Protein AF-A0AA36BU49-F1 (afdb_monomer_lite)

Sequence (422 aa):
MAELLAFVFAMIRKRRLEADKRCYHMKKRHFRRIRAFSRFQSSQRMYFVFNILPTLLLEPSANRVAWTKNRYSYWWDHIVQNTFSSQDWIENFRMSKQTFEYLCNCIRSDIEYSIPDMPRSLPIEKWVAVTVYILSSGCDYRIAENMFGIAISSAHSILRQRTAHNKHRGKSKRQDKTGWLKVAANELDEVLTTKTNENVAKNVILFLGDGMGISTITAGRIYKGQQQKKNGEAFKLAFDRFPHTALIKTYSEDKTTPDSAATATAFLTGVKTNNGVIGLDGRVKHGVCSGNMEDSKVNSILDWALAAGKSVGIVTTTRITHATPAATYAHSPSRDWESDRWMPNGTSCKDIARQLIEDNPNINVILGGGRSNFLPKTATDPEYANKTGYRRDGRNLIEDYLRQVIYTTKLKERKRTAMTPA

Secondary structure (DSSP, 8-state):
-HHHHHHHHHHHHHHHHHHHHHHHHHHHHHHHHHHHHHHHHHHHHHHHHHHSSTTSSS---------------HIIIIIIHHT--HHHHHHHHSS-HHHHHHHHHHHHHHHTTS-S--SSPPPHHHHHHHHHHHHHH---HHHHHHHHT--HHHHHHHHHHHHHH-TT----PPP-HHHHHHHHHHHHHHHHH-----SPPS-------TT--HHHHHHHHHHHHHHTTS-TTT---SGGG-S---------SS-SS--HHHHHHHHHHS----TT-BSB-TTSPTT---TTHHHHB---HHHHHHHTT---EEEEEEETTSHHHHTTT--BS-TT-SSGGGSPTT--SPPHHHIIIII-TT-SEEEEE-GGGTSBTTSBPSS-TT-B--BSS---HHHHHHHHHHHHHHHHHHHHHHS---

Foldseek 3Di:
DVVVVVVVVVVVVVVVVVVVVVVVVVVVVVVVVVVVVVVVVVVVVVVCVPPPVVVPPDDDDDPDDPPDDFFDQCQVVPVVVPPDDQVNCCQQQVDGPVVLVVVLVVCVVVPVPPDPDDDDDDRSSLLSSLQSRCVNVVDDLVVSCNNRVHDSVVSVCSNVVVVCVLVVQPPPPPDDPVRVVVVVVVVVVVLVPDDDDPDDDPDDDDDDDAVCDPVNVLVVQLVVCVVVSHRSNPGADPCSPPSDDDDDCQAAPAGSDADLQQSLLCVFQVAGAHHQWAQFHPVQAALDQDPCQVVRGTAGVLNVCVVVVHAAEDADQAACLANNNLNNFDGGSGSQLCAPLRHDPPGPDHRSLCRCQPVPLRHPYYYYDDQLRQFDQPAADPVDNPDGHRYPVRHRSVVVSVVVVVVVVVVVVVVVVVPDDD

Radius of gyration: 33.11 Å; chains: 1; bounding box: 65×81×107 Å

pLDDT: mean 82.35, std 16.55, range [39.56, 98.31]

Organism: Octopus vulgaris (NCBI:txid6645)

Structure (mmCIF, N/CA/C/O backbone):
data_AF-A0AA36BU49-F1
#
_entry.id   AF-A0AA36BU49-F1
#
loop_
_atom_site.group_PDB
_atom_site.id
_atom_site.type_symbol
_atom_site.label_atom_id
_atom_site.label_alt_id
_atom_site.label_comp_id
_atom_site.label_asym_id
_atom_site.label_entity_id
_atom_site.label_seq_id
_atom_site.pdbx_PDB_ins_code
_atom_site.Cartn_x
_atom_site.Cartn_y
_atom_site.Cartn_z
_atom_site.occupancy
_atom_site.B_iso_or_equiv
_atom_site.auth_seq_id
_atom_site.auth_comp_id
_atom_site.auth_asym_id
_atom_site.auth_atom_id
_atom_site.pdbx_PDB_model_num
ATOM 1 N N . MET A 1 1 ? 12.040 -43.266 28.597 1.00 53.19 1 MET A N 1
ATOM 2 C CA . MET A 1 1 ? 11.075 -42.141 28.709 1.00 53.19 1 MET A CA 1
ATOM 3 C C . MET A 1 1 ? 10.849 -41.699 30.156 1.00 53.19 1 MET A C 1
ATOM 5 O O . MET A 1 1 ? 11.058 -40.526 30.435 1.00 53.19 1 MET A O 1
ATOM 9 N N . ALA A 1 2 ? 10.498 -42.597 31.087 1.00 59.12 2 ALA A N 1
ATOM 10 C CA . ALA A 1 2 ? 10.277 -42.242 32.499 1.00 59.12 2 ALA A CA 1
ATOM 11 C C . ALA A 1 2 ? 11.524 -41.662 33.209 1.00 59.12 2 ALA A C 1
ATOM 13 O O . ALA A 1 2 ? 11.422 -40.649 33.896 1.00 59.12 2 ALA A O 1
ATOM 14 N N . GLU A 1 3 ? 12.713 -42.223 32.972 1.00 61.72 3 GLU A N 1
ATOM 15 C CA . GLU A 1 3 ? 13.966 -41.722 33.572 1.00 61.72 3 GLU A CA 1
ATOM 16 C C . GLU A 1 3 ? 14.392 -40.347 33.034 1.00 61.72 3 GLU A C 1
ATOM 18 O O . GLU A 1 3 ? 14.878 -39.494 33.774 1.00 61.72 3 GLU A O 1
ATOM 23 N N . LEU A 1 4 ? 14.128 -40.091 31.751 1.00 59.56 4 LEU A N 1
ATOM 24 C CA . LEU A 1 4 ? 14.414 -38.816 31.088 1.00 59.56 4 LEU A CA 1
ATOM 25 C C . LEU A 1 4 ? 13.502 -37.698 31.622 1.00 59.56 4 LEU A C 1
ATOM 27 O O . LEU A 1 4 ? 13.960 -36.584 31.872 1.00 59.56 4 LEU A O 1
ATOM 31 N N . LEU A 1 5 ? 12.230 -38.014 31.888 1.00 59.59 5 LEU A N 1
ATOM 32 C CA . LEU A 1 5 ? 11.300 -37.101 32.556 1.00 59.59 5 LEU A CA 1
ATOM 33 C C . LEU A 1 5 ? 11.713 -36.836 34.010 1.00 59.59 5 LEU A C 1
ATOM 35 O O . LEU A 1 5 ? 11.726 -35.679 34.429 1.00 59.59 5 LEU A O 1
ATOM 39 N N . ALA A 1 6 ? 12.121 -37.864 34.762 1.00 70.06 6 ALA A N 1
ATOM 40 C CA . ALA A 1 6 ? 12.610 -37.700 36.132 1.00 70.06 6 ALA A CA 1
ATOM 41 C C . ALA A 1 6 ? 13.852 -36.790 36.200 1.00 70.06 6 ALA A C 1
ATOM 43 O O . ALA A 1 6 ? 13.935 -35.913 37.066 1.00 70.06 6 ALA A O 1
ATOM 44 N N . PHE A 1 7 ? 14.772 -36.922 35.240 1.00 70.19 7 PHE A N 1
ATOM 45 C CA . PHE A 1 7 ? 15.959 -36.073 35.137 1.00 70.19 7 PHE A CA 1
ATOM 46 C C . PHE A 1 7 ? 15.611 -34.608 34.819 1.00 70.19 7 PHE A C 1
ATOM 48 O O . PHE A 1 7 ? 16.128 -33.686 35.457 1.00 70.19 7 PHE A O 1
ATOM 55 N N . VAL A 1 8 ? 14.676 -34.370 33.892 1.00 67.38 8 VAL A N 1
ATOM 56 C CA . VAL A 1 8 ? 14.200 -33.016 33.555 1.00 67.38 8 VAL A CA 1
ATOM 57 C C . VAL A 1 8 ? 13.487 -32.366 34.747 1.00 67.38 8 VAL A C 1
ATOM 59 O O . VAL A 1 8 ? 13.758 -31.205 35.066 1.00 67.38 8 VAL A O 1
ATOM 62 N N . PHE A 1 9 ? 12.647 -33.107 35.476 1.00 72.69 9 PHE A N 1
ATOM 63 C CA . PHE A 1 9 ? 12.003 -32.605 36.695 1.00 72.69 9 PHE A CA 1
ATOM 64 C C . PHE A 1 9 ? 13.017 -32.284 37.801 1.00 72.69 9 PHE A C 1
ATOM 66 O O . PHE A 1 9 ? 12.903 -31.236 38.446 1.00 72.69 9 PHE A O 1
ATOM 73 N N . ALA A 1 10 ? 14.042 -33.120 37.991 1.00 76.69 10 ALA A N 1
ATOM 74 C CA . ALA A 1 10 ? 15.121 -32.857 38.941 1.00 76.69 10 ALA A CA 1
ATOM 75 C C . ALA A 1 10 ? 15.906 -31.581 38.580 1.00 76.69 10 ALA A C 1
ATOM 77 O O . ALA A 1 10 ? 16.172 -30.747 39.452 1.00 76.69 10 ALA A O 1
ATOM 78 N N . MET A 1 11 ? 16.198 -31.367 37.292 1.00 69.44 11 MET A N 1
ATOM 79 C CA . MET A 1 11 ? 16.864 -30.156 36.800 1.00 69.44 11 MET A CA 1
ATOM 80 C C . MET A 1 11 ? 16.017 -28.892 36.999 1.00 69.44 11 MET A C 1
ATOM 82 O O . MET A 1 11 ? 16.536 -27.871 37.458 1.00 69.44 11 MET A O 1
ATOM 86 N N . ILE A 1 12 ? 14.711 -28.951 36.722 1.00 67.88 12 ILE A N 1
ATOM 87 C CA . ILE A 1 12 ? 13.787 -27.824 36.940 1.00 67.88 12 ILE A CA 1
ATOM 88 C C . ILE A 1 12 ? 13.690 -27.487 38.434 1.00 67.88 12 ILE A C 1
ATOM 90 O O . ILE A 1 12 ? 13.737 -26.312 38.812 1.00 67.88 12 ILE A O 1
ATOM 94 N N . ARG A 1 13 ? 13.618 -28.504 39.302 1.00 76.00 13 ARG A N 1
ATOM 95 C CA . ARG A 1 13 ? 13.554 -28.320 40.759 1.00 76.00 13 ARG A CA 1
ATOM 96 C C . ARG A 1 13 ? 14.850 -27.719 41.311 1.00 76.00 13 ARG A C 1
ATOM 98 O O . ARG A 1 13 ? 14.787 -26.792 42.120 1.00 76.00 13 ARG A O 1
ATOM 105 N N . LYS A 1 14 ? 16.013 -28.164 40.816 1.00 73.75 14 LYS A N 1
ATOM 106 C CA . LYS A 1 14 ? 17.325 -27.586 41.154 1.00 73.75 14 LYS A CA 1
ATOM 107 C C . LYS A 1 14 ? 17.426 -26.121 40.714 1.00 73.75 14 LYS A C 1
ATOM 109 O O . LYS A 1 14 ? 17.811 -25.275 41.518 1.00 73.75 14 LYS A O 1
ATOM 114 N N . ARG A 1 15 ? 16.988 -25.792 39.490 1.00 63.16 15 ARG A N 1
ATOM 115 C CA . ARG A 1 15 ? 16.951 -24.404 38.987 1.00 63.16 15 ARG A CA 1
ATOM 116 C C . ARG A 1 15 ? 16.051 -23.491 39.825 1.00 63.16 15 ARG A C 1
ATOM 118 O O . ARG A 1 15 ? 16.437 -22.354 40.088 1.00 63.16 15 ARG A O 1
ATOM 125 N N . ARG A 1 16 ? 14.887 -23.976 40.278 1.00 66.38 16 ARG A N 1
ATOM 126 C CA . ARG A 1 16 ? 13.998 -23.219 41.183 1.00 66.38 16 ARG A CA 1
ATOM 127 C C . ARG A 1 16 ? 14.649 -22.948 42.540 1.00 66.38 16 ARG A C 1
ATOM 129 O O . ARG A 1 16 ? 14.676 -21.803 42.977 1.00 66.38 16 ARG A O 1
ATOM 136 N N . LEU A 1 17 ? 15.256 -23.963 43.156 1.00 72.56 17 LEU A N 1
ATOM 137 C CA . LEU A 1 17 ? 15.959 -23.811 44.437 1.00 72.56 17 LEU A CA 1
ATOM 138 C C . LEU A 1 17 ? 17.143 -22.835 44.350 1.00 72.56 17 LEU A C 1
ATOM 140 O O . LEU A 1 17 ? 17.382 -22.057 45.275 1.00 72.56 17 LEU A O 1
ATOM 144 N N . GLU A 1 18 ? 17.884 -22.842 43.241 1.00 72.06 18 GLU A N 1
ATOM 145 C CA . GLU A 1 18 ? 18.964 -21.878 43.011 1.00 72.06 18 GLU A CA 1
ATOM 146 C C . GLU A 1 18 ? 18.443 -20.449 42.790 1.00 72.06 18 GLU A C 1
ATOM 148 O O . GLU A 1 18 ? 19.061 -19.496 43.273 1.00 72.06 18 GLU A O 1
ATOM 153 N N . ALA A 1 19 ? 17.300 -20.279 42.117 1.00 62.97 19 ALA A N 1
ATOM 154 C CA . ALA A 1 19 ? 16.661 -18.976 41.931 1.00 62.97 19 ALA A CA 1
ATOM 155 C C . ALA A 1 19 ? 16.174 -18.375 43.263 1.00 62.97 19 ALA A C 1
ATOM 157 O O . ALA A 1 19 ? 16.424 -17.195 43.533 1.00 62.97 19 ALA A O 1
ATOM 158 N N . ASP A 1 20 ? 15.583 -19.189 44.140 1.00 70.31 20 ASP A N 1
ATOM 159 C CA . ASP A 1 20 ? 15.115 -18.745 45.459 1.00 70.31 20 ASP A CA 1
ATOM 160 C C . ASP A 1 20 ? 16.277 -18.353 46.382 1.00 70.31 20 ASP A C 1
ATOM 162 O O . ASP A 1 20 ? 16.229 -17.309 47.044 1.00 70.31 20 ASP A O 1
ATOM 166 N N . LYS A 1 21 ? 17.386 -19.109 46.358 1.00 68.12 21 LYS A N 1
ATOM 167 C CA . LYS A 1 21 ? 18.617 -18.750 47.089 1.00 68.12 21 LYS A CA 1
ATOM 168 C C . LYS A 1 21 ? 19.200 -17.416 46.606 1.00 68.12 21 LYS A C 1
ATOM 170 O O . LYS A 1 21 ? 19.586 -16.581 47.433 1.00 68.12 21 LYS A O 1
ATOM 175 N N . ARG A 1 22 ? 19.213 -17.169 45.287 1.00 63.53 22 ARG A N 1
ATOM 176 C CA . ARG A 1 22 ? 19.654 -15.885 44.702 1.00 63.53 22 ARG A CA 1
ATOM 177 C C . ARG A 1 22 ? 18.737 -14.731 45.119 1.00 63.53 22 ARG A C 1
ATOM 179 O O . ARG A 1 22 ? 19.241 -13.673 45.499 1.00 63.53 22 ARG A O 1
ATOM 186 N N . CYS A 1 23 ? 17.418 -14.936 45.127 1.00 64.94 23 CYS A N 1
ATOM 187 C CA . CYS A 1 23 ? 16.439 -13.935 45.562 1.00 64.94 23 CYS A CA 1
ATOM 188 C C . CYS A 1 23 ? 16.595 -13.583 47.054 1.00 64.94 23 CYS A C 1
ATOM 190 O O . CYS A 1 23 ? 16.633 -12.402 47.419 1.00 64.94 23 CYS A O 1
ATOM 192 N N . TYR A 1 24 ? 16.794 -14.586 47.917 1.00 75.00 24 TYR A N 1
ATOM 193 C CA . TYR A 1 24 ? 17.053 -14.384 49.345 1.00 75.00 24 TYR A CA 1
ATOM 194 C C . TYR A 1 24 ? 18.343 -13.584 49.591 1.00 75.00 24 TYR A C 1
ATOM 196 O O . TYR A 1 24 ? 18.346 -12.623 50.367 1.00 75.00 24 TYR A O 1
ATOM 204 N N . HIS A 1 25 ? 19.437 -13.914 48.894 1.00 68.81 25 HIS A N 1
ATOM 205 C CA . HIS A 1 25 ? 20.691 -13.161 49.004 1.00 68.81 25 HIS A CA 1
ATOM 206 C C . HIS A 1 25 ? 20.566 -11.727 48.477 1.00 68.81 25 HIS A C 1
ATOM 208 O O . HIS A 1 25 ? 21.100 -10.809 49.106 1.00 68.81 25 HIS A O 1
ATOM 214 N N . MET A 1 26 ? 19.807 -11.498 47.398 1.00 61.88 26 MET A N 1
ATOM 215 C CA . MET A 1 26 ? 19.535 -10.148 46.896 1.00 61.88 26 MET A CA 1
ATOM 216 C C . MET A 1 26 ? 18.763 -9.300 47.915 1.00 61.88 26 MET A C 1
ATOM 218 O O . MET A 1 26 ? 19.194 -8.187 48.230 1.00 61.88 26 MET A O 1
ATOM 222 N N . LYS A 1 27 ? 17.684 -9.840 48.505 1.00 65.94 27 LYS A N 1
ATOM 223 C CA . LYS A 1 27 ? 16.910 -9.151 49.554 1.00 65.94 27 LYS A CA 1
ATOM 224 C C . LYS A 1 27 ? 17.774 -8.850 50.782 1.00 65.94 27 LYS A C 1
ATOM 226 O O . LYS A 1 27 ? 17.770 -7.722 51.274 1.00 65.94 27 LYS A O 1
ATOM 231 N N . LYS A 1 28 ? 18.595 -9.806 51.231 1.00 72.94 28 LYS A N 1
ATOM 232 C CA . LYS A 1 28 ? 19.521 -9.615 52.362 1.00 72.94 28 LYS A CA 1
ATOM 233 C C . LYS A 1 28 ? 20.557 -8.518 52.082 1.00 72.94 28 LYS A C 1
ATOM 235 O O . LYS A 1 28 ? 20.854 -7.715 52.968 1.00 72.94 28 LYS A O 1
ATOM 240 N N . ARG A 1 29 ? 21.081 -8.434 50.852 1.00 66.00 29 ARG A N 1
ATOM 241 C CA . ARG A 1 29 ? 22.038 -7.393 50.431 1.00 66.00 29 ARG A CA 1
ATOM 242 C C . ARG A 1 29 ? 21.374 -6.012 50.347 1.00 66.00 29 ARG A C 1
ATOM 244 O O . ARG A 1 29 ? 21.986 -5.029 50.757 1.00 66.00 29 ARG A O 1
ATOM 251 N N . HIS A 1 30 ? 20.119 -5.945 49.900 1.00 64.62 30 HIS A N 1
ATOM 252 C CA . HIS A 1 30 ? 19.326 -4.714 49.856 1.00 64.62 30 HIS A CA 1
ATOM 253 C C . HIS A 1 30 ? 19.034 -4.161 51.263 1.00 64.62 30 HIS A C 1
ATOM 255 O O . HIS A 1 30 ? 19.342 -3.004 51.543 1.00 64.62 30 HIS A O 1
ATOM 261 N N . PHE A 1 31 ? 18.573 -5.001 52.196 1.00 64.69 31 PHE A N 1
ATOM 262 C CA . PHE A 1 31 ? 18.328 -4.576 53.582 1.00 64.69 31 PHE A CA 1
ATOM 263 C C . PHE A 1 31 ? 19.606 -4.164 54.330 1.00 64.69 31 PHE A C 1
ATOM 265 O O . PHE A 1 31 ? 19.576 -3.221 55.123 1.00 64.69 31 PHE A O 1
ATOM 272 N N . ARG A 1 32 ? 20.752 -4.808 54.054 1.00 68.94 32 ARG A N 1
ATOM 273 C CA . ARG A 1 32 ? 22.055 -4.371 54.592 1.00 68.94 32 ARG A CA 1
ATOM 274 C C . ARG A 1 32 ? 22.443 -2.974 54.096 1.00 68.94 32 ARG A C 1
ATOM 276 O O . ARG A 1 32 ? 22.928 -2.179 54.895 1.00 68.94 32 ARG A O 1
ATOM 283 N N . ARG A 1 33 ? 22.179 -2.651 52.822 1.00 70.81 33 ARG A N 1
ATOM 284 C CA . ARG A 1 33 ? 22.427 -1.313 52.252 1.00 70.81 33 ARG A CA 1
ATOM 285 C C . ARG A 1 33 ? 21.527 -0.243 52.872 1.00 70.81 33 ARG A C 1
ATOM 287 O O . ARG A 1 33 ? 22.028 0.824 53.201 1.00 70.81 33 ARG A O 1
ATOM 294 N N . ILE A 1 34 ? 20.250 -0.547 53.112 1.00 65.75 34 ILE A N 1
ATOM 295 C CA . ILE A 1 34 ? 19.322 0.380 53.786 1.00 65.75 34 ILE A CA 1
ATOM 296 C C . ILE A 1 34 ? 19.780 0.666 55.224 1.00 65.75 34 ILE A C 1
ATOM 298 O O . ILE A 1 34 ? 19.834 1.824 55.632 1.00 65.75 34 ILE A O 1
ATOM 302 N N . ARG A 1 35 ? 20.181 -0.362 55.987 1.00 69.44 35 ARG A N 1
ATOM 303 C CA . ARG A 1 35 ? 20.695 -0.167 57.357 1.00 69.44 35 ARG A CA 1
ATOM 304 C C . ARG A 1 35 ? 22.020 0.600 57.387 1.00 69.44 35 ARG A C 1
ATOM 306 O O . ARG A 1 35 ? 22.201 1.435 58.267 1.00 69.44 35 ARG A O 1
ATOM 313 N N . ALA A 1 36 ? 22.924 0.349 56.438 1.00 68.88 36 ALA A N 1
ATOM 314 C CA . ALA A 1 36 ? 24.174 1.102 56.316 1.00 68.88 36 ALA A CA 1
ATOM 315 C C . ALA A 1 36 ? 23.919 2.578 55.969 1.00 68.88 36 ALA A C 1
ATOM 317 O O . ALA A 1 36 ? 24.514 3.460 56.581 1.00 68.88 36 ALA A O 1
ATOM 318 N N . PHE A 1 37 ? 22.981 2.849 55.055 1.00 62.00 37 PHE A N 1
ATOM 319 C CA . PHE A 1 37 ? 22.588 4.207 54.683 1.00 62.00 37 PHE A CA 1
ATOM 320 C C . PHE A 1 37 ? 21.931 4.958 55.849 1.00 62.00 37 PHE A C 1
ATOM 322 O O . PHE A 1 37 ? 22.282 6.103 56.115 1.00 62.00 37 PHE A O 1
ATOM 329 N N . SER A 1 38 ? 21.049 4.297 56.604 1.00 62.38 38 SER A N 1
ATOM 330 C CA . SER A 1 38 ? 20.433 4.882 57.800 1.00 62.38 38 SER A CA 1
ATOM 331 C C . SER A 1 38 ? 21.477 5.225 58.873 1.00 62.38 38 SER A C 1
ATOM 333 O O . SER A 1 38 ? 21.456 6.338 59.387 1.00 62.38 38 SER A O 1
ATOM 335 N N . ARG A 1 39 ? 22.454 4.340 59.138 1.00 66.62 39 ARG A N 1
ATOM 336 C CA . ARG A 1 39 ? 23.560 4.612 60.082 1.00 66.62 39 ARG A CA 1
ATOM 337 C C . ARG A 1 39 ? 24.471 5.756 59.622 1.00 66.62 39 ARG A C 1
ATOM 339 O O . ARG A 1 39 ? 24.871 6.578 60.442 1.00 66.62 39 ARG A O 1
ATOM 346 N N . PHE A 1 40 ? 24.759 5.838 58.322 1.00 64.62 40 PHE A N 1
ATOM 347 C CA . PHE A 1 40 ? 25.520 6.944 57.735 1.00 64.62 40 PHE A CA 1
ATOM 348 C C . PHE A 1 40 ? 24.788 8.286 57.905 1.00 64.62 40 PHE A C 1
ATOM 350 O O . PHE A 1 40 ? 25.395 9.280 58.298 1.00 64.62 40 PHE A O 1
ATOM 357 N N . GLN A 1 41 ? 23.468 8.304 57.697 1.00 57.72 41 GLN A N 1
ATOM 358 C CA . GLN A 1 41 ? 22.649 9.509 57.840 1.00 57.72 41 GLN A CA 1
ATOM 359 C C . GLN A 1 41 ? 22.549 9.986 59.301 1.00 57.72 41 GLN A C 1
ATOM 361 O O . GLN A 1 41 ? 22.573 11.190 59.558 1.00 57.72 41 GLN A O 1
ATOM 366 N N . SER A 1 42 ? 22.494 9.062 60.267 1.00 57.72 42 SER A N 1
ATOM 367 C CA . SER A 1 42 ? 22.535 9.379 61.703 1.00 57.72 42 SER A CA 1
ATOM 368 C C . SER A 1 42 ? 23.882 9.973 62.133 1.00 57.72 42 SER A C 1
ATOM 370 O O . SER A 1 42 ? 23.909 10.931 62.901 1.00 57.72 42 SER A O 1
ATOM 372 N N . SER A 1 43 ? 24.994 9.448 61.606 1.00 58.50 43 SER A N 1
ATOM 373 C CA . SER A 1 43 ? 26.347 9.933 61.913 1.00 58.50 43 SER A CA 1
ATOM 374 C C . SER A 1 43 ? 26.616 11.329 61.325 1.00 58.50 43 SER A C 1
ATOM 376 O O . SER A 1 43 ? 27.167 12.189 62.009 1.00 58.50 43 SER A O 1
ATOM 378 N N . GLN A 1 44 ? 26.121 11.603 60.111 1.00 57.53 44 GLN A N 1
ATOM 379 C CA . GLN A 1 44 ? 26.195 12.924 59.466 1.00 57.53 44 GLN A CA 1
ATOM 380 C C . GLN A 1 44 ? 25.389 14.000 60.217 1.00 57.53 44 GLN A C 1
ATOM 382 O O . GLN A 1 44 ? 25.835 15.140 60.324 1.00 57.53 44 GLN A O 1
ATOM 387 N N . ARG A 1 45 ? 24.227 13.648 60.790 1.00 54.72 45 ARG A N 1
ATOM 388 C CA . ARG A 1 45 ? 23.419 14.582 61.597 1.00 54.72 45 ARG A CA 1
ATOM 389 C C . ARG A 1 45 ? 24.103 14.981 62.904 1.00 54.72 45 ARG A C 1
ATOM 391 O O . ARG A 1 45 ? 24.017 16.143 63.282 1.00 54.72 45 ARG A O 1
ATOM 398 N N . MET A 1 46 ? 24.805 14.056 63.562 1.00 52.97 46 MET A N 1
ATOM 399 C CA . MET A 1 46 ? 25.564 14.375 64.779 1.00 52.97 46 MET A CA 1
ATOM 400 C C . MET A 1 46 ? 26.762 15.291 64.484 1.00 52.97 46 MET A C 1
ATOM 402 O O . MET A 1 46 ? 27.005 16.235 65.232 1.00 52.97 46 MET A O 1
ATOM 406 N N . TYR A 1 47 ? 27.448 15.074 63.355 1.00 52.97 47 TYR A N 1
ATOM 407 C CA . TYR A 1 47 ? 28.548 15.935 62.902 1.00 52.97 47 TYR A CA 1
ATOM 408 C C . TYR A 1 47 ? 28.103 17.378 62.621 1.00 52.97 47 TYR A C 1
ATOM 410 O O . TYR A 1 47 ? 28.845 18.314 62.915 1.00 52.97 47 TYR A O 1
ATOM 418 N N . PHE A 1 48 ? 26.890 17.558 62.087 1.00 49.94 48 PHE A N 1
ATOM 419 C CA . PHE A 1 48 ? 26.339 18.870 61.737 1.00 49.94 48 PHE A CA 1
ATOM 420 C C . PHE A 1 48 ? 25.964 19.708 62.971 1.00 49.94 48 PHE A C 1
ATOM 422 O O . PHE A 1 48 ? 26.166 20.919 62.974 1.00 49.94 48 PHE A O 1
ATOM 429 N N . VAL A 1 49 ? 25.454 19.069 64.031 1.00 55.16 49 VAL A N 1
ATOM 430 C CA . VAL A 1 49 ? 25.022 19.761 65.261 1.00 55.16 49 VAL A CA 1
ATOM 431 C C . VAL A 1 49 ? 26.213 20.208 66.114 1.00 55.16 49 VAL A C 1
ATOM 433 O O . VAL A 1 49 ? 26.173 21.300 66.670 1.00 55.16 49 VAL A O 1
ATOM 436 N N . PHE A 1 50 ? 27.285 19.410 66.187 1.00 53.72 50 PHE A N 1
ATOM 437 C CA . PHE A 1 50 ? 28.418 19.700 67.078 1.00 53.72 50 PHE A CA 1
ATOM 438 C C . PHE A 1 50 ? 29.509 20.602 66.481 1.00 53.72 50 PHE A C 1
ATOM 440 O O . PHE A 1 50 ? 30.209 21.249 67.249 1.00 53.72 50 PHE A O 1
ATOM 447 N N . ASN A 1 51 ? 29.663 20.677 65.150 1.00 54.00 51 ASN A N 1
ATOM 448 C CA . ASN A 1 51 ? 30.802 21.390 64.541 1.00 54.00 51 ASN A CA 1
ATOM 449 C C . ASN A 1 51 ? 30.451 22.652 63.732 1.00 54.00 51 ASN A C 1
ATOM 451 O O . ASN A 1 51 ? 31.354 23.420 63.422 1.00 54.00 51 ASN A O 1
ATOM 455 N N . ILE A 1 52 ? 29.183 22.880 63.364 1.00 52.91 52 ILE A N 1
ATOM 456 C CA . ILE A 1 52 ? 28.813 23.968 62.427 1.00 52.91 52 ILE A CA 1
ATOM 457 C C . ILE A 1 52 ? 27.956 25.058 63.098 1.00 52.91 52 ILE A C 1
ATOM 459 O O . ILE A 1 52 ? 27.850 26.173 62.593 1.00 52.91 52 ILE A O 1
ATOM 463 N N . LEU A 1 53 ? 27.367 24.781 64.264 1.00 46.72 53 LEU A N 1
ATOM 464 C CA . LEU A 1 53 ? 26.498 25.742 64.949 1.00 46.72 53 LEU A CA 1
ATOM 465 C C . LEU A 1 53 ? 27.232 26.961 65.561 1.00 46.72 53 LEU A C 1
ATOM 467 O O . LEU A 1 53 ? 26.647 28.043 65.533 1.00 46.72 53 LEU A O 1
ATOM 471 N N . PRO A 1 54 ? 28.491 26.870 66.047 1.00 49.91 54 PRO A N 1
ATOM 472 C CA . PRO A 1 54 ? 29.183 28.044 66.595 1.00 49.91 54 PRO A CA 1
ATOM 473 C C . PRO A 1 54 ? 29.706 29.026 65.532 1.00 49.91 54 PRO A C 1
ATOM 475 O O . PRO A 1 54 ? 29.991 30.172 65.859 1.00 49.91 54 PRO A O 1
ATOM 478 N N . THR A 1 55 ? 29.824 28.611 64.266 1.00 49.78 55 THR A N 1
ATOM 479 C CA . THR A 1 55 ? 30.387 29.425 63.168 1.00 49.78 55 THR A CA 1
ATOM 480 C C . THR A 1 55 ? 29.343 30.177 62.338 1.00 49.78 55 THR A C 1
ATOM 482 O O . THR A 1 55 ? 29.711 30.973 61.484 1.00 49.78 55 THR A O 1
ATOM 485 N N . LEU A 1 56 ? 28.045 29.975 62.588 1.00 47.28 56 LEU A N 1
ATOM 486 C CA . LEU A 1 56 ? 26.951 30.619 61.840 1.00 47.28 56 LEU A CA 1
ATOM 487 C C . LEU A 1 56 ? 26.396 31.900 62.491 1.00 47.28 56 LEU A C 1
ATOM 489 O O . LEU A 1 56 ? 25.474 32.498 61.940 1.00 47.28 56 LEU A O 1
ATOM 493 N N . LEU A 1 57 ? 26.927 32.328 63.642 1.00 50.97 57 LEU A N 1
ATOM 494 C CA . LEU A 1 57 ? 26.458 33.533 64.347 1.00 50.97 57 LEU A CA 1
ATOM 495 C C . LEU A 1 57 ? 27.237 34.815 64.014 1.00 50.97 57 LEU A C 1
ATOM 497 O O . LEU A 1 57 ? 26.870 35.879 64.504 1.00 50.97 57 LEU A O 1
ATOM 501 N N . LEU A 1 58 ? 28.259 34.753 63.157 1.00 51.16 58 LEU A N 1
ATOM 502 C CA . LEU A 1 58 ? 29.014 35.928 62.716 1.00 51.16 58 LEU A CA 1
ATOM 503 C C . LEU A 1 58 ? 29.404 35.778 61.239 1.00 51.16 58 LEU A C 1
ATOM 505 O O . LEU A 1 58 ? 30.416 35.154 60.953 1.00 51.16 58 LEU A O 1
ATOM 509 N N . GLU A 1 59 ? 28.567 36.288 60.323 1.00 42.56 59 GLU A N 1
ATOM 510 C CA . GLU A 1 59 ? 28.936 37.073 59.118 1.00 42.56 59 GLU A CA 1
ATOM 511 C C . GLU A 1 59 ? 27.830 37.113 58.028 1.00 42.56 59 GLU A C 1
ATOM 513 O O . GLU A 1 59 ? 26.939 36.257 58.001 1.00 42.56 59 GLU A O 1
ATOM 518 N N . PRO A 1 60 ? 27.818 38.156 57.164 1.00 48.81 60 PRO A N 1
ATOM 519 C CA . PRO A 1 60 ? 26.631 38.620 56.451 1.00 48.81 60 PRO A CA 1
ATOM 520 C C . PRO A 1 60 ? 26.402 37.963 55.078 1.00 48.81 60 PRO A C 1
ATOM 522 O O . PRO A 1 60 ? 27.321 37.604 54.350 1.00 48.81 60 PRO A O 1
ATOM 525 N N . SER A 1 61 ? 25.115 37.846 54.729 1.00 52.81 61 SER A N 1
ATOM 526 C CA . SER A 1 61 ? 24.538 37.588 53.397 1.00 52.81 61 SER A CA 1
ATOM 527 C C . SER A 1 61 ? 25.346 36.709 52.425 1.00 52.81 61 SER A C 1
ATOM 529 O O . SER A 1 61 ? 25.830 37.175 51.393 1.00 52.81 61 SER A O 1
ATOM 531 N N . ALA A 1 62 ? 25.385 35.398 52.669 1.00 44.44 62 ALA A N 1
ATOM 532 C CA . ALA A 1 62 ? 25.713 34.445 51.614 1.00 44.44 62 ALA A CA 1
ATOM 533 C C . ALA A 1 62 ? 24.565 34.393 50.586 1.00 44.44 62 ALA A C 1
ATOM 535 O O . ALA A 1 62 ? 23.430 34.032 50.915 1.00 44.44 62 ALA A O 1
ATOM 536 N N . ASN A 1 63 ? 24.857 34.736 49.328 1.00 46.56 63 ASN A N 1
ATOM 537 C CA . ASN A 1 63 ? 23.944 34.516 48.207 1.00 46.56 63 ASN A CA 1
ATOM 538 C C . ASN A 1 63 ? 23.478 33.054 48.207 1.00 46.56 63 ASN A C 1
ATOM 540 O O . ASN A 1 63 ? 24.293 32.131 48.154 1.00 46.56 63 ASN A O 1
ATOM 544 N N . ARG A 1 64 ? 22.159 32.831 48.262 1.00 43.59 64 ARG A N 1
ATOM 545 C CA . ARG A 1 64 ? 21.576 31.486 48.204 1.00 43.59 64 ARG A CA 1
ATOM 546 C C . ARG A 1 64 ? 21.875 30.865 46.838 1.00 43.59 64 ARG A C 1
ATOM 548 O O . ARG A 1 64 ? 21.140 31.082 45.879 1.00 43.59 64 ARG A O 1
ATOM 555 N N . VAL A 1 65 ? 22.930 30.061 46.742 1.00 51.62 65 VAL A N 1
ATOM 556 C CA . VAL A 1 65 ? 23.127 29.174 45.593 1.00 51.62 65 VAL A CA 1
ATOM 557 C C . VAL A 1 65 ? 22.114 28.042 45.733 1.00 51.62 65 VAL A C 1
ATOM 559 O O . VAL A 1 65 ? 22.155 27.265 46.688 1.00 51.62 65 VAL A O 1
ATOM 562 N N . ALA A 1 66 ? 21.157 27.976 44.807 1.00 49.25 66 ALA A N 1
ATOM 563 C CA . ALA A 1 66 ? 20.235 26.854 44.720 1.00 49.25 66 ALA A CA 1
ATOM 564 C C . ALA A 1 66 ? 21.039 25.545 44.653 1.00 49.25 66 ALA A C 1
ATOM 566 O O . ALA A 1 66 ? 22.021 25.455 43.916 1.00 49.25 66 ALA A O 1
ATOM 567 N N . TRP A 1 67 ? 20.627 24.531 45.415 1.00 44.75 67 TRP A N 1
ATOM 568 C CA . TRP A 1 67 ? 21.222 23.193 45.402 1.00 44.75 67 TRP A CA 1
ATOM 569 C C . TRP A 1 67 ? 20.971 22.495 44.051 1.00 44.75 67 TRP A C 1
ATOM 571 O O . TRP A 1 67 ? 20.170 21.570 43.938 1.00 44.75 67 TRP A O 1
ATOM 581 N N . THR A 1 68 ? 21.646 22.932 42.993 1.00 52.09 68 THR A N 1
ATOM 582 C CA . THR A 1 68 ? 21.718 22.218 41.718 1.00 52.09 68 THR A CA 1
ATOM 583 C C . THR A 1 68 ? 22.903 21.270 41.767 1.00 52.09 68 THR A C 1
ATOM 585 O O . THR A 1 68 ? 24.057 21.687 41.727 1.00 52.09 68 THR A O 1
ATOM 588 N N . LYS A 1 69 ? 22.618 19.966 41.853 1.00 60.94 69 LYS A N 1
ATOM 589 C CA . LYS A 1 69 ? 23.619 18.916 41.639 1.00 60.94 69 LYS A CA 1
ATOM 590 C C . LYS A 1 69 ? 24.273 19.147 40.273 1.00 60.94 69 LYS A C 1
ATOM 592 O O . LYS A 1 69 ? 23.558 19.159 39.274 1.00 60.94 69 LYS A O 1
ATOM 597 N N . ASN A 1 70 ? 25.597 19.307 40.229 1.00 61.41 70 ASN A N 1
ATOM 598 C CA . ASN A 1 70 ? 26.320 19.363 38.961 1.00 61.41 70 ASN A CA 1
ATOM 599 C C . ASN A 1 70 ? 26.177 17.999 38.264 1.00 61.41 70 ASN A C 1
ATOM 601 O O . ASN A 1 70 ? 26.467 16.957 38.860 1.00 61.41 70 ASN A O 1
ATOM 605 N N . ARG A 1 71 ? 25.628 17.994 37.050 1.00 70.00 71 ARG A N 1
ATOM 606 C CA . ARG A 1 71 ? 25.348 16.781 36.277 1.00 70.00 71 ARG A CA 1
ATOM 607 C C . ARG A 1 71 ? 26.237 16.791 35.049 1.00 70.00 71 ARG A C 1
ATOM 609 O O . ARG A 1 71 ? 26.297 17.787 34.340 1.00 70.00 71 ARG A O 1
ATOM 616 N N . TYR A 1 72 ? 26.899 15.672 34.795 1.00 72.56 72 TYR A N 1
ATOM 617 C CA . TYR A 1 72 ? 27.727 15.515 33.609 1.00 72.56 72 TYR A CA 1
ATOM 618 C C . TYR A 1 72 ? 26.835 15.467 32.361 1.00 72.56 72 TYR A C 1
ATOM 620 O O . TYR A 1 72 ? 26.003 14.575 32.234 1.00 72.56 72 TYR A O 1
ATOM 628 N N . SER A 1 73 ? 27.009 16.421 31.447 1.00 77.06 73 SER A N 1
ATOM 629 C CA . SER A 1 73 ? 26.323 16.498 30.146 1.00 77.06 73 SER A CA 1
ATOM 630 C C . SER A 1 73 ? 27.263 16.255 28.960 1.00 77.06 73 SER A C 1
ATOM 632 O O . SER A 1 73 ? 26.993 16.677 27.837 1.00 77.06 73 SER A O 1
ATOM 634 N N . TYR A 1 74 ? 28.371 15.553 29.215 1.00 79.31 74 TYR A N 1
ATOM 635 C CA . TYR A 1 74 ? 29.467 15.342 28.268 1.00 79.31 74 TYR A CA 1
ATOM 636 C C . TYR A 1 74 ? 29.006 14.759 26.927 1.00 79.31 74 TYR A C 1
ATOM 638 O O . TYR A 1 74 ? 29.457 15.201 25.874 1.00 79.31 74 TYR A O 1
ATOM 646 N N . TRP A 1 75 ? 28.068 13.808 26.951 1.00 84.94 75 TRP A N 1
ATOM 647 C CA . TRP A 1 75 ? 27.568 13.189 25.727 1.00 84.94 75 TRP A CA 1
ATOM 648 C C . TRP A 1 75 ? 26.910 14.212 24.792 1.00 84.94 75 TRP A C 1
ATOM 650 O O . TRP A 1 75 ? 27.293 14.297 23.632 1.00 84.94 75 TRP A O 1
ATOM 660 N N . TRP A 1 76 ? 25.998 15.055 25.280 1.00 85.75 76 TRP A N 1
ATOM 661 C CA . TRP A 1 76 ? 25.404 16.090 24.429 1.00 85.75 76 TRP A CA 1
ATOM 662 C C . TRP A 1 76 ? 26.412 17.183 24.062 1.00 85.75 76 TRP A C 1
ATOM 664 O O . TRP A 1 76 ? 26.573 17.495 22.887 1.00 85.75 76 TRP A O 1
ATOM 674 N N . ASP A 1 77 ? 27.104 17.746 25.055 1.00 81.94 77 ASP A N 1
ATOM 675 C CA . ASP A 1 77 ? 27.901 18.960 24.850 1.00 81.94 77 ASP A CA 1
ATOM 676 C C . ASP A 1 77 ? 29.182 18.703 24.035 1.00 81.94 77 ASP A C 1
ATOM 678 O O . ASP A 1 77 ? 29.668 19.612 23.372 1.00 81.94 77 ASP A O 1
ATOM 682 N N . HIS A 1 78 ? 29.734 17.483 24.077 1.00 78.88 78 HIS A N 1
ATOM 683 C CA . HIS A 1 78 ? 31.006 17.156 23.424 1.00 78.88 78 HIS A CA 1
ATOM 684 C C . HIS A 1 78 ? 30.857 16.072 22.356 1.00 78.88 78 HIS A C 1
ATOM 686 O O . HIS A 1 78 ? 31.387 16.236 21.261 1.00 78.88 78 HIS A O 1
ATOM 692 N N . ILE A 1 79 ? 30.128 14.984 22.634 1.00 82.19 79 ILE A N 1
ATOM 693 C CA . ILE A 1 79 ? 30.047 13.854 21.694 1.00 82.19 79 ILE A CA 1
ATOM 694 C C . ILE A 1 79 ? 29.097 14.181 20.532 1.00 82.19 79 ILE A C 1
ATOM 696 O O . ILE A 1 79 ? 29.484 14.119 19.364 1.00 82.19 79 ILE A O 1
ATOM 700 N N . VAL A 1 80 ? 27.860 14.576 20.829 1.00 84.19 80 VAL A N 1
ATOM 701 C CA . VAL A 1 80 ? 26.854 14.832 19.786 1.00 84.19 80 VAL A CA 1
ATOM 702 C C . VAL A 1 80 ? 27.209 16.058 18.949 1.00 84.19 80 VAL A C 1
ATOM 704 O O . VAL A 1 80 ? 27.067 16.033 17.727 1.00 84.19 80 VAL A O 1
ATOM 707 N N . GLN A 1 81 ? 27.696 17.128 19.580 1.00 79.12 81 GLN A N 1
ATOM 708 C CA . GLN A 1 81 ? 27.993 18.366 18.859 1.00 79.12 81 GLN A CA 1
ATOM 709 C C . GLN A 1 81 ? 29.237 18.265 17.968 1.00 79.12 81 GLN A C 1
ATOM 711 O O . GLN A 1 81 ? 29.200 18.786 16.849 1.00 79.12 81 GLN A O 1
ATOM 716 N N . ASN A 1 82 ? 30.287 17.561 18.418 1.00 79.62 82 ASN A N 1
ATOM 717 C CA . ASN A 1 82 ? 31.599 17.595 17.760 1.00 79.62 82 ASN A CA 1
ATOM 718 C C . ASN A 1 82 ? 31.994 16.298 17.038 1.00 79.62 82 ASN A C 1
ATOM 720 O O . ASN A 1 82 ? 32.846 16.356 16.157 1.00 79.62 82 ASN A O 1
ATOM 724 N N . THR A 1 83 ? 31.420 15.140 17.390 1.00 84.00 83 THR A N 1
ATOM 725 C CA . THR A 1 83 ? 31.879 13.835 16.857 1.00 84.00 83 THR A CA 1
ATOM 726 C C . THR A 1 83 ? 30.838 13.021 16.088 1.00 84.00 83 THR A C 1
ATOM 728 O O . THR A 1 83 ? 31.223 12.080 15.404 1.00 84.00 83 THR A O 1
ATOM 731 N N . PHE A 1 84 ? 29.543 13.349 16.151 1.00 84.31 84 PHE A N 1
ATOM 732 C CA . PHE A 1 84 ? 28.514 12.574 15.439 1.00 84.31 84 PHE A CA 1
ATOM 733 C C . PHE A 1 84 ? 28.580 12.754 13.916 1.00 84.31 84 PHE A C 1
ATOM 735 O O . PHE A 1 84 ? 28.510 13.875 13.405 1.00 84.31 84 PHE A O 1
ATOM 742 N N . SER A 1 85 ? 28.612 11.634 13.191 1.00 88.19 85 SER A N 1
ATOM 743 C CA . SER A 1 85 ? 28.456 11.581 11.736 1.00 88.19 85 SER A CA 1
ATOM 744 C C . SER A 1 85 ? 26.988 11.731 11.314 1.00 88.19 85 SER A C 1
ATOM 746 O O . SER A 1 85 ? 26.065 11.630 12.125 1.00 88.19 85 SER A O 1
ATOM 748 N N . SER A 1 86 ? 26.733 11.938 10.018 1.00 85.75 86 SER A N 1
ATOM 749 C CA . SER A 1 86 ? 25.358 12.010 9.495 1.00 85.75 86 SER A CA 1
ATOM 750 C C . SER A 1 86 ? 24.548 10.737 9.771 1.00 85.75 86 SER A C 1
ATOM 752 O O . SER A 1 86 ? 23.344 10.830 10.006 1.00 85.75 86 SER A O 1
ATOM 754 N N . GLN A 1 87 ? 25.204 9.574 9.793 1.00 81.25 87 GLN A N 1
ATOM 755 C CA . GLN A 1 87 ? 24.569 8.297 10.108 1.00 81.25 87 GLN A CA 1
ATOM 756 C C . GLN A 1 87 ? 24.171 8.221 11.590 1.00 81.25 87 GLN A C 1
ATOM 758 O O . GLN A 1 87 ? 23.041 7.845 11.898 1.00 81.25 87 GLN A O 1
ATOM 763 N N . ASP A 1 88 ? 25.032 8.685 12.501 1.00 83.94 88 ASP A N 1
ATOM 764 C CA . ASP A 1 88 ? 24.746 8.700 13.944 1.00 83.94 88 ASP A CA 1
ATOM 765 C C . ASP A 1 88 ? 23.535 9.582 14.282 1.00 83.94 88 ASP A C 1
ATOM 767 O O . ASP A 1 88 ? 22.718 9.240 15.143 1.00 83.94 88 ASP A O 1
ATOM 771 N N . TRP A 1 89 ? 23.379 10.703 13.572 1.00 87.19 89 TRP A N 1
ATOM 772 C CA . TRP A 1 89 ? 22.206 11.572 13.687 1.00 87.19 89 TRP A CA 1
ATOM 773 C C . TRP A 1 89 ? 20.917 10.865 13.244 1.00 87.19 89 TRP A C 1
ATOM 775 O O . TRP A 1 89 ? 19.904 10.929 13.944 1.00 87.19 89 TRP A O 1
ATOM 785 N N . ILE A 1 90 ? 20.954 10.122 12.136 1.00 83.44 90 ILE A N 1
ATOM 786 C CA . ILE A 1 90 ? 19.802 9.342 11.658 1.00 83.44 90 ILE A CA 1
ATOM 787 C C . ILE A 1 90 ? 19.476 8.198 12.630 1.00 83.44 90 ILE A C 1
ATOM 789 O O . ILE A 1 90 ? 18.305 7.912 12.891 1.00 83.44 90 ILE A O 1
ATOM 793 N N . GLU A 1 91 ? 20.480 7.556 13.217 1.00 80.75 91 GLU A N 1
ATOM 794 C CA . GLU A 1 91 ? 20.269 6.445 14.143 1.00 80.75 91 GLU A CA 1
ATOM 795 C C . GLU A 1 91 ? 19.701 6.889 15.495 1.00 80.75 91 GLU A C 1
ATOM 797 O O . GLU A 1 91 ? 18.775 6.254 16.002 1.00 80.75 91 GLU A O 1
ATOM 802 N N . ASN A 1 92 ? 20.192 8.000 16.049 1.00 79.19 92 ASN A N 1
ATOM 803 C CA . ASN A 1 92 ? 19.796 8.471 17.380 1.00 79.19 92 ASN A CA 1
ATOM 804 C C . ASN A 1 92 ? 18.598 9.435 17.344 1.00 79.19 92 ASN A C 1
ATOM 806 O O . ASN A 1 92 ? 17.716 9.371 18.201 1.00 79.19 92 ASN A O 1
ATOM 810 N N . PHE A 1 93 ? 18.526 10.315 16.344 1.00 84.56 93 PHE A N 1
ATOM 811 C CA . PHE A 1 93 ? 17.505 11.368 16.250 1.00 84.56 93 PHE A CA 1
ATOM 812 C C . PHE A 1 93 ? 16.513 11.166 15.097 1.00 84.56 93 PHE A C 1
ATOM 814 O O . PHE A 1 93 ? 15.542 11.914 15.009 1.00 84.56 93 PHE A O 1
ATOM 821 N N . ARG A 1 94 ? 16.705 10.150 14.237 1.00 87.31 94 ARG A N 1
ATOM 822 C CA . ARG A 1 94 ? 15.840 9.853 13.068 1.00 87.31 94 ARG A CA 1
ATOM 823 C C . ARG A 1 94 ? 15.751 11.006 12.064 1.00 87.31 94 ARG A C 1
ATOM 825 O O . ARG A 1 94 ? 14.798 11.088 11.295 1.00 87.31 94 ARG A O 1
ATOM 832 N N . MET A 1 95 ? 16.746 11.890 12.067 1.00 88.56 95 MET A N 1
ATOM 833 C CA . MET A 1 95 ? 16.845 13.050 11.183 1.00 88.56 95 MET A CA 1
ATOM 834 C C . MET A 1 95 ? 18.305 13.479 11.024 1.00 88.56 95 MET A C 1
ATOM 836 O O . MET A 1 95 ? 19.141 13.139 11.857 1.00 88.56 95 MET A O 1
ATOM 840 N N . SER A 1 96 ? 18.616 14.244 9.976 1.00 90.94 96 SER A N 1
ATOM 841 C CA . SER A 1 96 ? 19.945 14.843 9.813 1.00 90.94 96 SER A CA 1
ATOM 842 C C . SER A 1 96 ? 20.162 16.022 10.770 1.00 90.94 96 SER A C 1
ATOM 844 O O . SER A 1 96 ? 19.198 16.664 11.197 1.00 90.94 96 SER A O 1
ATOM 846 N N . LYS A 1 97 ? 21.429 16.366 11.048 1.00 89.56 97 LYS A N 1
ATOM 847 C CA . LYS A 1 97 ? 21.792 17.551 11.848 1.00 89.56 97 LYS A CA 1
ATOM 848 C C . LYS A 1 97 ? 21.198 18.841 11.264 1.00 89.56 97 LYS A C 1
ATOM 850 O O . LYS A 1 97 ? 20.651 19.642 12.010 1.00 89.56 97 LYS A O 1
ATOM 855 N N . GLN A 1 98 ? 21.197 18.993 9.936 1.00 89.31 98 GLN A N 1
ATOM 856 C CA . GLN A 1 98 ? 20.600 20.160 9.270 1.00 89.31 98 GLN A CA 1
ATOM 857 C C . GLN A 1 98 ? 19.085 20.243 9.501 1.00 89.31 98 GLN A C 1
ATOM 859 O O . GLN A 1 98 ? 18.547 21.321 9.735 1.00 89.31 98 GLN A O 1
ATOM 864 N N . THR A 1 99 ? 18.387 19.102 9.471 1.00 89.19 99 THR A N 1
ATOM 865 C CA . THR A 1 99 ? 16.941 19.047 9.753 1.00 89.19 99 THR A CA 1
ATOM 866 C C . THR A 1 99 ? 16.663 19.395 11.212 1.00 89.19 99 THR A C 1
ATOM 868 O O . THR A 1 99 ? 15.720 20.124 11.512 1.00 89.19 99 THR A O 1
ATOM 871 N N . PHE A 1 100 ? 17.503 18.903 12.121 1.00 91.25 100 PHE A N 1
ATOM 872 C CA . PHE A 1 100 ? 17.428 19.224 13.539 1.00 91.25 100 PHE A CA 1
ATOM 873 C C . PHE A 1 100 ? 17.635 20.726 13.801 1.00 91.25 100 PHE A C 1
ATOM 875 O O . PHE A 1 100 ? 16.841 21.340 14.509 1.00 91.25 100 PHE A O 1
ATOM 882 N N . GLU A 1 101 ? 18.652 21.342 13.197 1.00 90.12 101 GLU A N 1
ATOM 883 C CA . GLU A 1 101 ? 18.917 22.784 13.308 1.00 90.12 101 GLU A CA 1
ATOM 884 C C . GLU A 1 101 ? 17.784 23.621 12.706 1.00 90.12 101 GLU A C 1
ATOM 886 O O . GLU A 1 101 ? 17.348 24.601 13.312 1.00 90.12 101 GLU A O 1
ATOM 891 N N . TYR A 1 102 ? 17.246 23.197 11.558 1.00 86.62 102 TYR A N 1
ATOM 892 C CA . TYR A 1 102 ? 16.060 23.804 10.958 1.00 86.62 102 TYR A CA 1
ATOM 893 C C . TYR A 1 102 ? 14.861 23.770 11.918 1.00 86.62 102 TYR A C 1
ATOM 895 O O . TYR A 1 102 ? 14.230 24.800 12.150 1.00 86.62 102 TYR A O 1
ATOM 903 N N . LEU A 1 103 ? 14.590 22.621 12.550 1.00 84.00 103 LEU A N 1
ATOM 904 C CA . LEU A 1 103 ? 13.528 22.487 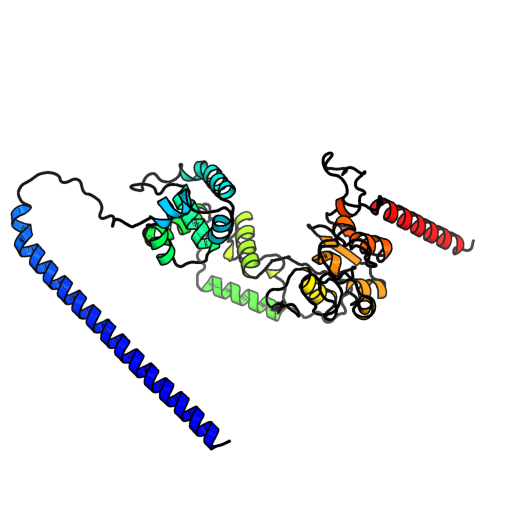13.552 1.00 84.00 103 LEU A CA 1
ATOM 905 C C . LEU A 1 103 ? 13.759 23.400 14.760 1.00 84.00 103 LEU A C 1
ATOM 907 O O . LEU A 1 103 ? 12.825 24.070 15.199 1.00 84.00 103 LEU A O 1
ATOM 911 N N . CYS A 1 104 ? 14.986 23.456 15.284 1.00 85.62 104 CYS A N 1
ATOM 912 C CA . CYS A 1 104 ? 15.344 24.364 16.373 1.00 85.62 104 CYS A CA 1
ATOM 913 C C . CYS A 1 104 ? 15.076 25.827 15.993 1.00 85.62 104 CYS A C 1
ATOM 915 O O . CYS A 1 104 ? 14.491 26.554 16.791 1.00 85.62 104 CYS A O 1
ATOM 917 N N . ASN A 1 105 ? 15.423 26.240 14.771 1.00 85.50 105 ASN A N 1
ATOM 918 C CA . ASN A 1 105 ? 15.190 27.600 14.280 1.00 85.50 105 ASN A CA 1
ATOM 919 C C . ASN A 1 105 ? 13.697 27.925 14.123 1.00 85.50 105 ASN A C 1
ATOM 921 O O . ASN A 1 105 ? 13.270 28.995 14.550 1.00 85.50 105 ASN A O 1
ATOM 925 N N . CYS A 1 106 ? 12.890 27.010 13.575 1.00 80.75 106 CYS A N 1
ATOM 926 C CA . CYS A 1 106 ? 11.438 27.201 13.481 1.00 80.75 106 CYS A CA 1
ATOM 927 C C . CYS A 1 106 ? 10.802 27.378 14.866 1.00 80.75 106 CYS A C 1
ATOM 929 O O . CYS A 1 106 ? 9.965 28.253 15.068 1.00 80.75 106 CYS A O 1
ATOM 931 N N . ILE A 1 107 ? 11.226 26.557 15.829 1.00 74.12 107 ILE A N 1
ATOM 932 C CA . ILE A 1 107 ? 10.648 26.511 17.174 1.00 74.12 107 ILE A CA 1
ATOM 933 C C . ILE A 1 107 ? 11.162 27.656 18.065 1.00 74.12 107 ILE A C 1
ATOM 935 O O . ILE A 1 107 ? 10.492 28.017 19.032 1.00 74.12 107 ILE A O 1
ATOM 939 N N . ARG A 1 108 ? 12.326 28.245 17.754 1.00 77.12 108 ARG A N 1
ATOM 940 C CA . ARG A 1 108 ? 12.944 29.314 18.556 1.00 77.12 108 ARG A CA 1
ATOM 941 C C . ARG A 1 108 ? 11.981 30.482 18.795 1.00 77.12 108 ARG A C 1
ATOM 943 O O . ARG A 1 108 ? 11.831 30.903 19.938 1.00 77.12 108 ARG A O 1
ATOM 950 N N . SER A 1 109 ? 11.252 30.894 17.754 1.00 65.31 109 SER A N 1
ATOM 951 C CA . SER A 1 109 ? 10.251 31.971 17.823 1.00 65.31 109 SER A CA 1
ATOM 952 C C . SER A 1 109 ? 9.064 31.679 18.759 1.00 65.31 109 SER A C 1
ATOM 954 O O . SER A 1 109 ? 8.573 32.589 19.422 1.00 65.31 109 SER A O 1
ATOM 956 N N . ASP A 1 110 ? 8.652 30.412 18.882 1.00 62.81 110 ASP A N 1
ATOM 957 C CA . ASP A 1 110 ? 7.532 29.991 19.736 1.00 62.81 110 ASP A CA 1
ATOM 958 C C . ASP A 1 110 ? 7.942 29.785 21.207 1.00 62.81 110 ASP A C 1
ATOM 960 O O . ASP A 1 110 ? 7.112 29.900 22.110 1.00 62.81 110 ASP A O 1
ATOM 964 N N . ILE A 1 111 ? 9.207 29.424 21.469 1.00 59.97 111 ILE A N 1
ATOM 965 C CA . ILE A 1 111 ? 9.688 29.071 22.818 1.00 59.97 111 ILE A CA 1
ATOM 966 C C . ILE A 1 111 ? 10.195 30.291 23.595 1.00 59.97 111 ILE A C 1
ATOM 968 O O . ILE A 1 111 ? 9.955 30.366 24.804 1.00 59.97 111 ILE A O 1
ATOM 972 N N . GLU A 1 112 ? 10.857 31.251 22.941 1.00 55.50 112 GLU A N 1
ATOM 973 C CA . GLU A 1 112 ? 11.403 32.441 23.620 1.00 55.50 112 GLU A CA 1
ATOM 974 C C . GLU A 1 112 ? 10.320 33.314 24.281 1.00 55.50 112 GLU A C 1
ATOM 976 O O . GLU A 1 112 ? 10.606 34.003 25.257 1.00 55.50 112 GLU A O 1
ATOM 981 N N . TYR A 1 113 ? 9.059 33.225 23.845 1.00 46.28 113 TYR A N 1
ATOM 982 C CA . TYR A 1 113 ? 7.964 34.054 24.365 1.00 46.28 113 TYR A CA 1
ATOM 983 C C . TYR A 1 113 ? 7.283 33.527 25.650 1.00 46.28 113 TYR A C 1
ATOM 985 O O . TYR A 1 113 ? 6.420 34.210 26.200 1.00 46.28 113 TYR A O 1
ATOM 993 N N . SER A 1 114 ? 7.606 32.320 26.149 1.00 47.97 114 SER A N 1
ATOM 994 C CA . SER A 1 114 ? 6.683 31.597 27.053 1.00 47.97 114 SER A CA 1
ATOM 995 C C . SER A 1 114 ? 7.090 31.419 28.528 1.00 47.97 114 SER A C 1
ATOM 997 O O . SER A 1 114 ? 6.272 30.873 29.277 1.00 47.97 114 SER A O 1
ATOM 999 N N . ILE A 1 115 ? 8.283 31.786 29.017 1.00 47.84 115 ILE A N 1
ATOM 1000 C CA . ILE A 1 115 ? 8.661 31.382 30.396 1.00 47.84 115 ILE A CA 1
ATOM 1001 C C . ILE A 1 115 ? 9.428 32.474 31.171 1.00 47.84 115 ILE A C 1
ATOM 1003 O O . ILE A 1 115 ? 10.654 32.487 31.130 1.00 47.84 115 ILE A O 1
ATOM 1007 N N . PRO A 1 116 ? 8.735 33.331 31.953 1.00 43.81 116 PRO A N 1
ATOM 1008 C CA . PRO A 1 116 ? 9.373 34.364 32.783 1.00 43.81 116 PRO A CA 1
ATOM 1009 C C . PRO A 1 116 ? 10.115 33.845 34.032 1.00 43.81 116 PRO A C 1
ATOM 1011 O O . PRO A 1 116 ? 10.821 34.616 34.666 1.00 43.81 116 PRO A O 1
ATOM 1014 N N . ASP A 1 117 ? 9.970 32.564 34.403 1.00 44.31 117 ASP A N 1
ATOM 1015 C CA . ASP A 1 117 ? 10.237 32.099 35.780 1.00 44.31 117 ASP A CA 1
ATOM 1016 C C . ASP A 1 117 ? 11.064 30.796 35.897 1.00 44.31 117 ASP A C 1
ATOM 1018 O O . ASP A 1 117 ? 10.857 29.993 36.810 1.00 44.31 117 ASP A O 1
ATOM 1022 N N . MET A 1 118 ? 12.026 30.538 34.996 1.00 39.59 118 MET A N 1
ATOM 1023 C CA . MET A 1 118 ? 13.009 29.459 35.225 1.00 39.59 118 MET A CA 1
ATOM 1024 C C . MET A 1 118 ? 14.439 29.973 35.463 1.00 39.59 118 MET A C 1
ATOM 1026 O O . MET A 1 118 ? 14.986 30.668 34.606 1.00 39.59 118 MET A O 1
ATOM 1030 N N . PRO A 1 119 ? 15.108 29.568 36.567 1.00 40.97 119 PRO A N 1
ATOM 1031 C CA . PRO A 1 119 ? 16.524 29.843 36.770 1.00 40.97 119 PRO A CA 1
ATOM 1032 C C . PRO A 1 119 ? 17.365 28.989 35.806 1.00 40.97 119 PRO A C 1
ATOM 1034 O O . PRO A 1 119 ? 17.356 27.763 35.898 1.00 40.97 119 PRO A O 1
ATOM 1037 N N . ARG A 1 120 ? 18.102 29.662 34.908 1.00 51.78 120 ARG A N 1
ATOM 1038 C CA . ARG A 1 120 ? 19.016 29.130 33.867 1.00 51.78 120 ARG A CA 1
ATOM 1039 C C . ARG A 1 120 ? 18.359 28.133 32.898 1.00 51.78 120 ARG A C 1
ATOM 1041 O O . ARG A 1 120 ? 18.405 26.919 33.086 1.00 51.78 120 ARG A O 1
ATOM 1048 N N . SER A 1 121 ? 17.782 28.676 31.827 1.00 59.34 121 SER A N 1
ATOM 1049 C CA . SER A 1 121 ? 17.193 27.936 30.708 1.00 59.34 121 SER A CA 1
ATOM 1050 C C . SER A 1 121 ? 18.186 26.952 30.084 1.00 59.34 121 SER A C 1
ATOM 1052 O O . SER A 1 121 ? 19.290 27.328 29.690 1.00 59.34 121 SER A O 1
ATOM 1054 N N . LEU A 1 122 ? 17.778 25.690 29.938 1.00 67.56 122 LEU A N 1
ATOM 1055 C CA . LEU A 1 122 ? 18.450 24.780 29.012 1.00 67.56 122 LEU A CA 1
ATOM 1056 C C . LEU A 1 122 ? 18.405 25.397 27.599 1.00 67.56 122 LEU A C 1
ATOM 1058 O O . LEU A 1 122 ? 17.341 25.897 27.225 1.00 67.56 122 LEU A O 1
ATOM 1062 N N . PRO A 1 123 ? 19.500 25.350 26.816 1.00 77.12 123 PRO A N 1
ATOM 1063 C CA . PRO A 1 123 ? 19.489 25.794 25.424 1.00 77.12 123 PRO A CA 1
ATOM 1064 C C . PRO A 1 123 ? 18.367 25.109 24.638 1.00 77.12 123 PRO A C 1
ATOM 1066 O O . PRO A 1 123 ? 18.082 23.929 24.876 1.00 77.12 123 PRO A O 1
ATOM 1069 N N . ILE A 1 124 ? 17.746 25.825 23.699 1.00 77.44 124 ILE A N 1
ATOM 1070 C CA . ILE A 1 124 ? 16.619 25.317 22.896 1.00 77.44 124 ILE A CA 1
ATOM 1071 C C . ILE A 1 124 ? 17.035 24.056 22.142 1.00 77.44 124 ILE A C 1
ATOM 1073 O O . ILE A 1 124 ? 16.285 23.088 22.083 1.00 77.44 124 ILE A O 1
ATOM 1077 N N . GLU A 1 125 ? 18.270 24.016 21.660 1.00 85.06 125 GLU A N 1
ATOM 1078 C CA . GLU A 1 125 ? 18.859 22.871 20.980 1.00 85.06 125 GLU A CA 1
ATOM 1079 C C . GLU A 1 125 ? 18.874 21.659 21.913 1.00 85.06 125 GLU A C 1
ATOM 1081 O O . GLU A 1 125 ? 18.397 20.582 21.570 1.00 85.06 125 GLU A O 1
ATOM 1086 N N . LYS A 1 126 ? 19.332 21.841 23.153 1.00 83.88 126 LYS A N 1
ATOM 1087 C CA . LYS A 1 126 ? 19.360 20.769 24.155 1.00 83.88 126 LYS A CA 1
ATOM 1088 C C . LYS A 1 126 ? 17.946 20.319 24.533 1.00 83.88 126 LYS A C 1
ATOM 1090 O O . LYS A 1 126 ? 17.709 19.132 24.733 1.00 83.88 126 LYS A O 1
ATOM 1095 N N . TRP A 1 127 ? 16.994 21.246 24.585 1.00 81.69 127 TRP A N 1
ATOM 1096 C CA . TRP A 1 127 ? 15.584 20.970 24.864 1.00 81.69 127 TRP A CA 1
ATOM 1097 C C . TRP A 1 127 ? 14.913 20.143 23.755 1.00 81.69 127 TRP A C 1
ATOM 1099 O O . TRP A 1 127 ? 14.270 19.120 24.029 1.00 81.69 127 TRP A O 1
ATOM 1109 N N . VAL A 1 128 ? 15.095 20.550 22.496 1.00 84.81 128 VAL A N 1
ATOM 1110 C CA . VAL A 1 128 ? 14.572 19.839 21.322 1.00 84.81 128 VAL A CA 1
ATOM 1111 C C . VAL A 1 128 ? 15.227 18.466 21.228 1.00 84.81 128 VAL A C 1
ATOM 1113 O O . VAL A 1 128 ? 14.529 17.472 21.036 1.00 84.81 128 VAL A O 1
ATOM 1116 N N . ALA A 1 129 ? 16.536 18.379 21.458 1.00 87.38 129 ALA A N 1
ATOM 1117 C CA . ALA A 1 129 ? 17.269 17.124 21.399 1.00 87.38 129 ALA A CA 1
ATOM 1118 C C . ALA A 1 129 ? 16.799 16.101 22.430 1.00 87.38 129 ALA A C 1
ATOM 1120 O O . ALA A 1 129 ? 16.566 14.953 22.069 1.00 87.38 129 ALA A O 1
ATOM 1121 N N . VAL A 1 130 ? 16.584 16.509 23.685 1.00 85.94 130 VAL A N 1
ATOM 1122 C CA . VAL A 1 130 ? 16.024 15.628 24.725 1.00 85.94 130 VAL A CA 1
ATOM 1123 C C . VAL A 1 130 ? 14.666 15.078 24.290 1.00 85.94 130 VAL A C 1
ATOM 1125 O O . VAL A 1 130 ? 14.406 13.883 24.425 1.00 85.94 130 VAL A O 1
ATOM 1128 N N . THR A 1 131 ? 13.807 15.940 23.744 1.00 82.62 131 THR A N 1
ATOM 1129 C CA . THR A 1 131 ? 12.459 15.560 23.302 1.00 82.62 131 THR A CA 1
ATOM 1130 C C . THR A 1 131 ? 12.512 14.572 22.143 1.00 82.62 131 THR A C 1
ATOM 1132 O O . THR A 1 131 ? 11.891 13.512 22.207 1.00 82.62 131 THR A O 1
ATOM 1135 N N . VAL A 1 132 ? 13.272 14.901 21.096 1.00 86.38 132 VAL A N 1
ATOM 1136 C CA . VAL A 1 132 ? 13.417 14.054 19.909 1.00 86.38 132 VAL A CA 1
ATOM 1137 C C . VAL A 1 132 ? 14.043 12.720 20.290 1.00 86.38 132 VAL A C 1
ATOM 1139 O O . VAL A 1 132 ? 13.506 11.695 19.897 1.00 86.38 132 VAL A O 1
ATOM 1142 N N . TYR A 1 133 ? 15.096 12.717 21.109 1.00 85.62 133 TYR A N 1
ATOM 1143 C CA . TYR A 1 133 ? 15.799 11.504 21.526 1.00 85.62 133 TYR A CA 1
ATOM 1144 C C . TYR A 1 133 ? 14.913 10.544 22.331 1.00 85.62 133 TYR A C 1
ATOM 1146 O O . TYR A 1 133 ? 14.911 9.338 22.082 1.00 85.62 133 TYR A O 1
ATOM 1154 N N . ILE A 1 134 ? 14.121 11.061 23.278 1.00 83.62 134 ILE A N 1
ATOM 1155 C CA . ILE A 1 134 ? 13.178 10.236 24.051 1.00 83.62 134 ILE A CA 1
ATOM 1156 C C . ILE A 1 134 ? 12.104 9.640 23.130 1.00 83.62 134 ILE A C 1
ATOM 1158 O O . ILE A 1 134 ? 11.775 8.461 23.262 1.00 83.62 134 ILE A O 1
ATOM 1162 N N . LEU A 1 135 ? 11.577 10.423 22.183 1.00 81.69 135 LEU A N 1
ATOM 1163 C CA . LEU A 1 135 ? 10.542 9.968 21.248 1.00 81.69 135 LEU A CA 1
ATOM 1164 C C . LEU A 1 135 ? 11.076 9.001 20.181 1.00 81.69 135 LEU A C 1
ATOM 1166 O O . LEU A 1 135 ? 10.366 8.076 19.796 1.00 81.69 135 LEU A O 1
ATOM 1170 N N . SER A 1 136 ? 12.308 9.198 19.710 1.00 76.62 136 SER A N 1
ATOM 1171 C CA . SER A 1 136 ? 12.942 8.370 18.679 1.00 76.62 136 SER A CA 1
ATOM 1172 C C . SER A 1 136 ? 13.439 7.032 19.219 1.00 76.62 136 SER A C 1
ATOM 1174 O O . SER A 1 136 ? 13.380 6.022 18.514 1.00 76.62 136 SER A O 1
ATOM 1176 N N . SER A 1 137 ? 13.947 7.038 20.453 1.00 76.00 137 SER A N 1
ATOM 1177 C CA . SER A 1 137 ? 14.642 5.902 21.065 1.00 76.00 137 SER A CA 1
ATOM 1178 C C . SER A 1 137 ? 13.748 5.117 22.023 1.00 76.00 137 SER A C 1
ATOM 1180 O O . SER A 1 137 ? 14.066 3.981 22.362 1.00 76.00 137 SER A O 1
ATOM 1182 N N . GLY A 1 138 ? 12.656 5.723 22.506 1.00 76.25 138 GLY A N 1
ATOM 1183 C CA . GLY A 1 138 ? 11.788 5.133 23.528 1.00 76.25 138 GLY A CA 1
ATOM 1184 C C . GLY A 1 138 ? 12.498 4.889 24.865 1.00 76.25 138 GLY A C 1
ATOM 1185 O O . GLY A 1 138 ? 12.083 4.022 25.630 1.00 76.25 138 GLY A O 1
ATOM 1186 N N . CYS A 1 139 ? 13.598 5.600 25.136 1.00 77.31 139 CYS A N 1
ATOM 1187 C CA . CYS A 1 139 ? 14.437 5.356 26.304 1.00 77.31 139 CYS A CA 1
ATOM 1188 C C . CYS A 1 139 ? 13.810 5.893 27.602 1.00 77.31 139 CYS A C 1
ATOM 1190 O O . CYS A 1 139 ? 13.137 6.925 27.609 1.00 77.31 139 CYS A O 1
ATOM 1192 N N . ASP A 1 140 ? 14.119 5.249 28.730 1.00 82.75 140 ASP A N 1
ATOM 1193 C CA . ASP A 1 140 ? 13.703 5.720 30.053 1.00 82.75 140 ASP A CA 1
ATOM 1194 C C . ASP A 1 140 ? 14.271 7.109 30.390 1.00 82.75 140 ASP A C 1
ATOM 1196 O O . ASP A 1 140 ? 15.422 7.430 30.084 1.00 82.75 140 ASP A O 1
ATOM 1200 N N . TYR A 1 141 ? 13.519 7.907 31.157 1.00 82.75 141 TYR A N 1
ATOM 1201 C CA . TYR A 1 141 ? 13.943 9.249 31.588 1.00 82.75 141 TYR A CA 1
ATOM 1202 C C . TYR A 1 141 ? 15.277 9.274 32.352 1.00 82.75 141 TYR A C 1
ATOM 1204 O O . TYR A 1 141 ? 15.968 10.289 32.335 1.00 82.75 141 TYR A O 1
ATOM 1212 N N . ARG A 1 142 ? 15.661 8.168 33.009 1.00 80.69 142 ARG A N 1
ATOM 1213 C CA . ARG A 1 142 ? 16.969 8.036 33.682 1.00 80.69 142 ARG A CA 1
ATOM 1214 C C . ARG A 1 142 ? 18.131 7.964 32.692 1.00 80.69 142 ARG A C 1
ATOM 1216 O O . ARG A 1 142 ? 19.219 8.447 32.986 1.00 80.69 142 ARG A O 1
ATOM 1223 N N . ILE A 1 143 ? 17.907 7.354 31.529 1.00 80.69 143 ILE A N 1
ATOM 1224 C CA . ILE A 1 143 ? 18.904 7.286 30.458 1.00 80.69 143 ILE A CA 1
ATOM 1225 C C . ILE A 1 143 ? 19.090 8.692 29.884 1.00 80.69 143 ILE A C 1
ATOM 1227 O O . ILE A 1 143 ? 20.213 9.186 29.830 1.00 80.69 143 ILE A O 1
ATOM 1231 N N . ALA A 1 144 ? 17.988 9.384 29.579 1.00 81.94 144 ALA A N 1
ATOM 1232 C CA . ALA A 1 144 ? 18.025 10.769 29.113 1.00 81.94 144 ALA A CA 1
ATOM 1233 C C . ALA A 1 144 ? 18.675 11.730 30.134 1.00 81.94 144 ALA A C 1
ATOM 1235 O O . ALA A 1 144 ? 19.459 12.595 29.750 1.00 81.94 144 ALA A O 1
ATOM 1236 N N . GLU A 1 145 ? 18.417 11.556 31.436 1.00 82.12 145 GLU A N 1
ATOM 1237 C CA . GLU A 1 145 ? 19.084 12.304 32.516 1.00 82.12 145 GLU A CA 1
ATOM 1238 C C . GLU A 1 145 ? 20.609 12.178 32.448 1.00 82.12 145 GLU A C 1
ATOM 1240 O O . GLU A 1 145 ? 21.309 13.189 32.520 1.00 82.12 145 GLU A O 1
ATOM 1245 N N . ASN A 1 146 ? 21.118 10.954 32.292 1.00 83.00 146 ASN A N 1
ATOM 1246 C CA . ASN A 1 146 ? 22.557 10.699 32.258 1.00 83.00 146 ASN A CA 1
ATOM 1247 C C . ASN A 1 146 ? 23.206 11.193 30.960 1.00 83.00 146 ASN A C 1
ATOM 1249 O O . ASN A 1 146 ? 24.335 11.668 30.991 1.00 83.00 146 ASN A O 1
ATOM 1253 N N . MET A 1 147 ? 22.508 11.091 29.828 1.00 83.62 147 MET A N 1
ATOM 1254 C CA . MET A 1 147 ? 23.053 11.470 28.520 1.00 83.62 147 MET A CA 1
ATOM 1255 C C . MET A 1 147 ? 23.065 12.987 28.308 1.00 83.62 147 MET A C 1
ATOM 1257 O O . MET A 1 147 ? 24.050 13.550 27.834 1.00 83.62 147 MET A O 1
ATOM 1261 N N . PHE A 1 148 ? 21.997 13.678 28.705 1.00 84.12 148 PHE A N 1
ATOM 1262 C CA . PHE A 1 148 ? 21.873 15.124 28.510 1.00 84.12 148 PHE A CA 1
ATOM 1263 C C . PHE A 1 148 ? 22.280 15.943 29.743 1.00 84.12 148 PHE A C 1
ATOM 1265 O O . PHE A 1 148 ? 22.303 17.172 29.679 1.00 84.12 148 PHE A O 1
ATOM 1272 N N . GLY A 1 149 ? 22.602 15.291 30.865 1.00 82.38 149 GLY A N 1
ATOM 1273 C CA . GLY A 1 149 ? 22.953 15.944 32.129 1.00 82.38 149 GLY A CA 1
ATOM 1274 C C . GLY A 1 149 ? 21.815 16.783 32.714 1.00 82.38 149 GLY A C 1
ATOM 1275 O O . GLY A 1 149 ? 22.051 17.816 33.335 1.00 82.38 149 GLY A O 1
ATOM 1276 N N . ILE A 1 150 ? 20.567 16.354 32.521 1.00 81.31 150 ILE A N 1
ATOM 1277 C CA . ILE A 1 150 ? 19.364 17.047 33.010 1.00 81.31 150 ILE A CA 1
ATOM 1278 C C . ILE A 1 150 ? 18.739 16.295 34.184 1.00 81.31 150 ILE A C 1
ATOM 1280 O O . ILE A 1 150 ? 18.898 15.087 34.308 1.00 81.31 150 ILE A O 1
ATOM 1284 N N . ALA A 1 151 ? 18.004 16.973 35.068 1.00 79.81 151 ALA A N 1
ATOM 1285 C CA . ALA A 1 151 ? 17.259 16.265 36.109 1.00 79.81 151 ALA A CA 1
ATOM 1286 C C . ALA A 1 151 ? 16.104 15.444 35.506 1.00 79.81 151 ALA A C 1
ATOM 1288 O O . ALA A 1 151 ? 15.473 15.890 34.550 1.00 79.81 151 ALA A O 1
ATOM 1289 N N . ILE A 1 152 ? 15.762 14.293 36.105 1.00 79.19 152 ILE A N 1
ATOM 1290 C CA . ILE A 1 152 ? 14.580 13.493 35.704 1.00 79.19 152 ILE A CA 1
ATOM 1291 C C . ILE A 1 152 ? 13.318 14.363 35.666 1.00 79.19 152 ILE A C 1
ATOM 1293 O O . ILE A 1 152 ? 12.517 14.271 34.739 1.00 79.19 152 ILE A O 1
ATOM 1297 N N . SER A 1 153 ? 13.150 15.234 36.665 1.00 74.19 153 SER A N 1
ATOM 1298 C CA . SER A 1 153 ? 12.036 16.182 36.731 1.00 74.19 153 SER A CA 1
ATOM 1299 C C . SER A 1 153 ? 12.037 17.157 35.554 1.00 74.19 153 SER A C 1
ATOM 1301 O O . SER A 1 153 ? 10.971 17.437 35.012 1.00 74.19 153 SER A O 1
ATOM 1303 N N . SER A 1 154 ? 13.210 17.621 35.115 1.00 75.00 154 SER A N 1
ATOM 1304 C CA . SER A 1 154 ? 13.370 18.458 33.924 1.00 75.00 154 SER A CA 1
ATOM 1305 C C . SER A 1 154 ? 13.036 17.681 32.654 1.00 75.00 154 SER A C 1
ATOM 1307 O O . SER A 1 154 ? 12.236 18.170 31.873 1.00 75.00 154 SER A O 1
ATOM 1309 N N . ALA A 1 155 ? 13.541 16.455 32.476 1.00 74.81 155 ALA A N 1
ATOM 1310 C CA . ALA A 1 155 ? 13.205 15.606 31.324 1.00 74.81 155 ALA A CA 1
ATOM 1311 C C . ALA A 1 155 ? 11.687 15.366 31.215 1.00 74.81 155 ALA A C 1
ATOM 1313 O O . ALA A 1 155 ? 11.088 15.510 30.151 1.00 74.81 155 ALA A O 1
ATOM 1314 N N . HIS A 1 156 ? 11.047 15.077 32.349 1.00 75.25 156 HIS A N 1
ATOM 1315 C CA . HIS A 1 156 ? 9.602 14.900 32.429 1.00 75.25 156 HIS A CA 1
ATOM 1316 C C . HIS A 1 156 ? 8.834 16.210 32.179 1.00 75.25 156 HIS A C 1
ATOM 1318 O O . HIS A 1 156 ? 7.801 16.200 31.511 1.00 75.25 156 HIS A O 1
ATOM 1324 N N . SER A 1 157 ? 9.330 17.346 32.685 1.00 70.31 157 SER A N 1
ATOM 1325 C CA . SER A 1 157 ? 8.736 18.669 32.454 1.00 70.31 157 SER A CA 1
ATOM 1326 C C . SER A 1 157 ? 8.838 19.094 30.990 1.00 70.31 157 SER A C 1
ATOM 1328 O O . SER A 1 157 ? 7.849 19.561 30.441 1.00 70.31 157 SER A O 1
ATOM 1330 N N . ILE A 1 158 ? 9.984 18.868 30.342 1.00 72.19 158 ILE A N 1
ATOM 1331 C CA . ILE A 1 158 ? 10.226 19.138 28.916 1.00 72.19 158 ILE A CA 1
ATOM 1332 C C . ILE A 1 158 ? 9.190 18.401 28.061 1.00 72.19 158 ILE A C 1
ATOM 1334 O O . ILE A 1 158 ? 8.484 19.020 27.265 1.00 72.19 158 ILE A O 1
ATOM 1338 N N . LEU A 1 159 ? 9.004 17.100 28.309 1.00 69.12 159 LEU A N 1
ATOM 1339 C CA . LEU A 1 159 ? 8.006 16.304 27.596 1.00 69.12 159 LEU A CA 1
ATOM 1340 C C . LEU A 1 159 ? 6.567 16.772 27.902 1.00 69.12 159 LEU A C 1
ATOM 1342 O O . LEU A 1 159 ? 5.716 16.847 27.012 1.00 69.12 159 LEU A O 1
ATOM 1346 N N . ARG A 1 160 ? 6.278 17.135 29.162 1.00 65.06 160 ARG A N 1
ATOM 1347 C CA . ARG A 1 160 ? 4.949 17.613 29.577 1.00 65.06 160 ARG A CA 1
ATOM 1348 C C . ARG A 1 160 ? 4.606 19.007 29.062 1.00 65.06 160 ARG A C 1
ATOM 1350 O O . ARG A 1 160 ? 3.439 19.235 28.746 1.00 65.06 160 ARG A O 1
ATOM 1357 N N . GLN A 1 161 ? 5.556 19.936 28.984 1.00 58.66 161 GLN A N 1
ATOM 1358 C CA . GLN A 1 161 ? 5.293 21.337 28.650 1.00 58.66 161 GLN A CA 1
ATOM 1359 C C . GLN A 1 161 ? 4.639 21.482 27.272 1.00 58.66 161 GLN A C 1
ATOM 1361 O O . GLN A 1 161 ? 3.761 22.324 27.132 1.00 58.66 161 GLN A O 1
ATOM 1366 N N . ARG A 1 162 ? 4.892 20.587 26.304 1.00 52.06 162 ARG A N 1
ATOM 1367 C CA . ARG A 1 162 ? 4.149 20.575 25.026 1.00 52.06 162 ARG A CA 1
ATOM 1368 C C . ARG A 1 162 ? 2.843 19.781 25.031 1.00 52.06 162 ARG A C 1
ATOM 1370 O O . ARG A 1 162 ? 1.908 20.179 24.341 1.00 52.06 162 ARG A O 1
ATOM 1377 N N . THR A 1 163 ? 2.686 18.760 25.881 1.00 45.25 163 THR A N 1
ATOM 1378 C CA . THR A 1 163 ? 1.326 18.241 26.157 1.00 45.25 163 THR A CA 1
ATOM 1379 C C . THR A 1 163 ? 0.436 19.307 26.808 1.00 45.25 163 THR A C 1
ATOM 1381 O O . THR A 1 163 ? -0.785 19.278 26.652 1.00 45.25 163 THR A O 1
ATOM 1384 N N . ALA A 1 164 ? 1.053 20.272 27.500 1.00 40.03 164 ALA A N 1
ATOM 1385 C CA . ALA A 1 164 ? 0.393 21.372 28.179 1.00 40.03 164 ALA A CA 1
ATOM 1386 C C . ALA A 1 164 ? 0.289 22.659 27.345 1.00 40.03 164 ALA A C 1
ATOM 1388 O O . ALA A 1 164 ? -0.644 23.402 27.599 1.00 40.03 164 ALA A O 1
ATOM 1389 N N . HIS A 1 165 ? 1.153 22.936 26.358 1.00 43.78 165 HIS A N 1
ATOM 1390 C CA . HIS A 1 165 ? 1.016 24.133 25.506 1.00 43.78 165 HIS A CA 1
ATOM 1391 C C . HIS A 1 165 ? -0.174 24.035 24.538 1.00 43.78 165 HIS A C 1
ATOM 1393 O O . HIS A 1 165 ? -0.728 25.044 24.121 1.00 43.78 165 HIS A O 1
ATOM 1399 N N . ASN A 1 166 ? -0.709 22.825 24.356 1.00 44.41 166 ASN A N 1
ATOM 1400 C CA . ASN A 1 166 ? -2.074 22.562 23.892 1.00 44.41 166 ASN A CA 1
ATOM 1401 C C . ASN A 1 166 ? -3.160 22.979 24.929 1.00 44.41 166 ASN A C 1
ATOM 1403 O O . ASN A 1 166 ? -4.226 22.368 25.016 1.00 44.41 166 ASN A O 1
ATOM 1407 N N . LYS A 1 167 ? -2.913 24.009 25.758 1.00 39.94 167 LYS A N 1
ATOM 1408 C CA . LYS A 1 167 ? -3.824 24.530 26.804 1.00 39.94 167 LYS A CA 1
ATOM 1409 C C . LYS A 1 167 ? -4.864 25.532 26.302 1.00 39.94 167 LYS A C 1
ATOM 1411 O O . LYS A 1 167 ? -5.605 26.069 27.116 1.00 39.94 167 LYS A O 1
ATOM 1416 N N . HIS A 1 168 ? -5.038 25.666 24.990 1.00 39.56 168 HIS A N 1
ATOM 1417 C CA . HIS A 1 168 ? -6.371 25.947 24.441 1.00 39.56 168 HIS A CA 1
ATOM 1418 C C . HIS A 1 168 ? -7.235 24.675 24.341 1.00 39.56 168 HIS A C 1
ATOM 1420 O O . HIS A 1 168 ? -8.243 24.639 23.641 1.00 39.56 168 HIS A O 1
ATOM 1426 N N . ARG A 1 169 ? -6.892 23.621 25.097 1.00 42.31 169 ARG A N 1
ATOM 1427 C CA . ARG A 1 169 ? -7.826 22.573 25.505 1.00 42.31 169 ARG A CA 1
ATOM 1428 C C . ARG A 1 169 ? -8.984 23.220 26.260 1.00 42.31 169 ARG A C 1
ATOM 1430 O O . ARG A 1 169 ? -8.866 23.532 27.447 1.00 42.31 169 ARG A O 1
ATOM 1437 N N . GLY A 1 170 ? -10.129 23.340 25.588 1.00 41.31 170 GLY A N 1
ATOM 1438 C CA . GLY A 1 170 ? -11.414 23.348 26.275 1.00 41.31 170 GLY A CA 1
ATOM 1439 C C . GLY A 1 170 ? -11.364 22.265 27.349 1.00 41.31 170 GLY A C 1
ATOM 1440 O O . GLY A 1 170 ? -10.967 21.131 27.066 1.00 41.31 170 GLY A O 1
ATOM 1441 N N . LYS A 1 171 ? -11.636 22.637 28.605 1.00 40.28 171 LYS A N 1
ATOM 1442 C CA . LYS A 1 171 ? -11.668 21.697 29.727 1.00 40.28 171 LYS A CA 1
ATOM 1443 C C . LYS A 1 171 ? -12.615 20.563 29.335 1.00 40.28 171 LYS A C 1
ATOM 1445 O O . LYS A 1 171 ? -13.828 20.724 29.409 1.00 40.28 171 LYS A O 1
ATOM 1450 N N . SER A 1 172 ? -12.068 19.426 28.902 1.00 47.59 172 SER A N 1
ATOM 1451 C CA . SER A 1 172 ? -12.819 18.180 28.817 1.00 47.59 172 SER A CA 1
ATOM 1452 C C . SER A 1 172 ? -13.365 17.965 30.219 1.00 47.59 172 SER A C 1
ATOM 1454 O O . SER A 1 172 ? -12.574 17.715 31.132 1.00 47.59 172 SER A O 1
ATOM 1456 N N . LYS A 1 173 ? -14.678 18.146 30.421 1.00 52.25 173 LYS A N 1
ATOM 1457 C CA . LYS A 1 173 ? -15.339 17.798 31.684 1.00 52.25 173 LYS A CA 1
ATOM 1458 C C . LYS A 1 173 ? -14.837 16.404 32.055 1.00 52.25 173 LYS A C 1
ATOM 1460 O O . LYS A 1 173 ? -14.972 15.479 31.256 1.00 52.25 173 LYS A O 1
ATOM 1465 N N . ARG A 1 174 ? -14.172 16.272 33.209 1.00 57.44 174 ARG A N 1
ATOM 1466 C CA . ARG A 1 174 ? -13.832 14.952 33.748 1.00 57.44 174 ARG A CA 1
ATOM 1467 C C . ARG A 1 174 ? -15.152 14.203 33.858 1.00 57.44 174 ARG A C 1
ATOM 1469 O O . ARG A 1 174 ? -16.043 14.675 34.558 1.00 57.44 174 ARG A O 1
ATOM 1476 N N . GLN A 1 175 ? -15.290 13.119 33.101 1.00 64.69 175 GLN A N 1
ATOM 1477 C CA . GLN A 1 175 ? -16.475 12.284 33.195 1.00 64.69 175 GLN A CA 1
ATOM 1478 C C . GLN A 1 175 ? -16.480 11.627 34.568 1.00 64.69 175 GLN A C 1
ATOM 1480 O O . GLN A 1 175 ? -15.464 11.097 35.026 1.00 64.69 175 GLN A O 1
ATOM 1485 N N . ASP A 1 176 ? -17.618 11.733 35.233 1.00 82.31 176 ASP A N 1
ATOM 1486 C CA . ASP A 1 176 ? -17.900 11.021 36.461 1.00 82.31 176 ASP A CA 1
ATOM 1487 C C . ASP A 1 176 ? -18.194 9.542 36.152 1.00 82.31 176 ASP A C 1
ATOM 1489 O O . ASP A 1 176 ? -18.248 9.113 34.995 1.00 82.31 176 ASP A O 1
ATOM 1493 N N . LYS A 1 177 ? -18.389 8.737 37.200 1.00 90.31 177 LYS A N 1
ATOM 1494 C CA . LYS A 1 177 ? -18.741 7.317 37.060 1.00 90.31 177 LYS A CA 1
ATOM 1495 C C . LYS A 1 177 ? -19.970 7.120 36.160 1.00 90.31 177 LYS A C 1
ATOM 1497 O O . LYS A 1 177 ? -19.991 6.181 35.368 1.00 90.31 177 LYS A O 1
ATOM 1502 N N . THR A 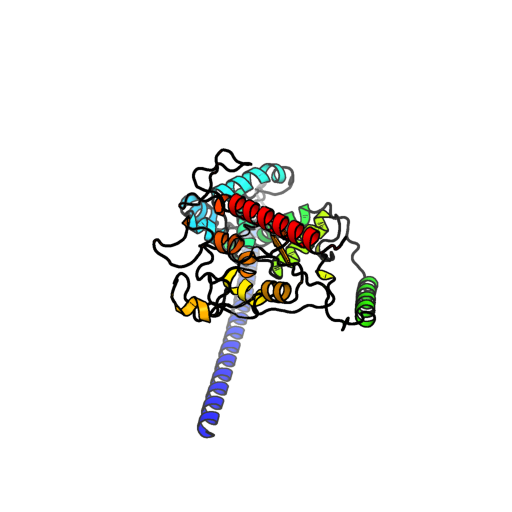1 178 ? -20.979 7.987 36.280 1.00 91.12 178 THR A N 1
ATOM 1503 C CA . THR A 1 178 ? -22.228 7.850 35.519 1.00 91.12 178 THR A CA 1
ATOM 1504 C C . THR A 1 178 ? -22.009 8.081 34.024 1.00 91.12 178 THR A C 1
ATOM 1506 O O . THR A 1 178 ? -22.537 7.321 33.213 1.00 91.12 178 THR A O 1
ATOM 1509 N N . GLY A 1 179 ? -21.149 9.036 33.650 1.00 88.81 179 GLY A N 1
ATOM 1510 C CA . GLY A 1 179 ? -20.762 9.280 32.263 1.00 88.81 179 GLY A CA 1
ATOM 1511 C C . GLY A 1 179 ? -20.126 8.062 31.591 1.00 88.81 179 GLY A C 1
ATOM 1512 O O . GLY A 1 179 ? -20.543 7.689 30.496 1.00 88.81 179 GLY A O 1
ATOM 1513 N N . TRP A 1 180 ? -19.178 7.398 32.259 1.00 90.00 180 TRP A N 1
ATOM 1514 C CA . TRP A 1 180 ? -18.530 6.196 31.715 1.00 90.00 180 TRP A CA 1
ATOM 1515 C C . TRP A 1 180 ? -19.485 5.009 31.589 1.00 90.00 180 TRP A C 1
ATOM 1517 O O . TRP A 1 180 ? -19.466 4.317 30.573 1.00 90.00 180 TRP A O 1
ATOM 1527 N N . LEU A 1 181 ? -20.354 4.795 32.582 1.00 94.31 181 LEU A N 1
ATOM 1528 C CA . LEU A 1 181 ? -21.371 3.741 32.517 1.00 94.31 181 LEU A CA 1
ATOM 1529 C C . LEU A 1 181 ? -22.362 3.977 31.375 1.00 94.31 181 LEU A C 1
ATOM 1531 O O . LEU A 1 181 ? -22.744 3.029 30.698 1.00 94.31 181 LEU A O 1
ATOM 1535 N N . LYS A 1 182 ? -22.729 5.237 31.115 1.00 94.56 182 LYS A N 1
ATOM 1536 C CA . LYS A 1 182 ? -23.588 5.594 29.983 1.00 94.56 182 LYS A CA 1
ATOM 1537 C C . LYS A 1 182 ? -22.915 5.318 28.638 1.00 94.56 182 LYS A C 1
ATOM 1539 O O . LYS A 1 182 ? -23.564 4.803 27.738 1.00 94.56 182 LYS A O 1
ATOM 1544 N N . VAL A 1 183 ? -21.626 5.639 28.497 1.00 91.81 183 VAL A N 1
ATOM 1545 C CA . VAL A 1 183 ? -20.856 5.331 27.277 1.00 91.81 183 VAL A CA 1
ATOM 1546 C C . VAL A 1 183 ? -20.836 3.822 27.033 1.00 91.81 183 VAL A C 1
ATOM 1548 O O . VAL A 1 183 ? -21.170 3.389 25.937 1.00 91.81 183 VAL A O 1
ATOM 1551 N N . ALA A 1 184 ? -20.529 3.031 28.065 1.00 94.00 184 ALA A N 1
ATOM 1552 C CA . ALA A 1 184 ? -20.502 1.574 27.966 1.00 94.00 184 ALA A CA 1
ATOM 1553 C C . ALA A 1 184 ? -21.881 0.976 27.635 1.00 94.00 184 ALA A C 1
ATOM 1555 O O . ALA A 1 184 ? -21.969 0.082 26.801 1.00 94.00 184 ALA A O 1
ATOM 1556 N N . ALA A 1 185 ? -22.956 1.481 28.251 1.00 95.88 185 ALA A N 1
ATOM 1557 C CA . ALA A 1 185 ? -24.319 1.038 27.959 1.00 95.88 185 ALA A CA 1
ATOM 1558 C C . ALA A 1 185 ? -24.711 1.319 26.500 1.00 95.88 185 ALA A C 1
ATOM 1560 O O . ALA A 1 185 ? -25.274 0.448 25.847 1.00 95.88 185 ALA A O 1
ATOM 1561 N N . ASN A 1 186 ? -24.359 2.497 25.976 1.00 94.50 186 ASN A N 1
ATOM 1562 C CA . ASN A 1 186 ? -24.621 2.849 24.581 1.00 94.50 186 ASN A CA 1
ATOM 1563 C C . ASN A 1 186 ? -23.832 1.967 23.600 1.00 94.50 186 ASN A C 1
ATOM 1565 O O . ASN A 1 186 ? -24.382 1.545 22.591 1.00 94.50 186 ASN A O 1
ATOM 1569 N N . GLU A 1 187 ? -22.553 1.691 23.880 1.00 92.75 187 GLU A N 1
ATOM 1570 C CA . GLU A 1 187 ? -21.741 0.809 23.028 1.00 92.75 187 GLU A CA 1
ATOM 1571 C C . GLU A 1 187 ? -22.251 -0.638 23.063 1.00 92.75 187 GLU A C 1
ATOM 1573 O O . GLU A 1 187 ? -22.263 -1.312 22.037 1.00 92.75 187 GLU A O 1
ATOM 1578 N N . LEU A 1 188 ? -22.714 -1.113 24.223 1.00 95.00 188 LEU A N 1
ATOM 1579 C CA . LEU A 1 188 ? -23.333 -2.431 24.340 1.00 95.00 188 LEU A CA 1
ATOM 1580 C C . LEU A 1 188 ? -24.633 -2.519 23.531 1.00 95.00 188 LEU A C 1
ATOM 1582 O O . LEU A 1 188 ? -24.832 -3.497 22.816 1.00 95.00 188 LEU A O 1
ATOM 1586 N N . ASP A 1 189 ? -25.491 -1.503 23.618 1.00 95.56 189 ASP A N 1
ATOM 1587 C CA . ASP A 1 189 ? -26.740 -1.435 22.853 1.00 95.56 189 ASP A CA 1
ATOM 1588 C C . ASP A 1 189 ? -26.474 -1.412 21.337 1.00 95.56 189 ASP A C 1
ATOM 1590 O O . ASP A 1 189 ? -27.093 -2.156 20.577 1.00 95.56 189 ASP A O 1
ATOM 1594 N N . GLU A 1 190 ? -25.468 -0.653 20.889 1.00 91.88 190 GLU A N 1
ATOM 1595 C CA . GLU A 1 190 ? -25.017 -0.639 19.490 1.00 91.88 190 GLU A CA 1
ATOM 1596 C C . GLU A 1 190 ? -24.575 -2.037 19.019 1.00 91.88 190 GLU A C 1
ATOM 1598 O O . GLU A 1 190 ? -24.973 -2.491 17.945 1.00 91.88 190 GLU A O 1
ATOM 1603 N N . VAL A 1 191 ? -23.806 -2.769 19.832 1.00 91.50 191 VAL A N 1
ATOM 1604 C CA . VAL A 1 191 ? -23.354 -4.128 19.487 1.00 91.50 191 VAL A CA 1
ATOM 1605 C C . VAL A 1 191 ? -24.517 -5.121 19.443 1.00 91.50 191 VAL A C 1
ATOM 1607 O O . VAL A 1 191 ? -24.573 -5.941 18.530 1.00 91.50 191 VAL A O 1
ATOM 1610 N N . LEU A 1 192 ? -25.455 -5.050 20.392 1.00 93.69 192 LEU A N 1
ATOM 1611 C CA . LEU A 1 192 ? -26.606 -5.961 20.458 1.00 93.69 192 LEU A CA 1
ATOM 1612 C C . LEU A 1 192 ? -27.625 -5.716 19.337 1.00 93.69 192 LEU A C 1
ATOM 1614 O O . LEU A 1 192 ? -28.301 -6.649 18.907 1.00 93.69 192 LEU A O 1
ATOM 1618 N N . THR A 1 193 ? -27.734 -4.477 18.859 1.00 93.75 193 THR A N 1
ATOM 1619 C CA . THR A 1 193 ? -28.653 -4.097 17.775 1.00 93.75 193 THR A CA 1
ATOM 1620 C C . THR A 1 193 ? -28.055 -4.284 16.380 1.00 93.75 193 THR A C 1
ATOM 1622 O O . THR A 1 193 ? -28.796 -4.369 15.396 1.00 93.75 193 THR A O 1
ATOM 1625 N N . THR A 1 194 ? -26.727 -4.377 16.264 1.00 89.88 194 THR A N 1
ATOM 1626 C CA . THR A 1 194 ? -26.049 -4.551 14.975 1.00 89.88 194 THR A CA 1
ATOM 1627 C C . THR A 1 194 ? -26.351 -5.926 14.374 1.00 89.88 194 THR A C 1
ATOM 1629 O O . THR A 1 194 ? -25.881 -6.956 14.851 1.00 89.88 194 THR A O 1
ATOM 1632 N N . LYS A 1 195 ? -27.101 -5.945 13.266 1.00 91.38 195 LYS A N 1
ATOM 1633 C CA . LYS A 1 195 ? -27.388 -7.166 12.501 1.00 91.38 195 LYS A CA 1
ATOM 1634 C C . LYS A 1 195 ? -26.282 -7.453 11.485 1.00 91.38 195 LYS A C 1
ATOM 1636 O O . LYS A 1 195 ? -25.934 -6.592 10.676 1.00 91.38 195 LYS A O 1
ATOM 1641 N N . THR A 1 196 ? -25.779 -8.685 11.471 1.00 90.94 196 THR A N 1
ATOM 1642 C CA . THR A 1 196 ? -24.823 -9.150 10.457 1.00 90.94 196 THR A CA 1
ATOM 1643 C C . THR A 1 196 ? -25.474 -9.186 9.073 1.00 90.94 196 THR A C 1
ATOM 1645 O O . THR A 1 196 ? -26.585 -9.690 8.903 1.00 90.94 196 THR A O 1
ATOM 1648 N N . ASN A 1 197 ? -24.784 -8.639 8.071 1.00 92.19 197 ASN A N 1
ATOM 1649 C CA . ASN A 1 197 ? -25.209 -8.725 6.679 1.00 92.19 197 ASN A CA 1
ATOM 1650 C C . ASN A 1 197 ? -24.639 -9.996 6.037 1.00 92.19 197 ASN A C 1
ATOM 1652 O O . ASN A 1 197 ? -23.436 -10.082 5.811 1.00 92.19 197 ASN A O 1
ATOM 1656 N N . GLU A 1 198 ? -25.511 -10.952 5.728 1.00 94.12 198 GLU A N 1
ATOM 1657 C CA . GLU A 1 198 ? -25.151 -12.244 5.123 1.00 94.12 198 GLU A CA 1
ATOM 1658 C C . GLU A 1 198 ? -25.272 -12.246 3.588 1.00 94.12 198 GLU A C 1
ATOM 1660 O O . GLU A 1 198 ? -24.986 -13.248 2.935 1.00 94.12 198 GLU A O 1
ATOM 1665 N N . ASN A 1 199 ? -25.691 -11.129 2.984 1.00 96.25 199 ASN A N 1
ATOM 1666 C CA . ASN A 1 199 ? -25.835 -11.033 1.535 1.00 96.25 199 ASN A CA 1
ATOM 1667 C C . ASN A 1 199 ? -24.474 -10.998 0.828 1.00 96.25 199 ASN A C 1
ATOM 1669 O O . ASN A 1 199 ? -23.495 -10.446 1.335 1.00 96.25 199 ASN A O 1
ATOM 1673 N N . VAL A 1 200 ? -24.438 -11.491 -0.412 1.00 95.25 200 VAL A N 1
ATOM 1674 C CA . VAL A 1 200 ? -23.246 -11.406 -1.265 1.00 95.25 200 VAL A CA 1
ATOM 1675 C C . VAL A 1 200 ? -22.932 -9.944 -1.593 1.00 95.25 200 VAL A C 1
ATOM 1677 O O . VAL A 1 200 ? -23.781 -9.195 -2.084 1.00 95.25 200 VAL A O 1
ATOM 1680 N N . ALA A 1 201 ? -21.686 -9.531 -1.352 1.00 96.31 201 ALA A N 1
ATOM 1681 C CA . ALA A 1 201 ? -21.247 -8.166 -1.605 1.00 96.31 201 ALA A CA 1
ATOM 1682 C C . ALA A 1 201 ? -21.259 -7.842 -3.110 1.00 96.31 201 ALA A C 1
ATOM 1684 O O . ALA A 1 201 ? -20.516 -8.419 -3.906 1.00 96.31 201 ALA A O 1
ATOM 1685 N N . LYS A 1 202 ? -22.074 -6.857 -3.511 1.00 96.38 202 LYS A N 1
ATOM 1686 C CA . LYS A 1 202 ? -22.072 -6.338 -4.889 1.00 96.38 202 LYS A CA 1
ATOM 1687 C C . LYS A 1 202 ? -20.750 -5.636 -5.223 1.00 96.38 202 LYS A C 1
ATOM 1689 O O . LYS A 1 202 ? -20.214 -5.846 -6.314 1.00 96.38 202 LYS A O 1
ATOM 1694 N N . ASN A 1 203 ? -20.246 -4.847 -4.270 1.00 97.25 203 ASN A N 1
ATOM 1695 C CA . ASN A 1 203 ? -19.057 -4.003 -4.382 1.00 97.25 203 ASN A CA 1
ATOM 1696 C C . ASN A 1 203 ? -18.085 -4.317 -3.240 1.00 97.25 203 ASN A C 1
ATOM 1698 O O . ASN A 1 203 ? -18.520 -4.529 -2.108 1.00 97.25 203 ASN A O 1
ATOM 1702 N N . VAL A 1 204 ? -16.785 -4.269 -3.524 1.00 97.12 204 VAL A N 1
ATOM 1703 C CA . VAL A 1 204 ? -15.716 -4.433 -2.532 1.00 97.12 204 VAL A CA 1
ATOM 1704 C C . VAL A 1 204 ? -14.815 -3.206 -2.599 1.00 97.12 204 VAL A C 1
ATOM 1706 O O . VAL A 1 204 ? -14.375 -2.824 -3.680 1.00 97.12 204 VAL A O 1
ATOM 1709 N N . ILE A 1 205 ? -14.564 -2.575 -1.452 1.00 97.62 205 ILE A N 1
ATOM 1710 C CA . ILE A 1 205 ? -13.668 -1.421 -1.334 1.00 97.62 205 ILE A CA 1
ATOM 1711 C C . ILE A 1 205 ? -12.643 -1.738 -0.253 1.00 97.62 205 ILE A C 1
ATOM 1713 O O . ILE A 1 205 ? -13.006 -1.955 0.903 1.00 97.62 205 ILE A O 1
ATOM 1717 N N . LEU A 1 206 ? -11.367 -1.740 -0.630 1.00 97.19 206 LEU A N 1
ATOM 1718 C CA . LEU A 1 206 ? -10.255 -1.940 0.290 1.00 97.19 206 LEU A CA 1
ATOM 1719 C C . LEU A 1 206 ? -9.528 -0.613 0.516 1.00 97.19 206 LEU A C 1
ATOM 1721 O O . LEU A 1 206 ? -8.920 -0.065 -0.400 1.00 97.19 206 LEU A O 1
ATOM 1725 N N . PHE A 1 207 ? -9.566 -0.114 1.751 1.00 97.50 207 PHE A N 1
ATOM 1726 C CA . PHE A 1 207 ? -8.740 1.013 2.178 1.00 97.50 207 PHE A CA 1
ATOM 1727 C C . PHE A 1 207 ? -7.475 0.494 2.843 1.00 97.50 207 PHE A C 1
ATOM 1729 O O . PHE A 1 207 ? -7.540 -0.215 3.845 1.00 97.50 207 PHE A O 1
ATOM 1736 N N . LEU A 1 208 ? -6.326 0.896 2.314 1.00 97.31 208 LEU A N 1
ATOM 1737 C CA . LEU A 1 208 ? -5.034 0.475 2.823 1.00 97.31 208 LEU A CA 1
ATOM 1738 C C . LEU A 1 208 ? -4.200 1.685 3.245 1.00 97.31 208 LEU A C 1
ATOM 1740 O O . LEU A 1 208 ? -3.838 2.524 2.423 1.00 97.31 208 LEU A O 1
ATOM 1744 N N . GLY A 1 209 ? -3.875 1.749 4.536 1.00 96.50 209 GLY A N 1
ATOM 1745 C CA . GLY A 1 209 ? -2.894 2.690 5.067 1.00 96.50 209 GLY A CA 1
ATOM 1746 C C . GLY A 1 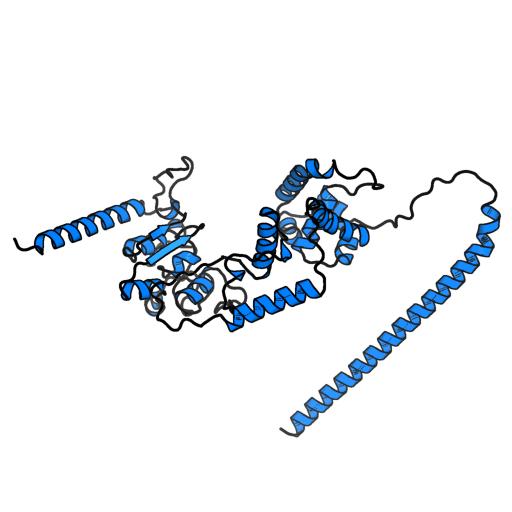209 ? -1.502 2.063 5.074 1.00 96.50 209 GLY A C 1
ATOM 1747 O O . GLY A 1 209 ? -1.187 1.293 5.980 1.00 96.50 209 GLY A O 1
ATOM 1748 N N . ASP A 1 210 ? -0.671 2.390 4.083 1.00 95.94 210 ASP A N 1
ATOM 1749 C CA . ASP A 1 210 ? 0.715 1.906 4.010 1.00 95.94 210 ASP A CA 1
ATOM 1750 C C . ASP A 1 210 ? 1.513 2.401 5.237 1.00 95.94 210 ASP A C 1
ATOM 1752 O O . ASP A 1 210 ? 1.519 3.593 5.549 1.00 95.94 210 ASP A O 1
ATOM 1756 N N . GLY A 1 211 ? 2.099 1.475 6.003 1.00 93.94 211 GLY A N 1
ATOM 1757 C CA . GLY A 1 211 ? 2.765 1.773 7.280 1.00 93.94 211 GLY A CA 1
ATOM 1758 C C . GLY A 1 211 ? 1.838 2.184 8.442 1.00 93.94 211 GLY A C 1
ATOM 1759 O O . GLY A 1 211 ? 2.318 2.625 9.491 1.00 93.94 211 GLY A O 1
ATOM 1760 N N . MET A 1 212 ? 0.513 2.046 8.309 1.00 96.12 212 MET A N 1
ATOM 1761 C CA . MET A 1 212 ? -0.458 2.491 9.319 1.00 96.12 212 MET A CA 1
ATOM 1762 C C . MET A 1 212 ? -0.690 1.446 10.427 1.00 96.12 212 MET A C 1
ATOM 1764 O O . MET A 1 212 ? -1.766 0.865 10.554 1.00 96.12 212 MET A O 1
ATOM 1768 N N . GLY A 1 213 ? 0.330 1.215 11.258 1.00 94.19 213 GLY A N 1
ATOM 1769 C CA . GLY A 1 213 ? 0.224 0.360 12.447 1.00 94.19 213 GLY A CA 1
ATOM 1770 C C . GLY A 1 213 ? -0.674 0.938 13.556 1.00 94.19 213 GLY A C 1
ATOM 1771 O O . GLY A 1 213 ? -1.124 2.082 13.495 1.00 94.19 213 GLY A O 1
ATOM 1772 N N . ILE A 1 214 ? -0.895 0.166 14.627 1.00 95.00 214 ILE A N 1
ATOM 1773 C CA . ILE A 1 214 ? -1.775 0.544 15.759 1.00 95.00 214 ILE A CA 1
ATOM 1774 C C . ILE A 1 214 ? -1.339 1.863 16.424 1.00 95.00 214 ILE A C 1
ATOM 1776 O O . ILE A 1 214 ? -2.176 2.692 16.802 1.00 95.00 214 ILE A O 1
ATOM 1780 N N . SER A 1 215 ? -0.027 2.080 16.547 1.00 95.19 215 SER A N 1
ATOM 1781 C CA . SER A 1 215 ? 0.543 3.329 17.062 1.00 95.19 215 SER A CA 1
ATOM 1782 C C . SER A 1 215 ? 0.194 4.517 16.163 1.00 95.19 215 SER A C 1
ATOM 1784 O O . SER A 1 215 ? -0.288 5.534 16.662 1.00 95.19 215 SER A O 1
ATOM 1786 N N . THR A 1 216 ? 0.347 4.368 14.844 1.00 94.56 216 THR A N 1
ATOM 1787 C CA . THR A 1 216 ? -0.013 5.378 13.837 1.00 94.56 216 THR A CA 1
ATOM 1788 C C . THR A 1 216 ? -1.505 5.699 13.873 1.00 94.56 216 THR A C 1
ATOM 1790 O O . THR A 1 216 ? -1.875 6.871 13.860 1.00 94.56 216 THR A O 1
ATOM 1793 N N . ILE A 1 217 ? -2.369 4.684 13.997 1.00 94.88 217 ILE A N 1
ATOM 1794 C CA . ILE A 1 217 ? -3.823 4.869 14.134 1.00 94.88 217 ILE A CA 1
ATOM 1795 C C . ILE A 1 217 ? -4.142 5.712 15.373 1.00 94.88 217 ILE A C 1
ATOM 1797 O O . ILE A 1 217 ? -4.881 6.691 15.288 1.00 94.88 217 ILE A O 1
ATOM 1801 N N . THR A 1 218 ? -3.559 5.367 16.524 1.00 94.12 218 THR A N 1
ATOM 1802 C CA . THR A 1 218 ? -3.813 6.075 17.788 1.00 94.12 218 THR A CA 1
ATOM 1803 C C . THR A 1 218 ? -3.300 7.515 17.744 1.00 94.12 218 THR A C 1
ATOM 1805 O O . THR A 1 218 ? -4.012 8.435 18.147 1.00 94.12 218 THR A O 1
ATOM 1808 N N . ALA A 1 219 ? -2.102 7.738 17.199 1.00 94.50 219 ALA A N 1
ATOM 1809 C CA . ALA A 1 219 ? -1.559 9.079 17.003 1.00 94.50 219 ALA A CA 1
ATOM 1810 C C . ALA A 1 219 ? -2.437 9.911 16.049 1.00 94.50 219 ALA A C 1
ATOM 1812 O O . ALA A 1 219 ? -2.790 11.048 16.364 1.00 94.50 219 ALA A O 1
ATOM 1813 N N . GLY A 1 220 ? -2.858 9.324 14.923 1.00 93.75 220 GLY A N 1
ATOM 1814 C CA . GLY A 1 220 ? -3.740 9.959 13.943 1.00 93.75 220 GLY A CA 1
ATOM 1815 C C . GLY A 1 220 ? -5.118 10.304 14.512 1.00 93.75 220 GLY A C 1
ATOM 1816 O O . GLY A 1 220 ? -5.644 11.384 14.240 1.00 93.75 220 GLY A O 1
ATOM 1817 N N . ARG A 1 221 ? -5.680 9.434 15.360 1.00 94.69 221 ARG A N 1
ATOM 1818 C CA . ARG A 1 221 ? -6.929 9.673 16.100 1.00 94.69 221 ARG A CA 1
ATOM 1819 C C . ARG A 1 221 ? -6.828 10.912 16.984 1.00 94.69 221 ARG A C 1
ATOM 1821 O O . ARG A 1 221 ? -7.658 11.814 16.861 1.00 94.69 221 ARG A O 1
ATOM 1828 N N . ILE A 1 222 ? -5.783 10.979 17.811 1.00 93.44 222 ILE A N 1
ATOM 1829 C CA . ILE A 1 222 ? -5.543 12.105 18.720 1.00 93.44 222 ILE A CA 1
ATOM 1830 C C . ILE A 1 222 ? -5.351 13.397 17.930 1.00 93.44 222 ILE A C 1
ATOM 1832 O O . ILE A 1 222 ? -6.014 14.395 18.218 1.00 93.44 222 ILE A O 1
ATOM 1836 N N . TYR A 1 223 ? -4.492 13.364 16.910 1.00 92.94 223 TYR A N 1
ATOM 1837 C CA . TYR A 1 223 ? -4.215 14.514 16.057 1.00 92.94 223 TYR A CA 1
ATOM 1838 C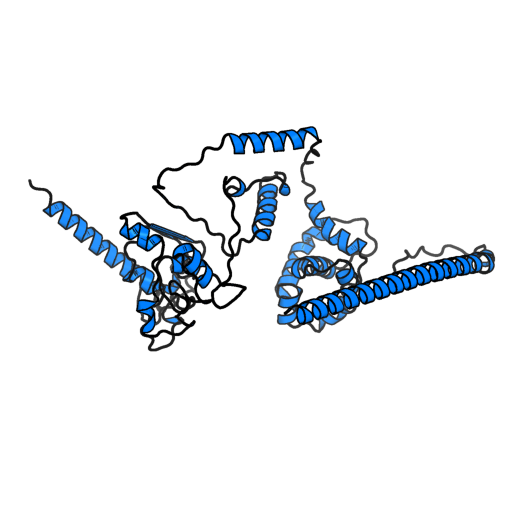 C . TYR A 1 223 ? -5.487 15.034 15.375 1.00 92.94 223 TYR A C 1
ATOM 1840 O O . TYR A 1 223 ? -5.813 16.215 15.488 1.00 92.94 223 TYR A O 1
ATOM 1848 N N . LYS A 1 224 ? -6.268 14.152 14.736 1.00 93.00 224 LYS A N 1
ATOM 1849 C CA . LYS A 1 224 ? -7.509 14.537 14.048 1.00 93.00 224 LYS A CA 1
ATOM 1850 C C . LYS A 1 224 ? -8.568 15.070 15.013 1.00 93.00 224 LYS A C 1
ATOM 1852 O O . LYS A 1 224 ? -9.248 16.041 14.687 1.00 93.00 224 LYS A O 1
ATOM 1857 N N . GLY A 1 225 ? -8.699 14.479 16.200 1.00 92.81 225 GLY A N 1
ATOM 1858 C CA . GLY A 1 225 ? -9.612 14.986 17.221 1.00 92.81 225 GLY A CA 1
ATOM 1859 C C . GLY A 1 225 ? -9.224 16.385 17.708 1.00 92.81 225 GLY A C 1
ATOM 1860 O O . GLY A 1 225 ? -10.090 17.254 17.800 1.00 92.81 225 GLY A O 1
ATOM 1861 N N . GLN A 1 226 ? -7.929 16.641 17.925 1.00 91.44 226 GLN A N 1
ATOM 1862 C CA . GLN A 1 226 ? -7.419 17.966 18.303 1.00 91.44 226 GLN A CA 1
ATOM 1863 C C . GLN A 1 226 ? -7.619 19.011 17.196 1.00 91.44 226 GLN A C 1
ATOM 1865 O O . GLN A 1 226 ? -8.075 20.114 17.489 1.00 91.44 226 GLN A O 1
ATOM 1870 N N . GLN A 1 227 ? -7.369 18.654 15.929 1.00 92.81 227 GLN A N 1
ATOM 1871 C CA . GLN A 1 227 ? -7.641 19.517 14.767 1.00 92.81 227 GLN A CA 1
ATOM 1872 C C . GLN A 1 227 ? -9.118 19.944 14.699 1.00 92.81 227 GLN A C 1
ATOM 1874 O O . GLN A 1 227 ? -9.429 21.078 14.350 1.00 92.81 227 GLN A O 1
ATOM 1879 N N . GLN A 1 228 ? -10.042 19.068 15.108 1.00 91.62 228 GLN A N 1
ATOM 1880 C CA . GLN A 1 228 ? -11.476 19.371 15.185 1.00 91.62 228 GLN A CA 1
ATOM 1881 C C . GLN A 1 228 ? -11.907 20.051 16.496 1.00 91.62 228 GLN A C 1
ATOM 1883 O O . GLN A 1 228 ? -13.105 20.141 16.764 1.00 91.62 228 GLN A O 1
ATOM 1888 N N . LYS A 1 229 ? -10.964 20.498 17.337 1.00 90.69 229 LYS A N 1
ATOM 1889 C CA . LYS A 1 229 ? -11.230 21.062 18.675 1.00 90.69 229 LYS A CA 1
ATOM 1890 C C . LYS A 1 229 ? -12.039 20.117 19.585 1.00 90.69 229 LYS A C 1
ATOM 1892 O O . LYS A 1 229 ? -12.747 20.565 20.486 1.00 90.69 229 LYS A O 1
ATOM 1897 N N . LYS A 1 230 ? -11.939 18.802 19.364 1.00 86.25 230 LYS A N 1
ATOM 1898 C CA . LYS A 1 230 ? -12.549 17.748 20.188 1.00 86.25 230 LYS A CA 1
ATOM 1899 C C . LYS A 1 230 ? -11.509 17.148 21.135 1.00 86.25 230 LYS A C 1
ATOM 1901 O O . LYS A 1 230 ? -10.311 17.408 21.033 1.00 86.25 230 LYS A O 1
ATOM 1906 N N . ASN A 1 231 ? -11.968 16.322 22.074 1.00 85.06 231 ASN A N 1
ATOM 1907 C CA . ASN A 1 231 ? -11.069 15.492 22.871 1.00 85.06 231 ASN A CA 1
ATOM 1908 C C . ASN A 1 231 ? -10.377 14.486 21.933 1.00 85.06 231 ASN A C 1
ATOM 1910 O O . ASN A 1 231 ? -11.052 13.640 21.352 1.00 85.06 231 ASN A O 1
ATOM 1914 N N . GLY A 1 232 ? -9.060 14.622 21.756 1.00 87.38 232 GLY A N 1
ATOM 1915 C CA . GLY A 1 232 ? -8.281 13.810 20.822 1.00 87.38 232 GLY A CA 1
ATOM 1916 C C . GLY A 1 232 ? -8.323 12.324 21.159 1.00 87.38 232 GLY A C 1
ATOM 1917 O O . GLY A 1 232 ? -8.563 11.498 20.286 1.00 87.38 232 GLY A O 1
ATOM 1918 N N . GLU A 1 233 ? -8.135 11.990 22.430 1.00 87.75 233 GLU A N 1
ATOM 1919 C CA . GLU A 1 233 ? -8.082 10.613 22.913 1.00 87.75 233 GLU A CA 1
ATOM 1920 C C . GLU A 1 233 ? -9.436 9.899 22.787 1.00 87.75 233 GLU A C 1
ATOM 1922 O O . GLU A 1 233 ? -9.475 8.718 22.457 1.00 87.75 233 GLU A O 1
ATOM 1927 N N . ALA A 1 234 ? -10.540 10.622 23.002 1.00 86.69 234 ALA A N 1
ATOM 1928 C CA . ALA A 1 234 ? -11.901 10.091 22.882 1.00 86.69 234 ALA A CA 1
ATOM 1929 C C . ALA A 1 234 ? -12.491 10.198 21.461 1.00 86.69 234 ALA A C 1
ATOM 1931 O O . ALA A 1 234 ? -13.622 9.771 21.220 1.00 86.69 234 ALA A O 1
ATOM 1932 N N . PHE A 1 235 ? -11.776 10.813 20.516 1.00 91.62 235 PHE A N 1
ATOM 1933 C CA . PHE A 1 235 ? -12.249 10.957 19.144 1.00 91.62 235 PHE A CA 1
ATOM 1934 C C . PHE A 1 235 ? -12.271 9.594 18.442 1.00 91.62 235 PHE A C 1
ATOM 1936 O O . PHE A 1 235 ? -11.329 8.830 18.577 1.00 91.62 235 PHE A O 1
ATOM 1943 N N . LYS A 1 236 ? -13.305 9.291 17.651 1.00 92.19 236 LYS A N 1
ATOM 1944 C CA . LYS A 1 236 ? -13.348 8.084 16.805 1.00 92.19 236 LYS A CA 1
ATOM 1945 C C . LYS A 1 236 ? -13.096 8.470 15.343 1.00 92.19 236 LYS A C 1
ATOM 1947 O O . LYS A 1 236 ? -13.800 9.329 14.800 1.00 92.19 236 LYS A O 1
ATOM 1952 N N . LEU A 1 237 ? -12.097 7.853 14.707 1.00 95.06 237 LEU A N 1
ATOM 1953 C CA . LEU A 1 237 ? -11.871 7.926 13.259 1.00 95.06 237 LEU A CA 1
ATOM 1954 C C . LEU A 1 237 ? -13.044 7.286 12.499 1.00 95.06 237 LEU A C 1
ATOM 1956 O O . LEU A 1 237 ? -13.891 6.616 13.080 1.00 95.06 237 LEU A O 1
ATOM 1960 N N . ALA A 1 238 ? -13.108 7.488 11.181 1.00 94.88 238 ALA A N 1
ATOM 1961 C CA . ALA A 1 238 ? -14.190 6.924 10.370 1.00 94.88 238 ALA A CA 1
ATOM 1962 C C . ALA A 1 238 ? -14.217 5.386 10.440 1.00 94.88 238 ALA A C 1
ATOM 1964 O O . ALA A 1 238 ? -15.277 4.807 10.646 1.00 94.88 238 ALA A O 1
ATOM 1965 N N . PHE A 1 239 ? -13.046 4.752 10.347 1.00 93.75 239 PHE A N 1
ATOM 1966 C CA . PHE A 1 239 ? -12.899 3.299 10.428 1.00 93.75 239 PHE A CA 1
ATOM 1967 C C . PHE A 1 239 ? -12.874 2.755 11.866 1.00 93.75 239 PHE A C 1
ATOM 1969 O O . PHE A 1 239 ? -13.050 1.559 12.048 1.00 93.75 239 PHE A O 1
ATOM 1976 N N . ASP A 1 240 ? -12.740 3.604 12.898 1.00 93.25 240 ASP A N 1
ATOM 1977 C CA . ASP A 1 240 ? -12.923 3.170 14.300 1.00 93.25 240 ASP A CA 1
ATOM 1978 C C . ASP A 1 240 ? -14.382 2.775 14.591 1.00 93.25 240 ASP A C 1
ATOM 1980 O O . ASP A 1 240 ? -14.673 2.201 15.634 1.00 93.25 240 ASP A O 1
ATOM 1984 N N . ARG A 1 241 ? -15.309 3.131 13.693 1.00 90.81 241 ARG A N 1
ATOM 1985 C CA . ARG A 1 241 ? -16.733 2.783 13.771 1.00 90.81 241 ARG A CA 1
ATOM 1986 C C . ARG A 1 241 ? -17.070 1.493 13.027 1.00 90.81 241 ARG A C 1
ATOM 1988 O O . ARG A 1 241 ? -18.241 1.157 12.910 1.00 90.81 241 ARG A O 1
ATOM 1995 N N . PHE A 1 242 ? -16.084 0.815 12.442 1.00 92.75 242 PHE A N 1
ATOM 1996 C CA . PHE A 1 242 ? -16.352 -0.446 11.760 1.00 92.75 242 PHE A CA 1
ATOM 1997 C C . PHE A 1 242 ? -16.670 -1.525 12.808 1.00 92.75 242 PHE A C 1
ATOM 1999 O O . PHE A 1 242 ? -15.944 -1.632 13.796 1.00 92.75 242 PHE A O 1
ATOM 2006 N N . PRO A 1 243 ? -17.723 -2.338 12.606 1.00 91.38 243 PRO A N 1
ATOM 2007 C CA . PRO A 1 243 ? -18.196 -3.286 13.619 1.00 91.38 243 PRO A CA 1
ATOM 2008 C C . PRO A 1 243 ? -17.266 -4.494 13.804 1.00 91.38 243 PRO A C 1
ATOM 2010 O O . PRO A 1 243 ? -17.362 -5.213 14.795 1.00 91.38 243 PRO A O 1
ATOM 2013 N N . HIS A 1 244 ? -16.357 -4.734 12.855 1.00 92.19 244 HIS A N 1
ATOM 2014 C CA . HIS A 1 244 ? -15.461 -5.884 12.859 1.00 92.19 244 HIS A CA 1
ATOM 2015 C C . HIS A 1 244 ? -14.004 -5.434 12.862 1.00 92.19 244 HIS A C 1
ATOM 2017 O O . HIS A 1 244 ? -13.601 -4.569 12.087 1.00 92.19 244 HIS A O 1
ATOM 2023 N N . THR A 1 245 ? -13.207 -6.047 13.735 1.00 94.56 245 THR A N 1
ATOM 2024 C CA . THR A 1 245 ? -11.769 -5.800 13.864 1.00 94.56 245 THR A CA 1
ATOM 2025 C C . THR A 1 245 ? -11.035 -7.131 13.938 1.00 94.56 245 THR A C 1
ATOM 2027 O O . THR A 1 245 ? -11.474 -8.050 14.625 1.00 94.56 245 THR A O 1
ATOM 2030 N N . ALA A 1 246 ? -9.896 -7.222 13.259 1.00 96.38 246 ALA A N 1
ATOM 2031 C CA . ALA A 1 246 ? -9.005 -8.372 13.321 1.00 96.38 246 ALA A CA 1
ATOM 2032 C C . ALA A 1 246 ? -7.545 -7.911 13.360 1.00 96.38 246 ALA A C 1
ATOM 2034 O O . ALA A 1 246 ? -7.200 -6.839 12.860 1.00 96.38 246 ALA A O 1
ATOM 2035 N N . LEU A 1 247 ? -6.681 -8.743 13.941 1.00 95.94 247 LEU A N 1
ATOM 2036 C CA . LEU A 1 247 ? -5.233 -8.576 13.857 1.00 95.94 247 LEU A CA 1
ATOM 2037 C C . LEU A 1 247 ? -4.688 -9.469 12.744 1.00 95.94 247 LEU A C 1
ATOM 2039 O O . LEU A 1 247 ? -5.025 -10.649 12.661 1.00 95.94 247 LEU A O 1
ATOM 2043 N N . ILE A 1 248 ? -3.821 -8.907 11.905 1.00 95.69 248 ILE A N 1
ATOM 2044 C CA . ILE A 1 248 ? -3.264 -9.586 10.732 1.00 95.69 248 ILE A CA 1
ATOM 2045 C C . ILE A 1 248 ? -1.773 -9.851 10.966 1.00 95.69 248 ILE A C 1
ATOM 2047 O O . ILE A 1 248 ? -1.026 -8.955 11.356 1.00 95.69 248 ILE A O 1
ATOM 2051 N N . LYS A 1 249 ? -1.323 -11.087 10.711 1.00 96.69 249 LYS A N 1
ATOM 2052 C CA . LYS A 1 249 ? 0.098 -11.473 10.777 1.00 96.69 249 LYS A CA 1
ATOM 2053 C C . LYS A 1 249 ? 0.802 -11.147 9.457 1.00 96.69 249 LYS A C 1
ATOM 2055 O O . LYS A 1 249 ? 0.634 -11.869 8.471 1.00 96.69 249 LYS A O 1
ATOM 2060 N N . THR A 1 250 ? 1.631 -10.109 9.455 1.00 97.31 250 THR A N 1
ATOM 2061 C CA . THR A 1 250 ? 2.159 -9.493 8.226 1.00 97.31 250 THR A CA 1
ATOM 2062 C C . THR A 1 250 ? 3.462 -10.081 7.680 1.00 97.31 250 THR A C 1
ATOM 2064 O O . THR A 1 250 ? 3.819 -9.723 6.569 1.00 97.31 250 THR A O 1
ATOM 2067 N N . TYR A 1 251 ? 4.149 -10.983 8.395 1.00 97.69 251 TYR A N 1
ATOM 2068 C CA . TYR A 1 251 ? 5.432 -11.571 7.956 1.00 97.69 251 TYR A CA 1
ATOM 2069 C C . TYR A 1 251 ? 5.417 -12.043 6.486 1.00 97.69 251 TYR A C 1
ATOM 2071 O O . TYR A 1 251 ? 4.403 -12.586 6.033 1.00 97.69 251 TYR A O 1
ATOM 2079 N N . SER A 1 252 ? 6.517 -11.844 5.760 1.00 96.69 252 SER A N 1
ATOM 208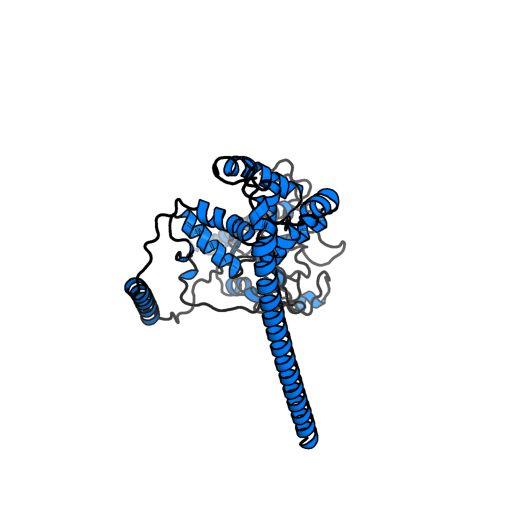0 C CA . SER A 1 252 ? 6.718 -12.401 4.417 1.00 96.69 252 SER A CA 1
ATOM 2081 C C . SER A 1 252 ? 7.243 -13.833 4.519 1.00 96.69 252 SER A C 1
ATOM 2083 O O . SER A 1 252 ? 7.524 -14.322 5.613 1.00 96.69 252 SER A O 1
ATOM 2085 N N . GLU A 1 253 ? 7.364 -14.533 3.398 1.00 95.44 253 GLU A N 1
ATOM 2086 C CA . GLU A 1 253 ? 7.887 -15.903 3.399 1.00 95.44 253 GLU A CA 1
ATOM 2087 C C . GLU A 1 253 ? 9.361 -15.975 3.831 1.00 95.44 253 GLU A C 1
ATOM 2089 O O . GLU A 1 253 ? 9.762 -16.897 4.539 1.00 95.44 253 GLU A O 1
ATOM 2094 N N . ASP A 1 254 ? 10.143 -14.948 3.493 1.00 95.94 254 ASP A N 1
ATOM 2095 C CA . ASP A 1 254 ? 11.580 -14.863 3.749 1.00 95.94 254 ASP A CA 1
ATOM 2096 C C . ASP A 1 254 ? 11.970 -13.976 4.947 1.00 95.94 254 ASP A C 1
ATOM 2098 O O . ASP A 1 254 ? 13.111 -14.055 5.413 1.00 95.94 254 ASP A O 1
ATOM 2102 N N . LYS A 1 255 ? 11.074 -13.112 5.460 1.00 95.06 255 LYS A N 1
ATOM 2103 C CA . LYS A 1 255 ? 11.387 -12.137 6.524 1.00 95.06 255 LYS A CA 1
ATOM 2104 C C . LYS A 1 255 ? 10.253 -11.923 7.526 1.00 95.06 255 LYS A C 1
ATOM 2106 O O . LYS A 1 255 ? 9.080 -11.767 7.196 1.00 95.06 255 LYS A O 1
ATOM 2111 N N . THR A 1 256 ? 10.639 -11.763 8.793 1.00 95.31 256 THR A N 1
ATOM 2112 C CA . THR A 1 256 ? 9.719 -11.377 9.877 1.00 95.31 256 THR A CA 1
ATOM 2113 C C . THR A 1 256 ? 9.161 -9.966 9.690 1.00 95.31 256 THR A C 1
ATOM 2115 O O . THR A 1 256 ? 7.987 -9.728 9.969 1.00 95.31 256 THR A O 1
ATOM 2118 N N . THR A 1 257 ? 9.995 -9.039 9.208 1.00 95.88 257 THR A N 1
ATOM 2119 C CA . THR A 1 257 ? 9.590 -7.669 8.869 1.00 95.88 257 THR A CA 1
ATOM 2120 C C . THR A 1 257 ? 9.400 -7.582 7.356 1.00 95.88 257 THR A C 1
ATOM 2122 O O . THR A 1 257 ? 10.396 -7.544 6.622 1.00 95.88 257 THR A O 1
ATOM 2125 N N . PRO A 1 258 ? 8.149 -7.588 6.873 1.00 95.81 258 PRO A N 1
ATOM 2126 C CA . PRO A 1 258 ? 7.870 -7.607 5.448 1.00 95.81 258 PRO A CA 1
ATOM 2127 C C . PRO A 1 258 ? 8.096 -6.232 4.812 1.00 95.81 258 PRO A C 1
ATOM 2129 O O . PRO A 1 258 ? 8.177 -5.213 5.502 1.00 95.81 258 PRO A O 1
ATOM 2132 N N . ASP A 1 259 ? 8.126 -6.202 3.485 1.00 96.81 259 ASP A N 1
ATOM 2133 C CA . ASP A 1 259 ? 7.999 -4.975 2.706 1.00 96.81 259 ASP A CA 1
ATOM 2134 C C . ASP A 1 259 ? 6.577 -4.815 2.119 1.00 96.81 259 ASP A C 1
ATOM 2136 O O . ASP A 1 259 ? 5.714 -5.691 2.256 1.00 96.81 259 ASP A O 1
ATOM 2140 N N . SER A 1 260 ? 6.312 -3.680 1.459 1.00 97.56 260 SER A N 1
ATOM 2141 C CA . SER A 1 260 ? 5.007 -3.422 0.827 1.00 97.56 260 SER A CA 1
ATOM 2142 C C . SER A 1 260 ? 4.676 -4.408 -0.303 1.00 97.56 260 SER A C 1
ATOM 2144 O O . SER A 1 260 ? 3.505 -4.693 -0.510 1.00 97.56 260 SER A O 1
ATOM 2146 N N . ALA A 1 261 ? 5.666 -4.939 -1.032 1.00 97.75 261 ALA A N 1
ATOM 2147 C CA . ALA A 1 261 ? 5.420 -5.846 -2.156 1.00 97.75 261 ALA A CA 1
ATOM 2148 C C . ALA A 1 261 ? 4.902 -7.212 -1.692 1.00 97.75 261 ALA A C 1
ATOM 2150 O O . ALA A 1 261 ? 3.838 -7.655 -2.137 1.00 97.75 261 ALA A O 1
ATOM 2151 N N . ALA A 1 262 ? 5.590 -7.830 -0.727 1.00 97.69 262 ALA A N 1
ATOM 2152 C CA . ALA A 1 262 ? 5.171 -9.119 -0.188 1.00 97.69 262 ALA A CA 1
ATOM 2153 C C . ALA A 1 262 ? 3.814 -9.032 0.523 1.00 97.69 262 ALA A C 1
ATOM 2155 O O . ALA A 1 262 ? 2.956 -9.901 0.354 1.00 97.69 262 ALA A O 1
ATOM 2156 N N . THR A 1 263 ? 3.589 -7.963 1.297 1.00 98.00 263 THR A N 1
ATOM 2157 C CA . THR A 1 263 ? 2.303 -7.761 1.985 1.00 98.00 263 THR A CA 1
ATOM 2158 C C . THR A 1 263 ? 1.164 -7.487 1.015 1.00 98.00 263 THR A C 1
ATOM 2160 O O . THR A 1 263 ? 0.094 -8.065 1.197 1.00 98.00 263 THR A O 1
ATOM 2163 N N . ALA A 1 264 ? 1.384 -6.673 -0.023 1.00 98.12 264 ALA A N 1
ATOM 2164 C CA . ALA A 1 264 ? 0.369 -6.399 -1.034 1.00 98.12 264 ALA A CA 1
ATOM 2165 C C . ALA A 1 264 ? -0.019 -7.645 -1.822 1.00 98.12 264 ALA A C 1
ATOM 2167 O O . ALA A 1 264 ? -1.209 -7.917 -1.964 1.00 98.12 264 ALA A O 1
ATOM 2168 N N . THR A 1 265 ? 0.959 -8.463 -2.213 1.00 98.31 265 THR A N 1
ATOM 2169 C CA . THR A 1 265 ? 0.683 -9.773 -2.813 1.00 98.31 265 THR A CA 1
ATOM 2170 C C . THR A 1 265 ? -0.185 -10.617 -1.874 1.00 98.31 265 THR A C 1
ATOM 2172 O O . THR A 1 265 ? -1.226 -11.116 -2.294 1.00 98.31 265 THR A O 1
ATOM 2175 N N . ALA A 1 266 ? 0.134 -10.673 -0.577 1.00 98.25 266 ALA A N 1
ATOM 2176 C CA . ALA A 1 266 ? -0.633 -11.461 0.387 1.00 98.25 266 ALA A CA 1
ATOM 2177 C C . ALA A 1 266 ? -2.106 -11.039 0.521 1.00 98.25 266 ALA A C 1
ATOM 2179 O O . ALA A 1 266 ? -2.983 -11.898 0.444 1.00 98.25 266 ALA A O 1
ATOM 2180 N N . PHE A 1 267 ? -2.411 -9.752 0.727 1.00 97.38 267 PHE A N 1
ATOM 2181 C CA . PHE A 1 267 ? -3.806 -9.331 0.947 1.00 97.38 267 PHE A CA 1
ATOM 2182 C C . PHE A 1 267 ? -4.611 -9.114 -0.343 1.00 97.38 267 PHE A C 1
ATOM 2184 O O . PHE A 1 267 ? -5.837 -9.051 -0.265 1.00 97.38 267 PHE A O 1
ATOM 2191 N N . LEU A 1 268 ? -3.966 -8.999 -1.510 1.00 98.19 268 LEU A N 1
ATOM 2192 C CA . LEU A 1 268 ? -4.660 -8.848 -2.798 1.00 98.19 268 LEU A CA 1
ATOM 2193 C C . LEU A 1 268 ? -4.848 -10.170 -3.535 1.00 98.19 268 LEU A C 1
ATOM 2195 O O . LEU A 1 268 ? -5.844 -10.311 -4.233 1.00 98.19 268 LEU A O 1
ATOM 2199 N N . THR A 1 269 ? -3.924 -11.121 -3.389 1.00 97.81 269 THR A N 1
ATOM 2200 C CA . THR A 1 269 ? -3.952 -12.412 -4.109 1.00 97.81 269 THR A CA 1
ATOM 2201 C C . THR A 1 269 ? -4.278 -13.594 -3.191 1.00 97.81 269 THR A C 1
ATOM 2203 O O . THR A 1 269 ? -4.653 -14.663 -3.660 1.00 97.81 269 THR A O 1
ATOM 2206 N N . GLY A 1 270 ? -4.139 -13.423 -1.871 1.00 97.25 270 GLY A N 1
ATOM 2207 C CA . GLY A 1 270 ? -4.288 -14.501 -0.889 1.00 97.25 270 GLY A CA 1
ATOM 2208 C C . GLY A 1 270 ? -3.036 -15.365 -0.697 1.00 97.25 270 GLY A C 1
ATOM 2209 O O . GLY A 1 270 ? -3.053 -16.263 0.145 1.00 97.25 270 GLY A O 1
ATOM 2210 N N . VAL A 1 271 ? -1.942 -15.093 -1.419 1.00 98.06 271 VAL A N 1
ATOM 2211 C CA . VAL A 1 271 ? -0.699 -15.879 -1.381 1.00 98.06 271 VAL A CA 1
ATOM 2212 C C . VAL A 1 271 ? 0.451 -15.038 -0.824 1.00 98.06 271 VAL A C 1
ATOM 2214 O O . VAL A 1 271 ? 0.695 -13.917 -1.267 1.00 98.06 271 VAL A O 1
ATOM 2217 N N . LYS A 1 272 ? 1.165 -15.562 0.181 1.00 97.75 272 LYS A N 1
ATOM 2218 C CA . LYS A 1 272 ? 2.391 -14.929 0.694 1.00 97.75 272 LYS A CA 1
ATOM 2219 C C . LYS A 1 272 ? 3.561 -15.179 -0.256 1.00 97.75 272 LYS A C 1
ATOM 2221 O O . LYS A 1 272 ? 3.582 -16.177 -0.963 1.00 97.75 272 LYS A O 1
ATOM 2226 N N . THR A 1 273 ? 4.519 -14.259 -0.252 1.00 97.31 273 THR A N 1
ATOM 2227 C CA . THR A 1 273 ? 5.712 -14.326 -1.101 1.00 97.31 273 THR A CA 1
ATOM 2228 C C . THR A 1 273 ? 6.917 -13.691 -0.406 1.00 97.31 273 THR A C 1
ATOM 2230 O O . THR A 1 273 ? 6.824 -13.240 0.744 1.00 97.31 273 THR A O 1
ATOM 2233 N N . ASN A 1 274 ? 8.045 -13.665 -1.109 1.00 97.12 274 ASN A N 1
ATOM 2234 C CA . ASN A 1 274 ? 9.310 -13.089 -0.675 1.00 97.12 274 ASN A CA 1
ATOM 2235 C C . ASN A 1 274 ? 9.303 -11.555 -0.763 1.00 97.12 274 ASN A C 1
ATOM 2237 O O . ASN A 1 274 ? 8.634 -10.960 -1.610 1.00 97.12 274 ASN A O 1
ATOM 2241 N N . ASN A 1 275 ? 10.094 -10.891 0.080 1.00 97.56 275 ASN A N 1
ATOM 2242 C CA . ASN A 1 275 ? 10.210 -9.436 0.055 1.00 97.56 275 ASN A CA 1
ATOM 2243 C C . ASN A 1 275 ? 10.688 -8.908 -1.305 1.00 97.56 275 ASN A C 1
ATOM 2245 O O . ASN A 1 275 ? 11.627 -9.426 -1.911 1.00 97.56 275 ASN A O 1
ATOM 2249 N N . GLY A 1 276 ? 10.062 -7.817 -1.746 1.00 97.06 276 GLY A N 1
ATOM 2250 C CA . GLY A 1 276 ? 10.345 -7.161 -3.021 1.00 97.06 276 GLY A CA 1
ATOM 2251 C C . GLY A 1 276 ? 9.735 -7.846 -4.247 1.00 97.06 276 GLY A C 1
ATOM 2252 O O . GLY A 1 276 ? 9.840 -7.290 -5.337 1.00 97.06 276 GLY A O 1
ATOM 2253 N N . VAL A 1 277 ? 9.080 -9.000 -4.094 1.00 97.44 277 VAL A N 1
ATOM 2254 C CA . VAL A 1 277 ? 8.379 -9.709 -5.174 1.00 97.44 277 VAL A CA 1
ATOM 2255 C C . VAL A 1 277 ? 6.903 -9.295 -5.203 1.00 97.44 277 VAL A C 1
ATOM 2257 O O . VAL A 1 277 ? 6.272 -9.138 -4.157 1.00 97.44 277 VAL A O 1
ATOM 2260 N N . ILE A 1 278 ? 6.355 -9.087 -6.402 1.00 98.00 278 ILE A N 1
ATOM 2261 C CA . ILE A 1 278 ? 4.980 -8.623 -6.631 1.00 98.00 278 ILE A CA 1
ATOM 2262 C C . ILE A 1 278 ? 4.226 -9.668 -7.447 1.00 98.00 278 ILE A C 1
ATOM 2264 O O . ILE A 1 278 ? 4.665 -10.000 -8.547 1.00 98.00 278 ILE A O 1
ATOM 2268 N N . GLY A 1 279 ? 3.087 -10.144 -6.936 1.00 97.38 279 GLY A N 1
ATOM 2269 C CA . GLY A 1 279 ? 2.143 -10.962 -7.708 1.00 97.38 279 GLY A CA 1
ATOM 2270 C C . GLY A 1 279 ? 2.704 -12.318 -8.169 1.00 97.38 279 GLY A C 1
ATOM 2271 O O . GLY A 1 279 ? 2.204 -12.930 -9.108 1.00 97.38 279 GLY A O 1
ATOM 2272 N N . LEU A 1 280 ? 3.764 -12.789 -7.515 1.00 97.00 280 LEU A N 1
ATOM 2273 C CA . LEU A 1 280 ? 4.361 -14.102 -7.733 1.00 97.00 280 LEU A CA 1
ATOM 2274 C C . LEU A 1 280 ? 4.456 -14.815 -6.386 1.00 97.00 280 LEU A C 1
ATOM 2276 O O . LEU A 1 280 ? 4.642 -14.157 -5.362 1.00 97.00 280 LEU A O 1
ATOM 2280 N N . ASP A 1 281 ? 4.363 -16.137 -6.373 1.00 95.69 281 ASP A N 1
ATOM 2281 C CA . ASP A 1 281 ? 4.566 -16.925 -5.157 1.00 95.69 281 ASP A CA 1
ATOM 2282 C C . ASP A 1 281 ? 6.043 -17.001 -4.706 1.00 95.69 281 ASP A C 1
ATOM 2284 O O . ASP A 1 281 ? 6.960 -16.501 -5.367 1.00 95.69 281 ASP A O 1
ATOM 2288 N N . GLY A 1 282 ? 6.283 -17.645 -3.559 1.00 93.69 282 GLY A N 1
ATOM 2289 C CA . GLY A 1 282 ? 7.601 -17.759 -2.929 1.00 93.69 282 GLY A CA 1
ATOM 2290 C C . GLY A 1 282 ? 8.676 -18.515 -3.712 1.00 93.69 282 GLY A C 1
ATOM 2291 O O . GLY A 1 282 ? 9.843 -18.493 -3.310 1.00 93.69 282 GLY A O 1
ATOM 2292 N N . ARG A 1 283 ? 8.344 -19.163 -4.840 1.00 93.50 283 ARG A N 1
ATOM 2293 C CA . ARG A 1 283 ? 9.343 -19.854 -5.677 1.00 93.50 283 ARG A CA 1
ATOM 2294 C C . ARG A 1 283 ? 10.249 -18.864 -6.407 1.00 93.50 283 ARG A C 1
ATOM 2296 O O . ARG A 1 283 ? 11.388 -19.205 -6.740 1.00 93.50 283 ARG A O 1
ATOM 2303 N N . VAL A 1 284 ? 9.773 -17.640 -6.646 1.00 93.25 284 VAL A N 1
ATOM 2304 C CA . VAL A 1 284 ? 10.540 -16.604 -7.343 1.00 93.25 284 VAL A CA 1
ATOM 2305 C C . VAL A 1 284 ? 11.452 -15.869 -6.365 1.00 93.25 284 VAL A C 1
ATOM 2307 O O . VAL A 1 284 ? 11.027 -15.327 -5.343 1.00 93.25 284 VAL A O 1
ATOM 2310 N N . LYS A 1 285 ? 12.743 -15.826 -6.702 1.00 92.12 285 LYS A N 1
ATOM 2311 C CA . LYS A 1 285 ? 13.738 -15.055 -5.953 1.00 92.12 285 LYS A CA 1
ATOM 2312 C C . LYS A 1 285 ? 13.717 -13.597 -6.392 1.00 92.12 285 LYS A C 1
ATOM 2314 O O . LYS A 1 285 ? 13.631 -13.298 -7.582 1.00 92.12 285 LYS A O 1
ATOM 2319 N N . HIS A 1 286 ? 13.881 -12.701 -5.424 1.00 94.38 286 HIS A N 1
ATOM 2320 C CA . HIS A 1 286 ? 13.946 -11.268 -5.678 1.00 94.38 286 HIS A CA 1
ATOM 2321 C C . HIS A 1 286 ? 15.004 -10.917 -6.742 1.00 94.38 286 HIS A C 1
ATOM 2323 O O . HIS A 1 286 ? 16.159 -11.334 -6.644 1.00 94.38 286 HIS A O 1
ATOM 2329 N N . GLY A 1 287 ? 14.603 -10.139 -7.749 1.00 93.06 287 GLY A N 1
ATOM 2330 C CA . GLY A 1 287 ? 15.459 -9.656 -8.838 1.00 93.06 287 GLY A CA 1
ATOM 2331 C C . GLY A 1 287 ? 15.803 -10.681 -9.925 1.00 93.06 287 GLY A C 1
ATOM 2332 O O . GLY A 1 287 ? 16.503 -10.329 -10.873 1.00 93.06 287 GLY A O 1
ATOM 2333 N N . VAL A 1 288 ? 15.319 -11.924 -9.829 1.00 90.88 288 VAL A N 1
ATOM 2334 C CA . VAL A 1 288 ? 15.601 -12.975 -10.816 1.00 90.88 288 VAL A CA 1
ATOM 2335 C C . VAL A 1 288 ? 14.427 -13.114 -11.780 1.00 90.88 288 VAL A C 1
ATOM 2337 O O . VAL A 1 288 ? 13.384 -13.655 -11.426 1.00 90.88 288 VAL A O 1
ATOM 2340 N N . CYS A 1 289 ? 14.614 -12.650 -13.017 1.00 88.69 289 CYS A N 1
ATOM 2341 C CA . CYS A 1 289 ? 13.693 -12.927 -14.118 1.00 88.69 289 CYS A CA 1
ATOM 2342 C C . CYS A 1 289 ? 14.057 -14.282 -14.748 1.00 88.69 289 CYS A C 1
ATOM 2344 O O . CYS A 1 289 ? 15.059 -14.374 -15.456 1.00 88.69 289 CYS A O 1
ATOM 2346 N N . SER A 1 290 ? 13.303 -15.344 -14.450 1.00 78.19 290 SER A N 1
ATOM 2347 C CA . SER A 1 290 ? 13.553 -16.707 -14.954 1.00 78.19 290 SER A CA 1
ATOM 2348 C C . SER A 1 290 ? 12.279 -17.370 -15.488 1.00 78.19 290 SER A C 1
ATOM 2350 O O . SER A 1 290 ? 11.172 -16.895 -15.244 1.00 78.19 290 SER A O 1
ATOM 2352 N N . GLY A 1 291 ? 12.428 -18.491 -16.207 1.00 66.81 291 GLY A N 1
ATOM 2353 C CA . GLY A 1 291 ? 11.311 -19.208 -16.842 1.00 66.81 291 GLY A CA 1
ATOM 2354 C C . GLY A 1 291 ? 10.232 -19.721 -15.879 1.00 66.81 291 GLY A C 1
ATOM 2355 O O . GLY A 1 291 ? 9.085 -19.866 -16.281 1.00 66.81 291 GLY A O 1
ATOM 2356 N N . ASN A 1 292 ? 10.554 -19.899 -14.595 1.00 74.69 292 ASN A N 1
ATOM 2357 C CA . ASN A 1 292 ? 9.599 -20.362 -13.581 1.00 74.69 292 ASN A CA 1
ATOM 2358 C C . ASN A 1 292 ? 8.562 -19.292 -13.193 1.00 74.69 292 ASN A C 1
ATOM 2360 O O . ASN A 1 292 ? 7.680 -19.561 -12.385 1.00 74.69 292 ASN A O 1
ATOM 2364 N N . MET A 1 293 ? 8.677 -18.067 -13.719 1.00 85.50 293 MET A N 1
ATOM 2365 C CA . MET A 1 293 ? 7.772 -16.978 -13.367 1.00 85.50 293 MET A CA 1
ATOM 2366 C C . MET A 1 293 ? 6.333 -17.219 -13.806 1.00 85.50 293 MET A C 1
ATOM 2368 O O . MET A 1 293 ? 5.435 -16.831 -13.069 1.00 85.50 293 MET A O 1
ATOM 2372 N N . GLU A 1 294 ? 6.105 -17.836 -14.967 1.00 87.31 294 GLU A N 1
ATOM 2373 C CA . GLU A 1 294 ? 4.746 -18.056 -15.478 1.00 87.31 294 GLU A CA 1
ATOM 2374 C C . GLU A 1 294 ? 3.931 -18.946 -14.536 1.00 87.31 294 GLU A C 1
ATOM 2376 O O . GLU A 1 294 ? 2.826 -18.573 -14.147 1.00 87.31 294 GLU A O 1
ATOM 2381 N N . ASP A 1 295 ? 4.522 -20.047 -14.066 1.00 90.94 295 ASP A N 1
ATOM 2382 C CA . ASP A 1 295 ? 3.876 -20.967 -13.123 1.00 90.94 295 ASP A CA 1
ATOM 2383 C C . ASP A 1 295 ? 3.695 -20.368 -11.724 1.00 90.94 295 ASP A C 1
ATOM 2385 O O . ASP A 1 295 ? 2.912 -20.888 -10.929 1.00 90.94 295 ASP A O 1
ATOM 2389 N N . SER A 1 296 ? 4.446 -19.314 -11.397 1.00 94.31 296 SER A N 1
ATOM 2390 C CA . SER A 1 296 ? 4.421 -18.633 -10.100 1.00 94.31 296 SER A CA 1
ATOM 2391 C C . SER A 1 296 ? 3.462 -17.446 -10.041 1.00 94.31 296 SER A C 1
ATOM 2393 O O . SER A 1 296 ? 3.294 -16.889 -8.956 1.00 94.31 296 SER A O 1
ATOM 2395 N N . LYS A 1 297 ? 2.842 -17.038 -11.157 1.00 96.00 297 LYS A N 1
ATOM 2396 C CA . LYS A 1 297 ? 1.870 -15.932 -11.183 1.00 96.00 297 LYS A CA 1
ATOM 2397 C C . LYS A 1 297 ? 0.656 -16.246 -10.322 1.00 96.00 297 LYS A C 1
ATOM 2399 O O . LYS A 1 297 ? 0.084 -17.332 -10.396 1.00 96.00 297 LYS A O 1
ATOM 2404 N N . VAL A 1 298 ? 0.241 -15.263 -9.529 1.00 97.19 298 VAL A N 1
ATOM 2405 C CA . VAL A 1 298 ? -0.946 -15.358 -8.679 1.00 97.19 298 VAL A CA 1
ATOM 2406 C C . VAL A 1 298 ? -1.925 -14.243 -9.018 1.00 97.19 298 VAL A C 1
ATOM 2408 O O . VAL A 1 298 ? -1.596 -13.064 -8.946 1.00 97.19 298 VAL A O 1
ATOM 2411 N N . ASN A 1 299 ? -3.152 -14.627 -9.363 1.00 97.25 299 ASN A N 1
ATOM 2412 C CA . ASN A 1 299 ? -4.197 -13.674 -9.721 1.00 97.25 299 ASN A CA 1
ATOM 2413 C C . ASN A 1 299 ? -4.656 -12.882 -8.491 1.00 97.25 299 ASN A C 1
ATOM 2415 O O . ASN A 1 299 ? -4.963 -13.452 -7.441 1.00 97.25 299 ASN A O 1
ATOM 2419 N N . SER A 1 300 ? -4.769 -11.570 -8.648 1.00 97.62 300 SER A N 1
ATOM 2420 C CA . SER A 1 300 ? -5.286 -10.657 -7.635 1.00 97.62 300 SER A CA 1
ATOM 2421 C C . SER A 1 300 ? -6.813 -10.631 -7.613 1.00 97.62 300 SER A C 1
ATOM 2423 O O . SER A 1 300 ? -7.483 -10.959 -8.586 1.00 97.62 300 SER A O 1
ATOM 2425 N N . ILE A 1 301 ? -7.403 -10.126 -6.534 1.00 96.62 301 ILE A N 1
ATOM 2426 C CA . ILE A 1 301 ? -8.852 -9.924 -6.439 1.00 96.62 301 ILE A CA 1
ATOM 2427 C C . ILE A 1 301 ? -9.412 -9.015 -7.552 1.00 96.62 301 ILE A C 1
ATOM 2429 O O . ILE A 1 301 ? -10.597 -9.118 -7.872 1.00 96.62 301 ILE A O 1
ATOM 2433 N N . LEU A 1 302 ? -8.590 -8.156 -8.172 1.00 95.75 302 LEU A N 1
ATOM 2434 C CA . LEU A 1 302 ? -9.009 -7.358 -9.328 1.00 95.75 302 LEU A CA 1
ATOM 2435 C C . LEU A 1 302 ? -9.164 -8.229 -10.575 1.00 95.75 302 LEU A C 1
ATOM 2437 O O . LEU A 1 302 ? -10.161 -8.077 -11.275 1.00 95.75 302 LEU A O 1
ATOM 2441 N N . ASP A 1 303 ? -8.257 -9.176 -10.807 1.00 96.00 303 ASP A N 1
ATOM 2442 C CA . ASP A 1 303 ? -8.365 -10.138 -11.913 1.00 96.00 303 ASP A CA 1
ATOM 2443 C C . ASP A 1 303 ? -9.639 -10.976 -11.775 1.00 96.00 303 ASP A C 1
ATOM 2445 O O . ASP A 1 303 ? -10.379 -11.181 -12.737 1.00 96.00 303 ASP A O 1
ATOM 2449 N N . TRP A 1 304 ? -9.956 -11.389 -10.546 1.00 96.69 304 TRP A N 1
ATOM 2450 C CA . TRP A 1 304 ? -11.167 -12.152 -10.247 1.00 96.69 304 TRP A CA 1
ATOM 2451 C C . TRP A 1 304 ? -12.425 -11.296 -10.440 1.00 96.69 304 TRP A C 1
ATOM 2453 O O . TRP A 1 304 ? -13.437 -11.776 -10.952 1.00 96.69 304 TRP A O 1
ATOM 2463 N N . ALA A 1 305 ? -12.376 -10.015 -10.064 1.00 96.94 305 ALA A N 1
ATOM 2464 C CA . ALA A 1 305 ? -13.477 -9.081 -10.271 1.00 96.94 305 ALA A CA 1
ATOM 2465 C C . ALA A 1 305 ? -13.704 -8.782 -11.763 1.00 96.94 305 ALA A C 1
ATOM 2467 O O . ALA A 1 305 ? -14.854 -8.785 -12.208 1.00 96.94 305 ALA A O 1
ATOM 2468 N N . LEU A 1 306 ? -12.633 -8.600 -12.540 1.00 95.50 306 LEU A N 1
ATOM 2469 C CA . LEU A 1 306 ? -12.681 -8.448 -13.995 1.00 95.50 306 LEU A CA 1
ATOM 2470 C C . LEU A 1 306 ? -13.256 -9.697 -14.671 1.00 95.50 306 LEU A C 1
ATOM 2472 O O . LEU A 1 306 ? -14.156 -9.577 -15.501 1.00 95.50 306 LEU A O 1
ATOM 2476 N N . ALA A 1 307 ? -12.802 -10.891 -14.275 1.00 95.69 307 ALA A N 1
ATOM 2477 C CA . ALA A 1 307 ? -13.335 -12.162 -14.767 1.00 95.69 307 ALA A CA 1
ATOM 2478 C C . ALA A 1 307 ? -14.831 -12.329 -14.442 1.00 95.69 307 ALA A C 1
ATOM 2480 O O . ALA A 1 307 ? -15.587 -12.880 -15.239 1.00 95.69 307 ALA A O 1
ATOM 2481 N N . ALA A 1 308 ? -15.282 -11.785 -13.308 1.00 96.19 308 ALA A N 1
ATOM 2482 C CA . ALA A 1 308 ? -16.691 -11.725 -12.922 1.00 96.19 308 ALA A CA 1
ATOM 2483 C C . ALA A 1 308 ? -17.481 -10.577 -13.593 1.00 96.19 308 ALA A C 1
ATOM 2485 O O . ALA A 1 308 ? -18.624 -10.315 -13.211 1.00 96.19 308 ALA A O 1
ATOM 2486 N N . GLY A 1 309 ? -16.890 -9.858 -14.554 1.00 95.62 309 GLY A N 1
ATOM 2487 C CA . GLY A 1 309 ? -17.536 -8.767 -15.287 1.00 95.62 309 GLY A CA 1
ATOM 2488 C C . GLY A 1 309 ? -17.763 -7.493 -14.466 1.00 95.62 309 GLY A C 1
ATOM 2489 O O . GLY A 1 309 ? -18.605 -6.671 -14.830 1.00 95.62 309 GLY A O 1
ATOM 2490 N N . LYS A 1 310 ? -17.055 -7.320 -13.343 1.00 96.88 310 LYS A N 1
ATOM 2491 C CA . LYS A 1 310 ? -17.131 -6.113 -12.510 1.00 96.88 310 LYS A CA 1
ATOM 2492 C C . LYS A 1 310 ? -16.151 -5.055 -13.005 1.00 96.88 310 LYS A C 1
ATOM 2494 O O . LYS A 1 310 ? -15.062 -5.366 -13.479 1.00 96.88 310 LYS A O 1
ATOM 2499 N N . SER A 1 311 ? -16.520 -3.793 -12.810 1.00 97.19 311 SER A N 1
ATOM 2500 C CA . SER A 1 311 ? -15.579 -2.689 -12.971 1.00 97.19 311 SER A CA 1
ATOM 2501 C C . SER A 1 311 ? -14.574 -2.671 -11.824 1.00 97.19 311 SER A C 1
ATOM 2503 O O . SER A 1 311 ? -14.947 -2.876 -10.666 1.00 97.19 311 SER A O 1
ATOM 2505 N N . VAL A 1 312 ? -13.319 -2.365 -12.138 1.00 97.69 312 VAL A N 1
ATOM 2506 C CA . VAL A 1 312 ? -12.226 -2.287 -11.160 1.00 97.69 312 VAL A CA 1
ATOM 2507 C C . VAL A 1 312 ? -11.517 -0.942 -11.234 1.00 97.69 312 VAL A C 1
ATOM 2509 O O . VAL A 1 312 ? -11.489 -0.285 -12.277 1.00 97.69 312 VAL A O 1
ATOM 2512 N N . GLY A 1 313 ? -10.938 -0.520 -10.112 1.00 97.25 313 GLY A N 1
ATOM 2513 C CA . GLY A 1 313 ? -10.224 0.744 -10.030 1.00 97.25 313 GLY A CA 1
ATOM 2514 C C . GLY A 1 313 ? -9.156 0.747 -8.949 1.00 97.25 313 GLY A C 1
ATOM 2515 O O . GLY A 1 313 ? -9.299 0.094 -7.916 1.00 97.25 313 GLY A O 1
ATOM 2516 N N . ILE A 1 314 ? -8.097 1.511 -9.196 1.00 98.00 314 ILE A N 1
ATOM 2517 C CA . ILE A 1 314 ? -6.949 1.671 -8.310 1.00 98.00 314 ILE A CA 1
ATOM 2518 C C . ILE A 1 314 ? -6.778 3.161 -8.029 1.00 98.00 314 ILE A C 1
ATOM 2520 O O . ILE A 1 314 ? -6.677 3.974 -8.950 1.00 98.00 314 ILE A O 1
ATOM 2524 N N . VAL A 1 315 ? -6.735 3.515 -6.746 1.00 98.31 315 VAL A N 1
ATOM 2525 C CA . VAL A 1 315 ? -6.525 4.891 -6.289 1.00 98.31 315 VAL A CA 1
ATOM 2526 C C . VAL A 1 315 ? -5.426 4.896 -5.241 1.00 98.31 315 VAL A C 1
ATOM 2528 O O . VAL A 1 315 ? -5.500 4.181 -4.242 1.00 98.31 315 VAL A O 1
ATOM 2531 N N . THR A 1 316 ? -4.396 5.706 -5.456 1.00 98.25 316 THR A N 1
ATOM 2532 C CA . THR A 1 316 ? -3.274 5.831 -4.528 1.00 98.25 316 THR A CA 1
ATOM 2533 C C . THR A 1 316 ? -2.716 7.249 -4.525 1.00 98.25 316 THR A C 1
ATOM 2535 O O . THR A 1 316 ? -2.810 7.975 -5.508 1.00 98.25 316 THR A O 1
ATOM 2538 N N . THR A 1 317 ? -2.096 7.646 -3.417 1.00 97.88 317 THR A N 1
ATOM 2539 C CA . THR A 1 317 ? -1.285 8.871 -3.334 1.00 97.88 317 THR A CA 1
ATOM 2540 C C . THR A 1 317 ? 0.162 8.645 -3.778 1.00 97.88 317 THR A C 1
ATOM 2542 O O . THR A 1 317 ? 0.921 9.599 -3.934 1.00 97.88 317 THR A O 1
ATOM 2545 N N . THR A 1 318 ? 0.565 7.386 -3.963 1.00 97.69 318 THR A N 1
ATOM 2546 C CA . THR A 1 318 ? 1.907 7.004 -4.416 1.00 97.69 318 THR A CA 1
ATOM 2547 C C . THR A 1 318 ? 1.982 6.962 -5.944 1.00 97.69 318 THR A C 1
ATOM 2549 O O . THR A 1 318 ? 1.059 7.380 -6.644 1.00 97.69 318 THR A O 1
ATOM 2552 N N . ARG A 1 319 ? 3.092 6.459 -6.491 1.00 98.19 319 ARG A N 1
ATOM 2553 C CA . ARG A 1 319 ? 3.169 6.123 -7.916 1.00 98.19 319 ARG A CA 1
ATOM 2554 C C . ARG A 1 319 ? 2.256 4.933 -8.193 1.00 98.19 319 ARG A C 1
ATOM 2556 O O . ARG A 1 319 ? 2.257 3.987 -7.416 1.00 98.19 319 ARG A O 1
ATOM 2563 N N . ILE A 1 320 ? 1.523 4.934 -9.303 1.00 98.00 320 ILE A N 1
ATOM 2564 C CA . ILE A 1 320 ? 0.650 3.795 -9.645 1.00 98.00 320 ILE A CA 1
ATOM 2565 C C . ILE A 1 320 ? 1.431 2.488 -9.892 1.00 98.00 320 ILE A C 1
ATOM 2567 O O . ILE A 1 320 ? 0.895 1.391 -9.778 1.00 98.00 320 ILE A O 1
ATOM 2571 N N . THR A 1 321 ? 2.722 2.617 -10.187 1.00 98.12 321 THR A N 1
ATOM 2572 C CA . THR A 1 321 ? 3.711 1.544 -10.345 1.00 98.12 321 THR A CA 1
ATOM 2573 C C . THR A 1 321 ? 4.389 1.140 -9.036 1.00 98.12 321 THR A C 1
ATOM 2575 O O . THR A 1 321 ? 5.209 0.229 -9.033 1.00 98.12 321 THR A O 1
ATOM 2578 N N . HIS A 1 322 ? 4.084 1.807 -7.919 1.00 98.19 322 HIS A N 1
ATOM 2579 C CA . HIS A 1 322 ? 4.605 1.426 -6.611 1.00 98.19 322 HIS A CA 1
ATOM 2580 C C . HIS A 1 322 ? 4.100 0.030 -6.218 1.00 98.19 322 HIS A C 1
ATOM 2582 O O . HIS A 1 322 ? 3.039 -0.397 -6.663 1.00 98.19 322 HIS A O 1
ATOM 2588 N N . ALA A 1 323 ? 4.821 -0.664 -5.337 1.00 97.31 323 ALA A N 1
ATOM 2589 C CA . ALA A 1 323 ? 4.547 -2.058 -4.978 1.00 97.31 323 ALA A CA 1
ATOM 2590 C C . ALA A 1 323 ? 3.078 -2.359 -4.638 1.00 97.31 323 ALA A C 1
ATOM 2592 O O . ALA A 1 323 ? 2.499 -3.324 -5.125 1.00 97.31 323 ALA A O 1
ATOM 2593 N N . THR A 1 324 ? 2.478 -1.501 -3.818 1.00 97.50 324 THR A N 1
ATOM 2594 C CA . THR A 1 324 ? 1.126 -1.670 -3.290 1.00 97.50 324 THR A CA 1
ATOM 2595 C C . THR A 1 324 ? 0.033 -1.663 -4.370 1.00 97.50 324 THR A C 1
ATOM 2597 O O . THR A 1 324 ? -0.715 -2.636 -4.444 1.00 97.50 324 THR A O 1
ATOM 2600 N N . PRO A 1 325 ? -0.093 -0.622 -5.223 1.00 98.06 325 PRO A N 1
ATOM 2601 C CA . PRO A 1 325 ? -1.005 -0.677 -6.366 1.00 98.06 325 PRO A CA 1
ATOM 2602 C C . PRO A 1 325 ? -0.568 -1.706 -7.419 1.00 98.06 325 PRO A C 1
ATOM 2604 O O . PRO A 1 325 ? -1.429 -2.368 -7.989 1.00 98.06 325 PRO A O 1
ATOM 2607 N N . ALA A 1 326 ? 0.736 -1.890 -7.654 1.00 98.12 326 ALA A N 1
ATOM 2608 C CA . ALA A 1 326 ? 1.246 -2.834 -8.649 1.00 98.12 326 ALA A CA 1
ATOM 2609 C C . ALA A 1 326 ? 0.831 -4.284 -8.370 1.00 98.12 326 ALA A C 1
ATOM 2611 O O . ALA A 1 326 ? 0.492 -4.998 -9.302 1.00 98.12 326 ALA A O 1
ATOM 2612 N N . ALA A 1 327 ? 0.745 -4.707 -7.108 1.00 97.69 327 ALA A N 1
ATOM 2613 C CA . ALA A 1 327 ? 0.284 -6.051 -6.742 1.00 97.69 327 ALA A CA 1
ATOM 2614 C C . ALA A 1 327 ? -1.173 -6.367 -7.136 1.00 97.69 327 ALA A C 1
ATOM 2616 O O . ALA A 1 327 ? -1.608 -7.505 -6.991 1.00 97.69 327 ALA A O 1
ATOM 2617 N N . THR A 1 328 ? -1.936 -5.380 -7.617 1.00 97.12 328 THR A N 1
ATOM 2618 C CA . THR A 1 328 ? -3.286 -5.601 -8.157 1.00 97.12 328 THR A CA 1
ATOM 2619 C C . THR A 1 328 ? -3.313 -5.966 -9.645 1.00 97.12 328 THR A C 1
ATOM 2621 O O . THR A 1 328 ? -4.382 -6.283 -10.147 1.00 97.12 328 THR A O 1
ATOM 2624 N N . TYR A 1 329 ? -2.190 -5.862 -10.364 1.00 97.38 329 TYR A N 1
ATOM 2625 C CA . TYR A 1 329 ? -2.160 -6.075 -11.821 1.00 97.38 329 TYR A CA 1
ATOM 2626 C C . TYR A 1 329 ? -0.833 -6.619 -12.369 1.00 97.38 329 TYR A C 1
ATOM 2628 O O . TYR A 1 329 ? -0.784 -7.112 -13.494 1.00 97.38 329 TYR A O 1
ATOM 2636 N N . ALA A 1 330 ? 0.267 -6.469 -11.631 1.00 97.75 330 ALA A N 1
ATOM 2637 C CA . ALA A 1 330 ? 1.610 -6.782 -12.092 1.00 97.75 330 ALA A CA 1
ATOM 2638 C C . ALA A 1 330 ? 2.160 -8.049 -11.439 1.00 97.75 330 ALA A C 1
ATOM 2640 O O . ALA A 1 330 ? 1.928 -8.334 -10.265 1.00 97.75 330 ALA A O 1
ATOM 2641 N N . HIS A 1 331 ? 2.998 -8.737 -12.203 1.00 97.19 331 HIS A N 1
ATOM 2642 C CA . HIS A 1 331 ? 3.783 -9.889 -11.798 1.00 97.19 331 HIS A CA 1
ATOM 2643 C C . HIS A 1 331 ? 5.263 -9.565 -12.045 1.00 97.19 331 HIS A C 1
ATOM 2645 O O . HIS A 1 331 ? 5.724 -9.530 -13.189 1.00 97.19 331 HIS A O 1
ATOM 2651 N N . SER A 1 332 ? 6.018 -9.261 -10.987 1.00 96.69 332 SER A N 1
ATOM 2652 C CA . SER A 1 332 ? 7.416 -8.823 -11.096 1.00 96.69 332 SER A CA 1
ATOM 2653 C C . SER A 1 332 ? 8.288 -9.411 -9.983 1.00 96.69 332 SER A C 1
ATOM 2655 O O . SER A 1 332 ? 7.908 -9.345 -8.812 1.00 96.69 332 SER A O 1
ATOM 2657 N N . PRO A 1 333 ? 9.496 -9.922 -10.297 1.00 95.88 333 PRO A N 1
ATOM 2658 C CA . PRO A 1 333 ? 10.436 -10.410 -9.290 1.00 95.88 333 PRO A CA 1
ATOM 2659 C C . PRO A 1 333 ? 11.102 -9.263 -8.515 1.00 95.88 333 PRO A C 1
ATOM 2661 O O . PRO A 1 333 ? 11.817 -9.514 -7.549 1.00 95.88 333 PRO A O 1
ATOM 2664 N N . SER A 1 334 ? 10.917 -8.011 -8.940 1.00 96.81 334 SER A N 1
ATOM 2665 C CA . SER A 1 334 ? 11.378 -6.833 -8.210 1.00 96.81 334 SER A CA 1
ATOM 2666 C C . SER A 1 334 ? 10.364 -5.701 -8.297 1.00 96.81 334 SER A C 1
ATOM 2668 O O . SER A 1 334 ? 9.943 -5.285 -9.380 1.00 96.81 334 SER A O 1
ATOM 2670 N N . ARG A 1 335 ? 10.020 -5.151 -7.135 1.00 97.75 335 ARG A N 1
ATOM 2671 C CA . ARG A 1 335 ? 9.191 -3.953 -6.993 1.00 97.75 335 ARG A CA 1
ATOM 2672 C C . ARG A 1 335 ? 9.815 -2.690 -7.568 1.00 97.75 335 ARG A C 1
ATOM 2674 O O . ARG A 1 335 ? 9.093 -1.735 -7.832 1.00 97.75 335 ARG A O 1
ATOM 2681 N N . ASP A 1 336 ? 11.132 -2.683 -7.747 1.00 97.75 336 ASP A N 1
ATOM 2682 C CA . ASP A 1 336 ? 11.860 -1.519 -8.246 1.00 97.75 336 ASP A CA 1
ATOM 2683 C C . ASP A 1 336 ? 11.798 -1.419 -9.772 1.00 97.75 336 ASP A C 1
ATOM 2685 O O . ASP A 1 336 ? 12.138 -0.382 -10.335 1.00 97.75 336 ASP A O 1
ATOM 2689 N N . TRP A 1 337 ? 11.325 -2.462 -10.464 1.00 97.50 337 TRP A N 1
ATOM 2690 C CA . TRP A 1 337 ? 11.170 -2.492 -11.922 1.00 97.50 337 TRP A CA 1
ATOM 2691 C C . TRP A 1 337 ? 9.929 -1.707 -12.382 1.00 97.50 337 TRP A C 1
ATOM 2693 O O . TRP A 1 337 ? 9.141 -2.173 -13.202 1.00 97.50 337 TRP A O 1
ATOM 2703 N N . GLU A 1 338 ? 9.758 -0.494 -11.842 1.00 97.94 338 GLU A N 1
ATOM 2704 C CA . GLU A 1 338 ? 8.655 0.420 -12.153 1.00 97.94 338 GLU A CA 1
ATOM 2705 C C . GLU A 1 338 ? 8.678 0.860 -13.630 1.00 97.94 338 GLU A C 1
ATOM 2707 O O . GLU A 1 338 ? 7.627 1.030 -14.243 1.00 97.94 338 GLU A O 1
ATOM 2712 N N . SER A 1 339 ? 9.877 1.009 -14.205 1.00 97.00 339 SER A N 1
ATOM 2713 C CA . SER A 1 339 ? 10.126 1.188 -15.640 1.00 97.00 339 SER A CA 1
ATOM 2714 C C . SER A 1 339 ? 11.398 0.439 -16.059 1.00 97.00 339 SER A C 1
ATOM 2716 O O . SER A 1 339 ? 12.231 0.074 -15.224 1.00 97.00 339 SER A O 1
ATOM 2718 N N . ASP A 1 340 ? 11.590 0.288 -17.367 1.00 95.31 340 ASP A N 1
ATOM 2719 C CA . ASP A 1 340 ? 12.811 -0.201 -18.024 1.00 95.31 340 ASP A CA 1
ATOM 2720 C C . ASP A 1 340 ? 14.128 0.418 -17.498 1.00 95.31 340 ASP A C 1
ATOM 2722 O O . ASP A 1 340 ? 15.186 -0.206 -17.556 1.00 95.31 340 ASP A O 1
ATOM 2726 N N . ARG A 1 341 ? 14.092 1.628 -16.923 1.00 94.50 341 ARG A N 1
ATOM 2727 C CA . ARG A 1 341 ? 15.254 2.293 -16.318 1.00 94.50 341 ARG A CA 1
ATOM 2728 C C . ARG A 1 341 ? 15.874 1.493 -15.176 1.00 94.50 341 ARG A C 1
ATOM 2730 O O . ARG A 1 341 ? 17.086 1.594 -14.977 1.00 94.50 341 ARG A O 1
ATOM 2737 N N . TRP A 1 342 ? 15.066 0.789 -14.398 1.00 94.00 342 TRP A N 1
ATOM 2738 C CA . TRP A 1 342 ? 15.512 0.067 -13.202 1.00 94.00 342 TRP A CA 1
ATOM 2739 C C . TRP A 1 342 ? 15.630 -1.434 -13.429 1.00 94.00 342 TRP A C 1
ATOM 2741 O O . TRP A 1 342 ? 15.911 -2.185 -12.498 1.00 94.00 342 TRP A O 1
ATOM 2751 N N . MET A 1 343 ? 15.438 -1.866 -14.672 1.00 94.44 343 MET A N 1
ATOM 2752 C CA . MET A 1 343 ? 15.578 -3.254 -15.058 1.00 94.44 343 MET A CA 1
ATOM 2753 C C . MET A 1 343 ? 17.017 -3.562 -15.484 1.00 94.44 343 MET A C 1
ATOM 2755 O O . MET A 1 343 ? 17.700 -2.698 -16.045 1.00 94.44 343 MET A O 1
ATOM 2759 N N . PRO A 1 344 ? 17.495 -4.794 -15.243 1.00 91.81 344 PRO A N 1
ATOM 2760 C CA . PRO A 1 344 ? 18.748 -5.256 -15.818 1.00 91.81 344 PRO A CA 1
ATOM 2761 C C . PRO A 1 344 ? 18.631 -5.343 -17.347 1.00 91.81 344 PRO A C 1
ATOM 2763 O O . PRO A 1 344 ? 17.589 -5.716 -17.885 1.00 91.81 344 PRO A O 1
ATOM 2766 N N . ASN A 1 345 ? 19.711 -5.012 -18.056 1.00 85.94 345 ASN A N 1
ATOM 2767 C CA . ASN A 1 345 ? 19.742 -5.099 -19.517 1.00 85.94 345 ASN A CA 1
ATOM 2768 C C . ASN A 1 345 ? 19.564 -6.558 -19.977 1.00 85.94 345 ASN A C 1
ATOM 2770 O O . ASN A 1 345 ? 20.169 -7.462 -19.406 1.00 85.94 345 ASN A O 1
ATOM 2774 N N . GLY A 1 346 ? 18.773 -6.778 -21.031 1.00 81.94 346 GLY A N 1
ATOM 2775 C CA . GLY A 1 346 ? 18.573 -8.108 -21.626 1.00 81.94 346 GLY A CA 1
ATOM 2776 C C . GLY A 1 346 ? 17.597 -9.022 -20.877 1.00 81.94 346 GLY A C 1
ATOM 2777 O O . GLY A 1 346 ? 17.503 -10.201 -21.200 1.00 81.94 346 GLY A O 1
ATOM 2778 N N . THR A 1 347 ? 16.864 -8.503 -19.889 1.00 87.12 347 THR A N 1
ATOM 2779 C CA . THR A 1 347 ? 15.782 -9.249 -19.228 1.00 87.12 347 THR A CA 1
ATOM 2780 C C . THR A 1 347 ? 14.591 -9.477 -20.164 1.00 87.12 347 THR A C 1
ATOM 2782 O O . THR A 1 347 ? 14.233 -8.599 -20.950 1.00 87.12 347 THR A O 1
ATOM 2785 N N . SER A 1 348 ? 13.951 -10.644 -20.058 1.00 89.12 348 SER A N 1
ATOM 2786 C CA . SER A 1 348 ? 12.700 -10.962 -20.761 1.00 89.12 348 SER A CA 1
ATOM 2787 C C . SER A 1 348 ? 11.456 -10.414 -20.053 1.00 89.12 348 SER A C 1
ATOM 2789 O O . SER A 1 348 ? 10.370 -10.406 -20.629 1.00 89.12 348 SER A O 1
ATOM 2791 N N . CYS A 1 349 ? 11.594 -9.961 -18.805 1.00 92.25 349 CYS A N 1
ATOM 2792 C CA . CYS A 1 349 ? 10.483 -9.435 -18.024 1.00 92.25 349 CYS A CA 1
ATOM 2793 C C . CYS A 1 349 ? 10.020 -8.074 -18.553 1.00 92.25 349 CYS A C 1
ATOM 2795 O O . CYS A 1 349 ? 10.819 -7.253 -19.000 1.00 92.25 349 CYS A O 1
ATOM 2797 N N . LYS A 1 350 ? 8.717 -7.806 -18.437 1.00 94.44 350 LYS A N 1
ATOM 2798 C CA . LYS A 1 350 ? 8.152 -6.473 -18.673 1.00 94.44 350 LYS A CA 1
ATOM 2799 C C . LYS A 1 350 ? 8.230 -5.628 -17.402 1.00 94.44 350 LYS A C 1
ATOM 2801 O O . LYS A 1 350 ? 7.957 -6.139 -16.315 1.00 94.44 350 LYS A O 1
ATOM 2806 N N . ASP A 1 351 ? 8.538 -4.339 -17.541 1.00 96.75 351 ASP A N 1
ATOM 2807 C CA . ASP A 1 351 ? 8.415 -3.387 -16.434 1.00 96.75 351 ASP A CA 1
ATOM 2808 C C . ASP A 1 351 ? 6.958 -3.208 -15.988 1.00 96.75 351 ASP A C 1
ATOM 2810 O O . ASP A 1 351 ? 6.025 -3.410 -16.767 1.00 96.75 351 ASP A O 1
ATOM 2814 N N . ILE A 1 352 ? 6.763 -2.797 -14.734 1.00 98.12 352 ILE A N 1
ATOM 2815 C CA . ILE A 1 352 ? 5.439 -2.645 -14.115 1.00 98.12 352 ILE A CA 1
ATOM 2816 C C . ILE A 1 352 ? 4.575 -1.640 -14.896 1.00 98.12 352 ILE A C 1
ATOM 2818 O O . ILE A 1 352 ? 3.390 -1.897 -15.106 1.00 98.12 352 ILE A O 1
ATOM 2822 N N . ALA A 1 353 ? 5.141 -0.526 -15.381 1.00 97.75 353 ALA A N 1
ATOM 2823 C CA . ALA A 1 353 ? 4.386 0.446 -16.179 1.00 97.75 353 ALA A CA 1
ATOM 2824 C C . ALA A 1 353 ? 3.858 -0.161 -17.490 1.00 97.75 353 ALA A C 1
ATOM 2826 O O . ALA A 1 353 ? 2.713 0.094 -17.865 1.00 97.75 353 ALA A O 1
ATOM 2827 N N . ARG A 1 354 ? 4.655 -0.998 -18.168 1.00 96.69 354 ARG A N 1
ATOM 2828 C CA . ARG A 1 354 ? 4.194 -1.752 -19.344 1.00 96.69 354 ARG A CA 1
ATOM 2829 C C . ARG A 1 354 ? 3.106 -2.758 -18.996 1.00 96.69 354 ARG A C 1
ATOM 2831 O O . ARG A 1 354 ? 2.124 -2.812 -19.724 1.00 96.69 354 ARG A O 1
ATOM 2838 N N . GLN A 1 355 ? 3.241 -3.507 -17.902 1.00 97.06 355 GLN A N 1
ATOM 2839 C CA . GLN A 1 355 ? 2.217 -4.476 -17.484 1.00 97.06 355 GLN A CA 1
ATOM 2840 C C . GLN A 1 355 ? 0.865 -3.801 -17.197 1.00 97.06 355 GLN A C 1
ATOM 2842 O O . GLN A 1 355 ? -0.182 -4.349 -17.536 1.00 97.06 355 GLN A O 1
ATOM 2847 N N . LEU A 1 356 ? 0.868 -2.582 -16.643 1.00 96.50 356 LEU A N 1
ATOM 2848 C CA . LEU A 1 356 ? -0.365 -1.821 -16.414 1.00 96.50 356 LEU A CA 1
ATOM 2849 C C . LEU A 1 356 ? -1.121 -1.525 -17.717 1.00 96.50 356 LEU A C 1
ATOM 2851 O O . LEU A 1 356 ? -2.339 -1.649 -17.768 1.00 96.50 356 LEU A O 1
ATOM 2855 N N . ILE A 1 357 ? -0.399 -1.106 -18.757 1.00 94.31 357 ILE A N 1
ATOM 2856 C CA . ILE A 1 357 ? -1.003 -0.618 -20.002 1.00 94.31 357 ILE A CA 1
ATOM 2857 C C . ILE A 1 357 ? -1.238 -1.742 -21.011 1.00 94.31 357 ILE A C 1
ATOM 2859 O O . ILE A 1 357 ? -2.288 -1.790 -21.642 1.00 94.31 357 ILE A O 1
ATOM 2863 N N . GLU A 1 358 ? -0.259 -2.630 -21.186 1.00 92.88 358 GLU A N 1
ATOM 2864 C CA . GLU A 1 358 ? -0.290 -3.677 -22.211 1.00 92.88 358 GLU A CA 1
ATOM 2865 C C . GLU A 1 358 ? -1.108 -4.890 -21.767 1.00 92.88 358 GLU A C 1
ATOM 2867 O O . GLU A 1 358 ? -1.884 -5.420 -22.560 1.00 92.88 358 GLU A O 1
ATOM 2872 N N . ASP A 1 359 ? -0.939 -5.323 -20.516 1.00 92.75 359 ASP A N 1
ATOM 2873 C CA . ASP A 1 359 ? -1.523 -6.580 -20.038 1.00 92.75 359 ASP A CA 1
ATOM 2874 C C . ASP A 1 359 ? -2.875 -6.345 -19.338 1.00 92.75 359 ASP A C 1
ATOM 2876 O O . ASP A 1 359 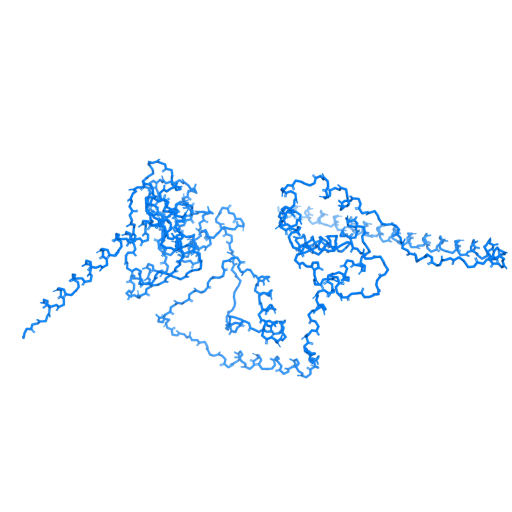? -3.726 -7.233 -19.320 1.00 92.75 359 ASP A O 1
ATOM 2880 N N . ASN A 1 360 ? -3.118 -5.127 -18.832 1.00 91.62 360 ASN A N 1
ATOM 2881 C CA . ASN A 1 360 ? -4.303 -4.788 -18.037 1.00 91.62 360 ASN A CA 1
ATOM 2882 C C . ASN A 1 360 ? -5.128 -3.592 -18.573 1.00 91.62 360 ASN A C 1
ATOM 2884 O O . ASN A 1 360 ? -5.549 -2.731 -17.792 1.00 91.62 360 ASN A O 1
ATOM 2888 N N . PRO A 1 361 ? -5.469 -3.532 -19.878 1.00 87.31 361 PRO A N 1
ATOM 2889 C CA . PRO A 1 361 ? -6.183 -2.390 -20.463 1.00 87.31 361 PRO A CA 1
ATOM 2890 C C . PRO A 1 361 ? -7.637 -2.235 -19.976 1.00 87.31 361 PRO A C 1
ATOM 2892 O O . PRO A 1 361 ? -8.293 -1.242 -20.282 1.00 87.31 361 PRO A O 1
ATOM 2895 N N . ASN A 1 362 ? -8.170 -3.222 -19.247 1.00 89.38 362 ASN A N 1
ATOM 2896 C CA . ASN A 1 362 ? -9.563 -3.253 -18.794 1.00 89.38 362 ASN A CA 1
ATOM 2897 C C . ASN A 1 362 ? -9.788 -2.601 -17.418 1.00 89.38 362 ASN A C 1
ATOM 2899 O O . ASN A 1 362 ? -10.931 -2.541 -16.961 1.00 89.38 362 ASN A O 1
ATOM 2903 N N . ILE A 1 363 ? -8.739 -2.104 -16.755 1.00 93.62 363 ILE A N 1
ATOM 2904 C CA . ILE A 1 363 ? -8.881 -1.374 -15.490 1.00 93.62 363 ILE A CA 1
ATOM 2905 C C . ILE A 1 363 ? -9.577 -0.036 -15.762 1.00 93.62 363 ILE A C 1
ATOM 2907 O O . ILE A 1 363 ? -9.086 0.801 -16.516 1.00 93.62 363 ILE A O 1
ATOM 2911 N N . ASN A 1 364 ? -10.737 0.185 -15.141 1.00 94.06 364 ASN A N 1
ATOM 2912 C CA . ASN A 1 364 ? -11.595 1.321 -15.481 1.00 94.06 364 ASN A CA 1
ATOM 2913 C C . ASN A 1 364 ? -11.095 2.647 -14.908 1.00 94.06 364 ASN A C 1
ATOM 2915 O O . ASN A 1 364 ? -11.295 3.693 -15.521 1.00 94.06 364 ASN A O 1
ATOM 2919 N N . VAL A 1 365 ? -10.501 2.619 -13.714 1.00 95.88 365 VAL A N 1
ATOM 2920 C CA . VAL A 1 365 ? -10.050 3.825 -13.011 1.00 95.88 365 VAL A CA 1
ATOM 2921 C C . VAL A 1 365 ? -8.628 3.624 -12.519 1.00 95.88 365 VAL A C 1
ATOM 2923 O O . VAL A 1 365 ? -8.354 2.704 -11.753 1.00 95.88 365 VAL A O 1
ATOM 2926 N N . ILE A 1 366 ? -7.733 4.515 -12.932 1.00 96.44 366 ILE A N 1
ATOM 2927 C CA . ILE A 1 366 ? -6.325 4.509 -12.544 1.00 96.44 366 ILE A CA 1
ATOM 2928 C C . ILE A 1 366 ? -5.977 5.920 -12.073 1.00 96.44 366 ILE A C 1
ATOM 2930 O O . ILE A 1 366 ? -5.846 6.831 -12.888 1.00 96.44 366 ILE A O 1
ATOM 2934 N N . LEU A 1 367 ? -5.859 6.117 -10.758 1.00 97.75 367 LEU A N 1
ATOM 2935 C CA . LEU A 1 367 ? -5.551 7.417 -10.159 1.00 97.75 367 LEU A CA 1
ATOM 2936 C C . LEU A 1 367 ? -4.346 7.308 -9.222 1.00 97.75 367 LEU A C 1
ATOM 2938 O O . LEU A 1 367 ? -4.360 6.561 -8.243 1.00 97.75 367 LEU A O 1
ATOM 2942 N N . GLY A 1 368 ? -3.306 8.084 -9.513 1.00 97.31 368 GLY A N 1
ATOM 2943 C CA . GLY A 1 368 ? -2.097 8.167 -8.702 1.00 97.31 368 GLY A CA 1
ATOM 2944 C C . GLY A 1 368 ? -1.009 8.991 -9.379 1.00 97.31 368 GLY A C 1
ATOM 2945 O O . GLY A 1 368 ? -1.244 9.647 -10.391 1.00 97.31 368 GLY A O 1
ATOM 2946 N N . GLY A 1 369 ? 0.192 8.965 -8.809 1.00 97.31 369 GLY A N 1
ATOM 2947 C CA . GLY A 1 369 ? 1.379 9.590 -9.386 1.00 97.31 369 GLY A CA 1
ATOM 2948 C C . GLY A 1 369 ? 2.181 8.644 -10.287 1.00 97.31 369 GLY A C 1
ATOM 2949 O O . GLY A 1 369 ? 1.734 7.561 -10.661 1.00 97.31 369 GLY A O 1
ATOM 2950 N N . GLY A 1 370 ? 3.438 9.011 -10.555 1.00 96.31 370 GLY A N 1
ATOM 2951 C CA . GLY A 1 370 ? 4.394 8.153 -11.274 1.00 96.31 370 GLY A CA 1
ATOM 2952 C C . GLY A 1 370 ? 4.515 8.425 -12.771 1.00 96.31 370 GLY A C 1
ATOM 2953 O O . GLY A 1 370 ? 5.053 7.587 -13.484 1.00 96.31 370 GLY A O 1
ATOM 2954 N N . ARG A 1 371 ? 4.070 9.599 -13.243 1.00 96.12 371 ARG A N 1
ATOM 2955 C CA . ARG A 1 371 ? 4.086 10.002 -14.662 1.00 96.12 371 ARG A CA 1
ATOM 2956 C C . ARG A 1 371 ? 5.424 9.728 -15.362 1.00 96.12 371 ARG A C 1
ATOM 2958 O O . ARG A 1 371 ? 5.437 9.203 -16.471 1.00 96.12 371 ARG A O 1
ATOM 2965 N N . SER A 1 372 ? 6.548 9.992 -14.692 1.00 96.31 372 SER A N 1
ATOM 2966 C CA . SER A 1 372 ? 7.893 9.767 -15.237 1.00 96.31 372 SER A CA 1
ATOM 2967 C C . SER A 1 372 ? 8.165 8.315 -15.661 1.00 96.31 372 SER A C 1
ATOM 2969 O O . SER A 1 372 ? 8.953 8.108 -16.576 1.00 96.31 372 SER A O 1
ATOM 2971 N N . ASN A 1 373 ? 7.503 7.313 -15.070 1.00 97.25 373 ASN A N 1
ATOM 2972 C CA . ASN A 1 373 ? 7.672 5.897 -15.441 1.00 97.25 373 ASN A CA 1
ATOM 2973 C C . ASN A 1 373 ? 7.039 5.545 -16.801 1.00 97.25 373 ASN A C 1
ATOM 2975 O O . ASN A 1 373 ? 7.381 4.524 -17.401 1.00 97.25 373 ASN A O 1
ATOM 2979 N N . PHE A 1 374 ? 6.134 6.394 -17.295 1.00 97.19 374 PHE A N 1
ATOM 2980 C CA . PHE A 1 374 ? 5.391 6.189 -18.540 1.00 97.19 374 PHE A CA 1
ATOM 2981 C C . PHE A 1 374 ? 5.907 7.045 -19.701 1.00 97.19 374 PHE A C 1
ATOM 2983 O O . PHE A 1 374 ? 5.582 6.761 -20.851 1.00 97.19 374 PHE A O 1
ATOM 2990 N N . LEU A 1 375 ? 6.696 8.082 -19.408 1.00 97.12 375 LEU A N 1
ATOM 2991 C CA . LEU A 1 375 ? 7.213 9.027 -20.395 1.00 97.12 375 LEU A CA 1
ATOM 2992 C C . LEU A 1 375 ? 8.642 8.666 -20.838 1.00 97.12 375 LEU A C 1
ATOM 2994 O O . LEU A 1 375 ? 9.451 8.232 -20.005 1.00 97.12 375 LEU A O 1
ATOM 2998 N N . PRO A 1 376 ? 8.999 8.912 -22.111 1.00 97.19 376 PRO A N 1
ATOM 2999 C CA . PRO A 1 376 ? 10.373 8.783 -22.577 1.00 97.19 376 PRO A CA 1
ATOM 3000 C C . PRO A 1 376 ? 11.256 9.892 -22.006 1.00 97.19 376 PRO A C 1
ATOM 3002 O O . PRO A 1 376 ? 10.779 10.977 -21.677 1.00 97.19 376 PRO A O 1
ATOM 3005 N N . LYS A 1 377 ? 12.570 9.653 -21.938 1.00 95.56 377 LYS A N 1
ATOM 3006 C CA . LYS A 1 377 ? 13.557 10.658 -21.490 1.00 95.56 377 LYS A CA 1
ATOM 3007 C C . LYS A 1 377 ? 13.513 11.986 -22.249 1.00 95.56 377 LYS A C 1
ATOM 3009 O O . LYS A 1 377 ? 13.935 13.001 -21.704 1.00 95.56 377 LYS A O 1
ATOM 3014 N N . THR A 1 378 ? 13.055 11.967 -23.496 1.00 94.81 378 THR A N 1
ATOM 3015 C CA . THR A 1 378 ? 12.915 13.151 -24.354 1.00 94.81 378 THR A CA 1
ATOM 3016 C C . THR A 1 378 ? 11.670 13.974 -24.037 1.00 94.81 378 THR A C 1
ATOM 3018 O O . THR A 1 378 ? 11.612 15.140 -24.413 1.00 94.81 378 THR A O 1
ATOM 3021 N N . ALA A 1 379 ? 10.680 13.393 -23.355 1.00 94.94 379 ALA A N 1
ATOM 3022 C CA . ALA A 1 379 ? 9.463 14.089 -22.977 1.00 94.94 379 ALA A CA 1
ATOM 3023 C C . ALA A 1 379 ? 9.633 14.770 -21.617 1.00 94.94 379 ALA A C 1
ATOM 3025 O O . ALA A 1 379 ? 10.013 14.141 -20.621 1.00 94.94 379 ALA A O 1
ATOM 3026 N N . THR A 1 380 ? 9.307 16.056 -21.586 1.00 94.38 380 THR A N 1
ATOM 3027 C CA . THR A 1 380 ? 9.247 16.861 -20.367 1.00 94.38 380 THR A CA 1
ATOM 3028 C C . THR A 1 380 ? 7.933 16.609 -19.633 1.00 94.38 380 THR A C 1
ATOM 3030 O O . THR A 1 380 ? 6.888 16.397 -20.249 1.00 94.38 380 THR A O 1
ATOM 3033 N N . ASP A 1 381 ? 7.981 16.616 -18.305 1.00 94.62 381 ASP A N 1
ATOM 3034 C CA . ASP A 1 381 ? 6.788 16.535 -17.475 1.00 94.62 381 ASP A CA 1
ATOM 3035 C C . ASP A 1 381 ? 5.922 17.803 -17.659 1.00 94.62 381 ASP A C 1
ATOM 3037 O O . ASP A 1 381 ? 6.454 18.916 -17.635 1.00 94.62 381 ASP A O 1
ATOM 3041 N N . PRO A 1 382 ? 4.597 17.667 -17.848 1.00 93.12 382 PRO A N 1
ATOM 3042 C CA . PRO A 1 382 ? 3.715 18.799 -18.128 1.00 93.12 382 PRO A CA 1
ATOM 3043 C C . PRO A 1 382 ? 3.520 19.750 -16.938 1.00 93.12 382 PRO A C 1
ATOM 3045 O O . PRO A 1 382 ? 3.131 20.894 -17.149 1.00 93.12 382 PRO A O 1
ATOM 3048 N N . GLU A 1 383 ? 3.763 19.308 -15.702 1.00 95.50 383 GLU A N 1
ATOM 3049 C CA . GLU A 1 383 ? 3.668 20.157 -14.504 1.00 95.50 383 GLU A CA 1
ATOM 3050 C C . GLU A 1 383 ? 5.030 20.739 -14.112 1.00 95.50 383 GLU A C 1
ATOM 3052 O O . GLU A 1 383 ? 5.105 21.825 -13.537 1.00 95.50 383 GLU A O 1
ATOM 3057 N N . TYR A 1 384 ? 6.118 20.030 -14.427 1.00 94.25 384 TYR A N 1
ATOM 3058 C CA . TYR A 1 384 ? 7.468 20.388 -14.001 1.00 94.25 384 TYR A CA 1
ATOM 3059 C C . TYR A 1 384 ? 8.448 20.397 -15.178 1.00 94.25 384 TYR A C 1
ATOM 3061 O O . TYR A 1 384 ? 9.049 19.377 -15.509 1.00 94.25 384 TYR A O 1
ATOM 3069 N N . ALA A 1 385 ? 8.705 21.581 -15.740 1.00 90.50 385 ALA A N 1
ATOM 3070 C CA . ALA A 1 385 ? 9.581 21.757 -16.906 1.00 90.50 385 ALA A CA 1
ATOM 3071 C C . ALA A 1 385 ? 11.020 21.218 -16.730 1.00 90.50 385 ALA A C 1
ATOM 3073 O O . ALA A 1 385 ? 11.707 20.945 -17.709 1.00 90.50 385 ALA A O 1
ATOM 3074 N N . ASN A 1 386 ? 11.492 21.061 -15.489 1.00 92.44 386 ASN A N 1
ATOM 3075 C CA . ASN A 1 386 ? 12.821 20.531 -15.168 1.00 92.44 386 ASN A CA 1
ATOM 3076 C C . ASN A 1 386 ? 12.857 19.006 -14.963 1.00 92.44 386 ASN A C 1
ATOM 3078 O O . ASN A 1 386 ? 13.916 18.457 -14.652 1.00 92.44 386 ASN A O 1
ATOM 3082 N N . LYS A 1 387 ? 11.721 18.316 -15.090 1.00 93.25 387 LYS A N 1
ATOM 3083 C CA . LYS A 1 387 ? 11.636 16.860 -14.979 1.00 93.25 387 LYS A CA 1
ATOM 3084 C C . LYS A 1 387 ? 11.336 16.256 -16.338 1.00 93.25 387 LYS A C 1
ATOM 3086 O O . LYS A 1 387 ? 10.521 16.770 -17.094 1.00 93.25 387 LYS A O 1
ATOM 3091 N N . THR A 1 388 ? 11.967 15.125 -16.616 1.00 95.38 388 THR A N 1
ATOM 3092 C CA . THR A 1 388 ? 11.723 14.333 -17.821 1.00 95.38 388 THR A CA 1
ATOM 3093 C C . THR A 1 388 ? 11.295 12.918 -17.463 1.00 95.38 388 THR A C 1
ATOM 3095 O O . THR A 1 388 ? 11.363 12.489 -16.303 1.00 95.38 388 THR A O 1
ATOM 3098 N N . GLY A 1 389 ? 10.821 12.187 -18.468 1.00 96.00 389 GLY A N 1
ATOM 3099 C CA . GLY A 1 389 ? 10.530 10.770 -18.347 1.00 96.00 389 GLY A CA 1
ATOM 3100 C C . GLY A 1 389 ? 11.759 9.921 -18.017 1.00 96.00 389 GLY A C 1
ATOM 3101 O O . GLY A 1 389 ? 12.915 10.312 -18.190 1.00 96.00 389 GLY A O 1
ATOM 3102 N N . TYR A 1 390 ? 11.512 8.718 -17.517 1.00 96.00 390 TYR A N 1
ATOM 3103 C CA . TYR A 1 390 ? 12.556 7.769 -17.150 1.00 96.00 390 TYR A CA 1
ATOM 3104 C C . TYR A 1 390 ? 12.806 6.715 -18.215 1.00 96.00 390 TYR A C 1
ATOM 3106 O O . TYR A 1 390 ? 13.884 6.109 -18.195 1.00 96.00 390 TYR A O 1
ATOM 3114 N N . ARG A 1 391 ? 11.874 6.542 -19.159 1.00 96.19 391 ARG A N 1
ATOM 3115 C CA . ARG A 1 391 ? 11.957 5.455 -20.124 1.00 96.19 391 ARG A CA 1
ATOM 3116 C C . ARG A 1 391 ? 13.102 5.631 -21.113 1.00 96.19 391 ARG A C 1
ATOM 3118 O O . ARG A 1 391 ? 13.295 6.707 -21.686 1.00 96.19 391 ARG A O 1
ATOM 3125 N N . ARG A 1 392 ? 13.886 4.568 -21.279 1.00 94.94 392 ARG A N 1
ATOM 3126 C CA . ARG A 1 392 ? 15.045 4.470 -22.180 1.00 94.94 392 ARG A CA 1
ATOM 3127 C C . ARG A 1 392 ? 14.659 3.898 -23.540 1.00 94.94 392 ARG A C 1
ATOM 3129 O O . ARG A 1 392 ? 15.354 4.172 -24.508 1.00 94.94 392 ARG A O 1
ATOM 3136 N N . ASP A 1 393 ? 13.556 3.161 -23.608 1.00 93.00 393 ASP A N 1
ATOM 3137 C CA . ASP A 1 393 ? 12.992 2.600 -24.841 1.00 93.00 393 ASP A CA 1
ATOM 3138 C C . ASP A 1 393 ? 12.349 3.636 -25.786 1.00 93.00 393 ASP A C 1
ATOM 3140 O O . ASP A 1 393 ? 11.888 3.280 -26.867 1.00 93.00 393 ASP A O 1
ATOM 3144 N N . GLY A 1 394 ? 12.310 4.915 -25.394 1.00 93.06 394 GLY A N 1
ATOM 3145 C CA . GLY A 1 394 ? 11.759 6.001 -26.208 1.00 93.06 394 GLY A CA 1
ATOM 3146 C C . GLY A 1 394 ? 10.231 5.998 -26.319 1.00 93.06 394 GLY A C 1
ATOM 3147 O O . GLY A 1 394 ? 9.683 6.818 -27.053 1.00 93.06 394 GLY A O 1
ATOM 3148 N N . ARG A 1 395 ? 9.528 5.127 -25.585 1.00 94.12 395 ARG A N 1
ATOM 3149 C CA . ARG A 1 395 ? 8.070 4.992 -25.673 1.00 94.12 395 ARG A CA 1
ATOM 3150 C C . ARG A 1 395 ? 7.341 5.959 -24.750 1.00 94.12 395 ARG A C 1
ATOM 3152 O O . ARG A 1 395 ? 7.774 6.209 -23.627 1.00 94.12 395 ARG A O 1
ATOM 3159 N N . ASN A 1 396 ? 6.184 6.436 -25.208 1.00 96.00 396 ASN A N 1
ATOM 3160 C CA . ASN A 1 396 ? 5.202 7.133 -24.384 1.00 96.00 396 ASN A CA 1
ATOM 3161 C C . ASN A 1 396 ? 4.004 6.211 -24.130 1.00 96.00 396 ASN A C 1
ATOM 3163 O O . ASN A 1 396 ? 3.091 6.110 -24.947 1.00 96.00 396 ASN A O 1
ATOM 3167 N N . LEU A 1 397 ? 4.001 5.547 -22.974 1.00 95.69 397 LEU A N 1
ATOM 3168 C CA . LEU A 1 397 ? 2.971 4.562 -22.643 1.00 95.69 397 LEU A CA 1
ATOM 3169 C C . LEU A 1 397 ? 1.588 5.186 -22.410 1.00 95.69 397 LEU A C 1
ATOM 3171 O O . LEU A 1 397 ? 0.577 4.505 -22.564 1.00 95.69 397 LEU A O 1
ATOM 3175 N N . ILE A 1 398 ? 1.523 6.474 -22.055 1.00 93.19 398 ILE A N 1
ATOM 3176 C CA . ILE A 1 398 ? 0.245 7.184 -21.898 1.00 93.19 398 ILE A CA 1
ATOM 3177 C C . ILE A 1 398 ? -0.416 7.347 -23.266 1.00 93.19 398 ILE A C 1
ATOM 3179 O O . ILE A 1 398 ? -1.605 7.078 -23.419 1.00 93.19 398 ILE A O 1
ATOM 3183 N N . GLU A 1 399 ? 0.355 7.751 -24.276 1.00 92.56 399 GLU A N 1
ATOM 3184 C CA . GLU A 1 399 ? -0.151 7.833 -25.646 1.00 92.56 399 GLU A CA 1
ATOM 3185 C C . GLU A 1 399 ? -0.530 6.459 -26.198 1.00 92.56 399 GLU A C 1
ATOM 3187 O O . GLU A 1 399 ? -1.590 6.334 -26.814 1.00 92.56 399 GLU A O 1
ATOM 3192 N N . ASP A 1 400 ? 0.291 5.433 -25.948 1.00 91.31 400 ASP A N 1
ATOM 3193 C CA . ASP A 1 400 ? -0.008 4.054 -26.349 1.00 91.31 400 ASP A CA 1
ATOM 3194 C C . ASP A 1 400 ? -1.365 3.605 -25.778 1.00 91.31 400 ASP A C 1
ATOM 3196 O O . ASP A 1 400 ? -2.219 3.107 -26.517 1.00 91.31 400 ASP A O 1
ATOM 3200 N N . TYR A 1 401 ? -1.606 3.863 -24.488 1.00 90.38 401 TYR A N 1
ATOM 3201 C CA . TYR A 1 401 ? -2.874 3.551 -23.829 1.00 90.38 401 TYR A CA 1
ATOM 3202 C C . TYR A 1 401 ? -4.057 4.299 -24.451 1.00 90.38 401 TYR A C 1
ATOM 3204 O O . TYR A 1 401 ? -5.069 3.694 -24.806 1.00 90.38 401 TYR A O 1
ATOM 3212 N N . LEU A 1 402 ? -3.935 5.618 -24.639 1.00 89.81 402 LEU A N 1
ATOM 3213 C CA . LEU A 1 402 ? -5.008 6.428 -25.222 1.00 89.81 402 LEU A CA 1
ATOM 3214 C C . LEU A 1 402 ? -5.358 5.964 -26.639 1.00 89.81 402 LEU A C 1
ATOM 3216 O O . LEU A 1 402 ? -6.539 5.863 -26.979 1.00 89.81 402 LEU A O 1
ATOM 3220 N N . ARG A 1 403 ? -4.356 5.614 -27.455 1.00 87.75 403 ARG A N 1
ATOM 3221 C CA . ARG A 1 403 ? -4.576 5.057 -28.798 1.00 87.75 403 ARG A CA 1
ATOM 3222 C C . ARG A 1 403 ? -5.351 3.738 -28.737 1.00 87.75 403 ARG A C 1
ATOM 3224 O O . ARG A 1 403 ? -6.301 3.568 -29.503 1.00 87.75 403 ARG A O 1
ATOM 3231 N N . GLN A 1 404 ? -5.006 2.842 -27.811 1.00 83.00 404 GLN A N 1
ATOM 3232 C CA . GLN A 1 404 ? -5.719 1.573 -27.618 1.00 83.00 404 GLN A CA 1
ATOM 3233 C C . GLN A 1 404 ? -7.169 1.773 -27.157 1.00 83.00 404 GLN A C 1
ATOM 3235 O O . GLN A 1 404 ? -8.083 1.136 -27.691 1.00 83.00 404 GLN A O 1
ATOM 3240 N N . VAL A 1 405 ? -7.412 2.681 -26.209 1.00 82.69 405 VAL A N 1
ATOM 3241 C CA . VAL A 1 405 ? -8.763 2.983 -25.708 1.00 82.69 405 VAL A CA 1
ATOM 3242 C C . VAL A 1 405 ? -9.635 3.588 -26.808 1.00 82.69 405 VAL A C 1
ATOM 3244 O O . VAL A 1 405 ? -10.778 3.158 -26.995 1.00 82.69 405 VAL A O 1
ATOM 3247 N N . ILE A 1 406 ? -9.098 4.533 -27.587 1.00 79.94 406 ILE A N 1
ATOM 3248 C CA . ILE A 1 406 ? -9.801 5.139 -28.728 1.00 79.94 406 ILE A CA 1
ATOM 3249 C C . ILE A 1 406 ? -10.143 4.068 -29.768 1.00 79.94 406 ILE A C 1
ATOM 3251 O O . ILE A 1 406 ? -11.277 4.008 -30.246 1.00 79.94 406 ILE A O 1
ATOM 3255 N N . TYR A 1 407 ? -9.187 3.197 -30.100 1.00 79.12 407 TYR A N 1
ATOM 3256 C CA . TYR A 1 407 ? -9.402 2.106 -31.048 1.00 79.12 407 TYR A CA 1
ATOM 3257 C C . TYR A 1 407 ? -10.504 1.145 -30.576 1.00 79.12 407 TYR A C 1
ATOM 3259 O O . TYR A 1 407 ? -11.439 0.843 -31.320 1.00 79.12 407 TYR A O 1
ATOM 3267 N N . THR A 1 408 ? -10.448 0.729 -29.311 1.00 79.75 408 THR A N 1
ATOM 3268 C CA . THR A 1 408 ? -11.424 -0.192 -28.713 1.00 79.75 408 THR A CA 1
ATOM 3269 C C . THR A 1 408 ? -12.822 0.424 -28.648 1.00 79.75 408 THR A C 1
ATOM 3271 O O . THR A 1 408 ? -13.813 -0.254 -28.926 1.00 79.75 408 THR A O 1
ATOM 3274 N N . THR A 1 409 ? -12.918 1.716 -28.330 1.00 78.19 409 THR A N 1
ATOM 3275 C CA . THR A 1 409 ? -14.190 2.454 -28.307 1.00 78.19 409 THR A CA 1
ATOM 3276 C C . THR A 1 409 ? -14.814 2.511 -29.700 1.00 78.19 409 THR A C 1
ATOM 3278 O O . THR A 1 409 ? -15.959 2.093 -29.868 1.00 78.19 409 THR A O 1
ATOM 3281 N N . LYS A 1 410 ? -14.031 2.883 -30.722 1.00 78.00 410 LYS A N 1
ATOM 3282 C CA . LYS A 1 410 ? -14.486 2.906 -32.122 1.00 78.00 410 LYS A CA 1
ATOM 3283 C C . LYS A 1 410 ? -14.951 1.534 -32.618 1.00 78.00 410 LYS A C 1
ATOM 3285 O O . LYS A 1 410 ? -15.930 1.439 -33.357 1.00 78.00 410 LYS A O 1
ATOM 3290 N N . LEU A 1 411 ? -14.277 0.454 -32.217 1.00 76.38 411 LEU A N 1
ATOM 3291 C CA . LEU A 1 411 ? -14.705 -0.910 -32.546 1.00 76.38 411 LEU A CA 1
ATOM 3292 C C . LEU A 1 411 ? -16.042 -1.278 -31.893 1.00 76.38 411 LEU A C 1
ATOM 3294 O O . LEU A 1 411 ? -16.890 -1.891 -32.542 1.00 76.38 411 LEU A O 1
ATOM 3298 N N . LYS A 1 412 ? -16.243 -0.912 -30.622 1.00 78.44 412 LYS A N 1
ATOM 3299 C CA . LYS A 1 412 ? -17.510 -1.149 -29.913 1.00 78.44 412 LYS A CA 1
ATOM 3300 C C . LYS A 1 412 ? -18.660 -0.362 -30.543 1.00 78.44 412 LYS A C 1
ATOM 3302 O O . LYS A 1 412 ? -19.744 -0.917 -30.699 1.00 78.44 412 LYS A O 1
ATOM 3307 N N . GLU A 1 413 ? -18.421 0.882 -30.950 1.00 76.94 413 GLU A N 1
ATOM 3308 C CA . GLU A 1 413 ? -19.399 1.708 -31.669 1.00 76.94 413 GLU A CA 1
ATOM 3309 C C . GLU A 1 413 ? -19.782 1.093 -33.019 1.00 76.94 413 GLU A C 1
ATOM 3311 O O . GLU A 1 413 ? -20.968 0.916 -33.282 1.00 76.94 413 GLU A O 1
ATOM 3316 N N . ARG A 1 414 ? -18.799 0.660 -33.824 1.00 76.12 414 ARG A N 1
ATOM 3317 C CA . ARG A 1 414 ? -19.045 -0.023 -35.109 1.00 76.12 414 ARG A CA 1
ATOM 3318 C C . ARG A 1 414 ? -19.825 -1.331 -34.963 1.00 76.12 414 ARG A C 1
ATOM 3320 O O . ARG A 1 414 ? -20.671 -1.637 -35.794 1.00 76.12 414 ARG A O 1
ATOM 3327 N N . LYS A 1 415 ? -19.554 -2.117 -33.915 1.00 74.81 415 LYS A N 1
ATOM 3328 C CA . LYS A 1 415 ? -20.321 -3.343 -33.636 1.00 74.81 415 LYS A CA 1
ATOM 3329 C C . LYS A 1 415 ? -21.753 -3.037 -33.194 1.00 74.81 415 LYS A C 1
ATOM 3331 O O . LYS A 1 415 ? -22.658 -3.770 -33.570 1.00 74.81 415 LYS A O 1
ATOM 3336 N N . ARG A 1 416 ? -21.974 -1.956 -32.436 1.00 72.62 416 ARG A N 1
ATOM 3337 C CA . ARG A 1 416 ? -23.323 -1.517 -32.040 1.00 72.62 416 ARG A CA 1
ATOM 3338 C C . ARG A 1 416 ? -24.152 -1.051 -33.235 1.00 72.62 416 ARG A C 1
ATOM 3340 O O . ARG A 1 416 ? -25.298 -1.472 -33.343 1.00 72.62 416 ARG A O 1
ATOM 3347 N N . THR A 1 417 ? -23.575 -0.260 -34.140 1.00 70.00 417 THR A N 1
ATOM 3348 C CA . THR A 1 417 ? -24.268 0.180 -35.364 1.00 70.00 417 THR A CA 1
ATOM 3349 C C . THR A 1 417 ? -24.516 -0.957 -36.355 1.00 70.00 417 THR A C 1
ATOM 3351 O O . THR A 1 417 ? -25.488 -0.903 -37.094 1.00 70.00 417 THR A O 1
ATOM 3354 N N . ALA A 1 418 ? -23.699 -2.015 -36.346 1.00 65.69 418 ALA A N 1
ATOM 3355 C CA . ALA A 1 418 ? -23.927 -3.211 -37.163 1.00 65.69 418 ALA A CA 1
ATOM 3356 C C . ALA A 1 418 ? -24.962 -4.199 -36.576 1.00 65.69 418 ALA A C 1
ATOM 3358 O O . ALA A 1 418 ? -25.463 -5.047 -37.306 1.00 65.69 418 ALA A O 1
ATOM 3359 N N . MET A 1 419 ? -25.277 -4.122 -35.274 1.00 59.00 419 MET A N 1
ATOM 3360 C CA . MET A 1 419 ? -26.233 -5.015 -34.587 1.00 59.00 419 MET A CA 1
ATOM 3361 C C . MET A 1 419 ? -27.620 -4.390 -34.367 1.00 59.00 419 MET A C 1
ATOM 3363 O O . MET A 1 419 ? -28.458 -5.005 -33.713 1.00 59.00 419 MET A O 1
ATOM 3367 N N . THR A 1 420 ? -27.877 -3.187 -34.884 1.00 49.56 420 THR A N 1
ATOM 3368 C CA . THR A 1 420 ? -29.228 -2.603 -34.935 1.00 49.56 420 THR A CA 1
ATOM 3369 C C . THR A 1 420 ? -29.807 -2.885 -36.326 1.00 49.56 420 THR A C 1
ATOM 3371 O O . THR A 1 420 ? -29.345 -2.263 -37.282 1.00 49.56 420 THR A O 1
ATOM 3374 N N . PRO A 1 421 ? -30.747 -3.837 -36.499 1.00 52.09 421 PRO A N 1
ATOM 3375 C CA . PRO A 1 421 ? -31.480 -3.952 -37.753 1.00 52.09 421 PRO A CA 1
ATOM 3376 C C . PRO A 1 421 ? -32.394 -2.729 -37.897 1.00 52.09 421 PRO A C 1
ATOM 3378 O O . PRO A 1 421 ? -32.915 -2.234 -36.894 1.00 52.09 421 PRO A O 1
ATOM 3381 N N . ALA A 1 422 ? -32.529 -2.247 -39.132 1.00 48.16 422 ALA A N 1
ATOM 3382 C CA . ALA A 1 422 ? -33.477 -1.205 -39.518 1.00 48.16 422 ALA A CA 1
ATOM 3383 C C . ALA A 1 422 ? -34.933 -1.621 -39.273 1.00 48.16 422 ALA A C 1
ATOM 3385 O O . ALA A 1 422 ? -35.215 -2.841 -39.367 1.00 48.16 422 ALA A O 1
#

InterPro domains:
  IPR001952 Alkaline phosphatase [PF00245] (201-404)
  IPR001952 Alkaline phosphatase [PR00113] (201-221)
  IPR001952 Alkaline phosphatase [PR00113] (257-272)
  IPR001952 Alkaline phosphatase [PR00113] (305-325)
  IPR001952 Alkaline phosphatase [PR00113] (362-372)
  IPR001952 Alkaline phosphatase [PTHR11596] (147-404)
  IPR001952 Alkaline phosphatase [SM00098] (202-422)
  IPR001952 Alkaline phosphatase [cd16012] (202-374)
  IPR017850 Alkaline-phosphatase-like, core domain superfamily [G3DSA:3.40.720.10] (171-421)
  IPR017850 Alkaline-phosphatase-like, core domain superfamily [SSF53649] (178-401)